Protein AF-A0A813EGG2-F1 (afdb_monomer_lite)

Organism: Polarella glacialis (NCBI:txid89957)

InterPro domains:
  IPR000225 Armadillo [PS50176] (93-121)
  IPR000225 Armadillo [SM00185] (39-79)
  IPR000225 Armadillo [SM00185] (82-122)
  IPR000225 Armadillo [SM00185] (133-173)
  IPR000225 Armadillo [SM00185] (257-299)
  IPR000225 Armadillo [SM00185] (302-347)
  IPR011989 Armadillo-like helical [G3DSA:1.25.10.10] (1-135)
  IPR011989 Armadillo-like helical [G3DSA:1.25.10.10] (136-394)
  IPR016024 Armadillo-type fold [SSF48371] (3-397)
  IPR058678 U-box domain-containing protein-like, ARM repeat region [PF25598] (63-283)

Secondary structure (DSSP, 8-state):
--TTSHHHHHHHHHHHT-S-HHHHHHHHHHHHHHT-TT-HHHHHHHHHTTTHHHHHHHTTSS-HHHHHHHHHHHHHHHTS--HHHHHHHHHTTHHHHHHHHHHHS-HHHHHHHHHHHHHHH---STTS-HHHHHHHHHHHHHTT-HHHHHHHTTSS-HHHHHHHHHHHHHHHHTT-HHHHHHHHHTTHHHHHHHHHHHS-HHHHHHHHHHHHHHTTSHHHHHHHHHTT-HHHHHHHHTSSS-TTHHHHHHHHHHHHTSHHHHHHHHHTTHHHHHHHHTTS---HHHHHHHHHHHHHHHTT--HHHHHHHHHTT-HHHHHHHHH---BSSSS-BHHHHHHHHHHHHT-S-SPTT-HHHHHHHHHHHHTTTHHHHHHHHHHS-HHHHHHHHHHHHHHHHHHHHT--STT-HHHHHHHHPPPP-SHHHHHHHHHHHHHHHTTTS-HHHHHHHHHHHHHHHHHHHTT-TTS-HHHHHHHHHHT---B-TTT--BHHHHHHHHHHHT-HHHHHHHHHHHHHHGGGB--TTTGGGS---TTSEEEEEEE--GGGGGG--TT-EEEE-S-EEEES-IIIIIIIIIIHHHHHTTPPEEEEEEEPBTTTB-SSEEE-GGGSTT---EEEEPTTEEEEEEEEE--SS-BTTB-EEEEEEEPS-TTSS-TTPPB----

Foldseek 3Di:
DVCQDLVNLLVLLVQLPDPDPVSNLVSLVVLLVNLPLVNQVSLVSNVVSVNLLSLLVQLVDPDQSSLLSSLSSLLSQLPDQDQVSLVSNVVSVVLLSLLSQLVPHDLSSVLSSLNSLLSSLDPPDPPHDPVNSLVSLVVNVVSVNLLSLLVNLVDPNLSSLLSSLSSLLSNLVSVDPVSLVVNVVSVVLLSLQVCLVPNDLSSVLSSLSSLLSNLVDVVCLVVSVVSPNLLSLLVVLQDPDHPNLLSSLSSLLSNLLDVVCLVVNLVSVSLLSLVNSLVDDDDQSSLLSSLSNLLSQLAVHDPVSLVSNVVSVVLLSLLVQLVDAADPDLQGGSNLSSLSSLLSSLAPPDDQQDPSLVSVLVSNVVNVNLVSLVVCCVPNDPSSNVSSVSNVVSSVVNVQSQDFLVPFLLVVLLVVDAADPDPVLLLVLVLQLLCQLPVVDDPVLSVVLSVVLSVQLQVQLVVQVPDDSLLSSLLSQCLPCDARPPPRDHSVVSLQVCLVVRDNSNSNSSSNSLSSQQVQFDDPVCVVVDDAQPQQKWKAKFFDAPVCVVCQDAFAKAWAQGWDKTFSDVPVDRLVPHQQVRVVVVGQMEMEIEGADPPLGARQWGFSPCPRPPSTGMIIGRGGWMKGFHDWDPDPRHDSVRGTYTYIYGDRYSVVDDRSGTYDHTD

Structure (mmCIF, N/CA/C/O backbone):
data_AF-A0A813EGG2-F1
#
_entry.id   AF-A0A813EGG2-F1
#
loop_
_atom_site.group_PDB
_atom_site.id
_atom_site.type_symbol
_atom_site.label_atom_id
_atom_site.label_alt_id
_atom_site.label_comp_id
_atom_site.label_asym_id
_atom_site.label_entity_id
_atom_site.label_seq_id
_atom_site.pdbx_PDB_ins_code
_atom_site.Cartn_x
_atom_site.Cartn_y
_atom_site.Cartn_z
_atom_site.occupancy
_atom_site.B_iso_or_equiv
_atom_site.auth_seq_id
_atom_site.auth_comp_id
_atom_site.auth_asym_id
_atom_site.auth_atom_id
_atom_site.pdbx_PDB_model_num
ATOM 1 N N . MET A 1 1 ? 51.908 -8.153 -45.119 1.00 45.62 1 MET A N 1
ATOM 2 C CA . MET A 1 1 ? 52.518 -7.635 -43.876 1.00 45.62 1 MET A CA 1
ATOM 3 C C . MET A 1 1 ? 53.030 -6.196 -44.033 1.00 45.62 1 MET A C 1
ATOM 5 O O . MET A 1 1 ? 53.237 -5.565 -43.015 1.00 45.62 1 MET A O 1
ATOM 9 N N . GLU A 1 2 ? 53.140 -5.643 -45.254 1.00 56.16 2 GLU A N 1
ATOM 10 C CA . GLU A 1 2 ? 53.568 -4.241 -45.499 1.00 56.16 2 GLU A CA 1
ATOM 11 C C . GLU A 1 2 ? 52.433 -3.191 -45.426 1.00 56.16 2 GLU A C 1
ATOM 13 O O . GLU A 1 2 ? 52.694 -2.015 -45.221 1.00 56.16 2 GLU A O 1
ATOM 18 N N . ILE A 1 3 ? 51.156 -3.589 -45.520 1.00 59.44 3 ILE A N 1
ATOM 19 C CA . ILE A 1 3 ? 50.006 -2.650 -45.524 1.00 59.44 3 ILE A CA 1
ATOM 20 C C . ILE A 1 3 ? 49.780 -1.971 -44.152 1.00 59.44 3 ILE A C 1
ATOM 22 O O . ILE A 1 3 ? 49.172 -0.910 -44.071 1.00 59.44 3 ILE A O 1
ATOM 26 N N . SER A 1 4 ? 50.277 -2.562 -43.060 1.00 59.12 4 SER A N 1
ATOM 27 C CA . SER A 1 4 ? 50.135 -2.035 -41.691 1.00 59.12 4 SER A CA 1
ATOM 28 C C . SER A 1 4 ? 51.176 -0.971 -41.305 1.00 59.12 4 SER A C 1
ATOM 30 O O . SER A 1 4 ? 51.124 -0.437 -40.190 1.00 59.12 4 SER A O 1
ATOM 32 N N . GLU A 1 5 ? 52.144 -0.674 -42.177 1.00 67.25 5 GLU A N 1
ATOM 33 C CA . GLU A 1 5 ? 53.086 0.439 -42.000 1.00 67.25 5 GLU A CA 1
ATOM 34 C C . GLU A 1 5 ? 52.401 1.787 -42.302 1.00 67.25 5 GLU A C 1
ATOM 36 O O . GLU A 1 5 ? 51.363 1.824 -42.962 1.00 67.25 5 GLU A O 1
ATOM 41 N N . ALA A 1 6 ? 52.931 2.898 -41.771 1.00 61.66 6 ALA A N 1
ATOM 42 C CA . ALA A 1 6 ? 52.288 4.218 -41.875 1.00 61.66 6 ALA A CA 1
ATOM 43 C C . ALA A 1 6 ? 52.000 4.620 -43.336 1.00 61.66 6 ALA A C 1
ATOM 45 O O . ALA A 1 6 ? 50.899 5.081 -43.633 1.00 61.66 6 ALA A O 1
ATOM 46 N N . ASP A 1 7 ? 52.934 4.333 -44.245 1.00 75.12 7 ASP A N 1
ATOM 47 C CA . ASP A 1 7 ? 52.815 4.640 -45.676 1.00 75.12 7 ASP A CA 1
ATOM 48 C C . ASP A 1 7 ? 51.704 3.826 -46.366 1.00 75.12 7 ASP A C 1
ATOM 50 O O . ASP A 1 7 ? 51.042 4.313 -47.282 1.00 75.12 7 ASP A O 1
ATOM 54 N N . GLY A 1 8 ? 51.436 2.603 -45.889 1.00 81.94 8 GLY A N 1
ATOM 55 C CA . GLY A 1 8 ? 50.362 1.752 -46.404 1.00 81.94 8 GLY A CA 1
ATOM 56 C C . GLY A 1 8 ? 48.967 2.266 -46.043 1.00 81.94 8 GLY A C 1
ATOM 57 O O . GLY A 1 8 ? 48.061 2.225 -46.874 1.00 81.94 8 GLY A O 1
ATOM 58 N N . ILE A 1 9 ? 48.792 2.799 -44.829 1.00 85.94 9 ILE A N 1
ATOM 59 C CA . ILE A 1 9 ? 47.518 3.394 -44.394 1.00 85.94 9 ILE A CA 1
ATOM 60 C C . ILE A 1 9 ? 47.244 4.707 -45.133 1.00 85.94 9 ILE A C 1
ATOM 62 O O . ILE A 1 9 ? 46.114 4.910 -45.572 1.00 85.94 9 ILE A O 1
ATOM 66 N N . VAL A 1 10 ? 48.257 5.558 -45.327 1.00 87.50 10 VAL A N 1
ATOM 67 C CA . VAL A 1 10 ? 48.116 6.804 -46.103 1.00 87.50 10 VAL A CA 1
ATOM 68 C C . VAL A 1 10 ? 47.677 6.502 -47.538 1.00 87.50 10 VAL A C 1
ATOM 70 O O . VAL A 1 10 ? 46.687 7.064 -47.999 1.00 87.50 10 VAL A O 1
ATOM 73 N N . ALA A 1 11 ? 48.321 5.539 -48.209 1.00 87.44 11 ALA A N 1
ATOM 74 C CA . ALA A 1 11 ? 47.933 5.131 -49.560 1.00 87.44 11 ALA A CA 1
ATOM 75 C C . ALA A 1 11 ? 46.492 4.589 -49.627 1.00 87.44 11 ALA A C 1
ATOM 77 O O . ALA A 1 11 ? 45.762 4.854 -50.581 1.00 87.44 11 ALA A O 1
ATOM 78 N N . LEU A 1 12 ? 46.048 3.846 -48.607 1.00 89.69 12 LEU A N 1
ATOM 79 C CA . LEU A 1 12 ? 44.663 3.375 -48.531 1.00 89.69 12 LEU A CA 1
ATOM 80 C C . LEU A 1 12 ? 43.665 4.521 -48.310 1.00 89.69 12 LEU A C 1
ATOM 82 O O . LEU A 1 12 ? 42.587 4.479 -48.897 1.00 89.69 12 LEU A O 1
ATOM 86 N N . VAL A 1 13 ? 44.010 5.540 -47.514 1.00 90.69 13 VAL A N 1
ATOM 87 C CA . VAL A 1 13 ? 43.181 6.748 -47.343 1.00 90.69 13 VAL A CA 1
ATOM 88 C C . VAL A 1 13 ? 43.064 7.522 -48.658 1.00 90.69 13 VAL A C 1
ATOM 90 O O . VAL A 1 13 ? 41.964 7.922 -49.031 1.00 90.69 13 VAL A O 1
ATOM 93 N N . GLU A 1 14 ? 44.156 7.665 -49.412 1.00 88.56 14 GLU A N 1
ATOM 94 C CA . GLU A 1 14 ? 44.126 8.279 -50.746 1.00 88.56 14 GLU A CA 1
ATOM 95 C C . GLU A 1 14 ? 43.208 7.519 -51.713 1.00 88.56 14 GLU A C 1
ATOM 97 O O . GLU A 1 14 ? 42.421 8.130 -52.438 1.00 88.56 14 GLU A O 1
ATOM 102 N N . LEU A 1 15 ? 43.240 6.182 -51.675 1.00 89.75 15 LEU A N 1
ATOM 103 C CA . LEU A 1 15 ? 42.376 5.335 -52.499 1.00 89.75 15 LEU A CA 1
ATOM 104 C C . LEU A 1 15 ? 40.887 5.422 -52.125 1.00 89.75 15 LEU A C 1
ATOM 106 O O . LEU A 1 15 ? 40.041 5.199 -52.993 1.00 89.75 15 LEU A O 1
ATOM 110 N N . LEU A 1 16 ? 40.536 5.777 -50.880 1.00 88.69 16 LEU A N 1
ATOM 111 C CA . LEU A 1 16 ? 39.137 6.035 -50.501 1.00 88.69 16 LEU A CA 1
ATOM 112 C C . LEU A 1 16 ? 38.555 7.250 -51.234 1.00 88.69 16 LEU A C 1
ATOM 114 O O . LEU A 1 16 ? 37.360 7.268 -51.519 1.00 88.69 16 LEU A O 1
ATOM 118 N N . MET A 1 17 ? 39.393 8.236 -51.570 1.00 85.81 17 MET A N 1
ATOM 119 C CA . MET A 1 17 ? 38.983 9.456 -52.275 1.00 85.81 17 MET A CA 1
ATOM 120 C C . MET A 1 17 ? 38.839 9.260 -53.793 1.00 85.81 17 MET A C 1
ATOM 122 O O . MET A 1 17 ? 38.389 10.165 -54.499 1.00 85.81 17 MET A O 1
ATOM 126 N N . CYS A 1 18 ? 39.219 8.097 -54.332 1.00 83.88 18 CYS A N 1
ATOM 127 C CA . CYS A 1 18 ? 39.066 7.817 -55.754 1.00 83.88 18 CYS A CA 1
ATOM 128 C C . CYS A 1 18 ? 37.584 7.747 -56.160 1.00 83.88 18 CYS A C 1
ATOM 130 O O . CYS A 1 18 ? 36.756 7.122 -55.497 1.00 83.88 18 CYS A O 1
ATOM 132 N N . SER A 1 19 ? 37.260 8.327 -57.319 1.00 73.81 19 SER A N 1
ATOM 133 C CA . SER A 1 19 ? 35.910 8.302 -57.903 1.00 73.81 19 SER A CA 1
ATOM 134 C C . SER A 1 19 ? 35.504 6.931 -58.462 1.00 73.81 19 SER A C 1
ATOM 136 O O . SER A 1 19 ? 34.335 6.709 -58.782 1.00 73.81 19 SER A O 1
ATOM 138 N N . GLU A 1 20 ? 36.450 5.997 -58.587 1.00 76.50 20 GLU A N 1
ATOM 139 C CA . GLU A 1 20 ? 36.189 4.634 -59.040 1.00 76.50 20 GLU A CA 1
ATOM 140 C C . GLU A 1 20 ? 35.618 3.767 -57.908 1.00 76.50 20 GLU A C 1
ATOM 142 O O . GLU A 1 20 ? 36.335 3.355 -56.997 1.00 76.50 20 GLU A O 1
ATOM 147 N N . ASN A 1 21 ? 34.335 3.404 -58.029 1.00 73.94 21 ASN A N 1
ATOM 148 C CA . ASN A 1 21 ? 33.576 2.613 -57.044 1.00 73.94 21 ASN A CA 1
ATOM 149 C C . ASN A 1 21 ? 34.213 1.275 -56.618 1.00 73.94 21 ASN A C 1
ATOM 151 O O . ASN A 1 21 ? 33.811 0.715 -55.602 1.00 73.94 21 ASN A O 1
ATOM 155 N N . HIS A 1 22 ? 35.134 0.713 -57.407 1.00 83.12 22 HIS A N 1
ATOM 156 C CA . HIS A 1 22 ? 35.824 -0.537 -57.065 1.00 83.12 22 HIS A CA 1
ATOM 157 C C . HIS A 1 22 ? 37.107 -0.268 -56.270 1.00 83.12 22 HIS A C 1
ATOM 159 O O . HIS A 1 22 ? 37.432 -1.028 -55.361 1.00 83.12 22 HIS A O 1
ATOM 165 N N . ALA A 1 23 ? 37.829 0.813 -56.586 1.00 84.81 23 ALA A N 1
ATOM 166 C CA . ALA A 1 23 ? 39.072 1.173 -55.913 1.00 84.81 23 ALA A CA 1
ATOM 167 C C . ALA A 1 23 ? 38.808 1.615 -54.467 1.00 84.81 23 ALA A C 1
ATOM 169 O O . ALA A 1 23 ? 39.422 1.078 -53.545 1.00 84.81 23 ALA A O 1
ATOM 170 N N . ASN A 1 24 ? 37.831 2.505 -54.263 1.00 87.69 24 ASN A N 1
ATOM 171 C CA . ASN A 1 24 ? 37.453 2.962 -52.923 1.00 87.69 24 ASN A CA 1
ATOM 172 C C . ASN A 1 24 ? 36.844 1.830 -52.067 1.00 87.69 24 ASN A C 1
ATOM 174 O O . ASN A 1 24 ? 37.152 1.716 -50.882 1.00 87.69 24 ASN A O 1
ATOM 178 N N . CYS A 1 25 ? 36.061 0.927 -52.665 1.00 88.81 25 CYS A N 1
ATOM 179 C CA . CYS A 1 25 ? 35.488 -0.232 -51.981 1.00 88.81 25 CYS A CA 1
ATOM 180 C C . CYS A 1 25 ? 36.566 -1.236 -51.552 1.00 88.81 25 CYS A C 1
ATOM 182 O O . CYS A 1 25 ? 36.586 -1.661 -50.398 1.00 88.81 25 CYS A O 1
ATOM 184 N N . ASN A 1 26 ? 37.512 -1.563 -52.441 1.00 89.50 26 ASN A N 1
ATOM 185 C CA . ASN A 1 26 ? 38.635 -2.447 -52.118 1.00 89.50 26 ASN A CA 1
ATOM 186 C C . ASN A 1 26 ? 39.552 -1.842 -51.046 1.00 89.50 26 ASN A C 1
ATOM 188 O O . ASN A 1 26 ? 40.027 -2.564 -50.167 1.00 89.50 26 ASN A O 1
ATOM 192 N N . ALA A 1 27 ? 39.773 -0.524 -51.082 1.00 90.75 27 ALA A N 1
ATOM 193 C CA . ALA A 1 27 ? 40.519 0.177 -50.043 1.00 90.75 27 ALA A CA 1
ATOM 194 C C . ALA A 1 27 ? 39.811 0.081 -48.682 1.00 90.75 27 ALA A C 1
ATOM 196 O O . ALA A 1 27 ? 40.439 -0.280 -47.687 1.00 90.75 27 ALA A O 1
ATOM 197 N N . ALA A 1 28 ? 38.492 0.301 -48.640 1.00 91.44 28 ALA A N 1
ATOM 198 C CA . ALA A 1 28 ? 37.693 0.142 -47.427 1.00 91.44 28 ALA A CA 1
ATOM 199 C C . ALA A 1 28 ? 37.700 -1.310 -46.909 1.00 91.44 28 ALA A C 1
ATOM 201 O O . ALA A 1 28 ? 37.838 -1.542 -45.707 1.00 91.44 28 ALA A O 1
ATOM 202 N N . ALA A 1 29 ? 37.631 -2.304 -47.798 1.00 90.75 29 ALA A N 1
ATOM 203 C CA . ALA A 1 29 ? 37.745 -3.716 -47.434 1.00 90.75 29 ALA A CA 1
ATOM 204 C C . ALA A 1 29 ? 39.110 -4.038 -46.798 1.00 90.75 29 ALA A C 1
ATOM 206 O O . ALA A 1 29 ? 39.176 -4.719 -45.769 1.00 90.75 29 ALA A O 1
ATOM 207 N N . ALA A 1 30 ? 40.195 -3.519 -47.383 1.00 89.12 30 ALA A N 1
ATOM 208 C CA . ALA A 1 30 ? 41.550 -3.683 -46.866 1.00 89.12 30 ALA A CA 1
ATOM 209 C C . ALA A 1 30 ? 41.719 -3.008 -45.496 1.00 89.12 30 ALA A C 1
ATOM 211 O O . ALA A 1 30 ? 42.231 -3.636 -44.570 1.00 89.12 30 ALA A O 1
ATOM 212 N N . LEU A 1 31 ? 41.224 -1.777 -45.334 1.00 88.88 31 LEU A N 1
ATOM 213 C CA . LEU A 1 31 ? 41.232 -1.063 -44.053 1.00 88.88 31 LEU A CA 1
ATOM 214 C C . LEU A 1 31 ? 40.456 -1.832 -42.981 1.00 88.88 31 LEU A C 1
ATOM 216 O O . LEU A 1 31 ? 40.991 -2.071 -41.901 1.00 88.88 31 LEU A O 1
ATOM 220 N N . ARG A 1 32 ? 39.246 -2.313 -43.295 1.00 88.44 32 ARG A N 1
ATOM 221 C CA . ARG A 1 32 ? 38.441 -3.154 -42.394 1.00 88.44 32 ARG A CA 1
ATOM 222 C C . ARG A 1 32 ? 39.204 -4.392 -41.922 1.00 88.44 32 ARG A C 1
ATOM 224 O O . ARG A 1 32 ? 39.100 -4.752 -40.755 1.00 88.44 32 ARG A O 1
ATOM 231 N N . TYR A 1 33 ? 39.931 -5.055 -42.823 1.00 85.44 33 TYR A N 1
ATOM 232 C CA . TYR A 1 33 ? 40.709 -6.254 -42.503 1.00 85.44 33 TYR A CA 1
ATOM 233 C C . TYR A 1 33 ? 41.928 -5.939 -41.626 1.00 85.44 33 TYR A C 1
ATOM 235 O O . TYR A 1 33 ? 42.259 -6.697 -40.719 1.00 85.44 33 TYR A O 1
ATOM 243 N N . VAL A 1 34 ? 42.598 -4.816 -41.888 1.00 82.06 34 VAL A N 1
ATOM 244 C CA . VAL A 1 34 ? 43.816 -4.410 -41.174 1.00 82.06 34 VAL A CA 1
ATOM 245 C C . VAL A 1 34 ? 43.496 -3.824 -39.789 1.00 82.06 34 VAL A C 1
ATOM 247 O O . VAL A 1 34 ? 44.276 -4.006 -38.860 1.00 82.06 34 VAL A O 1
ATOM 250 N N . MET A 1 35 ? 42.337 -3.186 -39.609 1.00 79.44 35 MET A N 1
ATOM 251 C CA . MET A 1 35 ? 41.875 -2.572 -38.351 1.00 79.44 35 MET A CA 1
ATOM 252 C C . MET A 1 35 ? 41.204 -3.542 -37.357 1.00 79.44 35 MET A C 1
ATOM 254 O O . MET A 1 35 ? 40.391 -3.097 -36.550 1.00 79.44 35 MET A O 1
ATOM 258 N N . ASP A 1 36 ? 41.499 -4.847 -37.411 1.00 69.81 36 ASP A N 1
ATOM 259 C CA . ASP A 1 36 ? 40.938 -5.898 -36.533 1.00 69.81 36 ASP A CA 1
ATOM 260 C C . ASP A 1 36 ? 40.765 -5.440 -35.056 1.00 69.81 36 ASP A C 1
ATOM 262 O O . ASP A 1 36 ? 41.565 -4.625 -34.598 1.00 69.81 36 ASP A O 1
ATOM 266 N N . PRO A 1 37 ? 39.781 -5.922 -34.259 1.00 60.34 37 PRO A N 1
ATOM 267 C CA . PRO A 1 37 ? 39.454 -5.370 -32.933 1.00 60.34 37 PRO A CA 1
ATOM 268 C C . PRO A 1 37 ? 40.609 -5.262 -31.914 1.00 60.34 37 PRO A C 1
ATOM 270 O O . PRO A 1 37 ? 40.483 -4.527 -30.936 1.00 60.34 37 PRO A O 1
ATOM 273 N N . GLY A 1 38 ? 41.739 -5.953 -32.119 1.00 58.03 38 GLY A N 1
ATOM 274 C CA . GLY A 1 38 ? 42.973 -5.793 -31.330 1.00 58.03 38 GLY A CA 1
ATOM 275 C C . GLY A 1 38 ? 43.928 -4.674 -31.797 1.00 58.03 38 GLY A C 1
ATOM 276 O O . GLY A 1 38 ? 44.891 -4.349 -31.104 1.00 58.03 38 GLY A O 1
ATOM 277 N N . GLY A 1 39 ? 43.679 -4.065 -32.957 1.00 62.22 39 GLY A N 1
ATOM 278 C CA . GLY A 1 39 ? 44.551 -3.141 -33.687 1.00 62.22 39 GLY A CA 1
ATOM 279 C C . GLY A 1 39 ? 44.364 -1.659 -33.348 1.00 62.22 39 GLY A C 1
ATOM 280 O O . GLY A 1 39 ? 44.277 -0.831 -34.255 1.00 62.22 39 GLY A O 1
ATOM 281 N N . LYS A 1 40 ? 44.354 -1.296 -32.058 1.00 66.94 40 LYS A N 1
ATOM 282 C CA . LYS A 1 40 ? 44.181 0.097 -31.570 1.00 66.94 40 LYS A CA 1
ATOM 283 C C . LYS A 1 40 ? 45.082 1.128 -32.264 1.00 66.94 40 LYS A C 1
ATOM 285 O O . LYS A 1 40 ? 44.678 2.262 -32.506 1.00 66.94 40 LYS A O 1
ATOM 290 N N . VAL A 1 41 ? 46.304 0.720 -32.601 1.00 75.62 41 VAL A N 1
ATOM 291 C CA . VAL A 1 41 ? 47.315 1.565 -33.256 1.00 75.62 41 VAL A CA 1
ATOM 292 C C . VAL A 1 41 ? 46.918 1.924 -34.692 1.00 75.62 41 VAL A C 1
ATOM 294 O O . VAL A 1 41 ? 47.221 3.017 -35.158 1.00 75.62 41 VAL A O 1
ATOM 297 N N . LEU A 1 42 ? 46.230 1.028 -35.402 1.00 82.81 42 LEU A N 1
ATOM 298 C CA . LEU A 1 42 ? 45.901 1.209 -36.818 1.00 82.81 42 LEU A CA 1
ATOM 299 C C . LEU A 1 42 ? 44.683 2.115 -37.011 1.00 82.81 42 LEU A C 1
ATOM 301 O O . LEU A 1 42 ? 44.685 2.933 -37.926 1.00 82.81 42 LEU A O 1
ATOM 305 N N . ALA A 1 43 ? 43.701 2.046 -36.106 1.00 85.56 43 ALA A N 1
ATOM 306 C CA . ALA A 1 43 ? 42.600 3.008 -36.070 1.00 85.56 43 ALA A CA 1
ATOM 307 C C . ALA A 1 43 ? 43.117 4.441 -35.844 1.00 85.56 43 ALA A C 1
ATOM 309 O O . ALA A 1 43 ? 42.705 5.353 -36.558 1.00 85.56 43 ALA A O 1
ATOM 310 N N . GLN A 1 44 ? 44.069 4.633 -34.917 1.00 85.31 44 GLN A N 1
ATOM 311 C CA . GLN A 1 44 ? 44.699 5.942 -34.705 1.00 85.31 44 GLN A CA 1
ATOM 312 C C . GLN A 1 44 ? 45.442 6.428 -35.948 1.00 85.31 44 GLN A C 1
ATOM 314 O O . GLN A 1 44 ? 45.185 7.532 -36.406 1.00 85.31 44 GLN A O 1
ATOM 319 N N . ARG A 1 45 ? 46.296 5.584 -36.542 1.00 87.38 45 ARG A N 1
ATOM 320 C CA . ARG A 1 45 ? 47.049 5.936 -37.758 1.00 87.38 45 ARG A CA 1
ATOM 321 C C . ARG A 1 45 ? 46.146 6.342 -38.918 1.00 87.38 45 ARG A C 1
ATOM 323 O O . ARG A 1 45 ? 46.497 7.235 -39.675 1.00 87.38 45 ARG A O 1
ATOM 330 N N . PHE A 1 46 ? 44.994 5.695 -39.060 1.00 89.50 46 PHE A N 1
ATOM 331 C CA . PHE A 1 46 ? 44.008 6.067 -40.068 1.00 89.50 46 PHE A CA 1
ATOM 332 C C . PHE A 1 46 ? 43.404 7.451 -39.824 1.00 89.50 46 PHE A C 1
ATOM 334 O O . PHE A 1 46 ? 43.265 8.226 -40.767 1.00 89.50 46 PHE A O 1
ATOM 341 N N . MET A 1 47 ? 43.074 7.779 -38.573 1.00 90.56 47 MET A N 1
ATOM 342 C CA . MET A 1 47 ? 42.592 9.119 -38.224 1.00 90.56 47 MET A CA 1
ATOM 343 C C . MET A 1 47 ? 43.686 10.174 -38.406 1.00 90.56 47 MET A C 1
ATOM 345 O O . MET A 1 47 ? 43.411 11.221 -38.984 1.00 90.56 47 MET A O 1
ATOM 349 N N . ASP A 1 48 ? 44.924 9.878 -37.998 1.00 88.69 48 ASP A N 1
ATOM 350 C CA . ASP A 1 48 ? 46.081 10.770 -38.169 1.00 88.69 48 ASP A CA 1
ATOM 351 C C . ASP A 1 48 ? 46.387 11.031 -39.656 1.00 88.69 48 ASP A C 1
ATOM 353 O O . ASP A 1 48 ? 46.836 12.115 -40.018 1.00 88.69 48 ASP A O 1
ATOM 357 N N . ALA A 1 49 ? 46.101 10.057 -40.528 1.00 90.12 49 ALA A N 1
ATOM 358 C CA . ALA A 1 49 ? 46.191 10.185 -41.983 1.00 90.12 49 ALA A CA 1
ATOM 359 C C . ALA A 1 49 ? 44.996 10.932 -42.619 1.00 90.12 49 ALA A C 1
ATOM 361 O O . ALA A 1 49 ? 44.920 11.017 -43.841 1.00 90.12 49 ALA A O 1
ATOM 362 N N . GLY A 1 50 ? 44.056 11.459 -41.824 1.00 92.06 50 GLY A N 1
ATOM 363 C CA . GLY A 1 50 ? 42.889 12.199 -42.317 1.00 92.06 50 GLY A CA 1
ATOM 364 C C . GLY A 1 50 ? 41.759 11.318 -42.857 1.00 92.06 50 GLY A C 1
ATOM 365 O O . GLY A 1 50 ? 40.917 11.790 -43.612 1.00 92.06 50 GLY A O 1
ATOM 366 N N . GLY A 1 51 ? 41.709 10.036 -42.485 1.00 93.44 51 GLY A N 1
ATOM 367 C CA . GLY A 1 51 ? 40.783 9.064 -43.074 1.00 93.44 51 GLY A CA 1
ATOM 368 C C . GLY A 1 51 ? 39.295 9.242 -42.738 1.00 93.44 51 GLY A C 1
ATOM 369 O O . GLY A 1 51 ? 38.457 8.650 -43.416 1.00 93.44 51 GLY A O 1
ATOM 370 N N . LEU A 1 52 ? 38.932 10.042 -41.727 1.00 94.56 52 LEU A N 1
ATOM 371 C CA . LEU A 1 52 ? 37.535 10.192 -41.287 1.00 94.56 52 LEU A CA 1
ATOM 372 C C . LEU A 1 52 ? 36.641 10.890 -42.323 1.00 94.56 52 LEU A C 1
ATOM 374 O O . LEU A 1 52 ? 35.529 10.422 -42.555 1.00 94.56 52 LEU A O 1
ATOM 378 N N . GLU A 1 53 ? 37.112 11.962 -42.966 1.00 94.44 53 GLU A N 1
ATOM 379 C CA . GLU A 1 53 ? 36.334 12.679 -43.991 1.00 94.44 53 GLU A CA 1
ATOM 380 C C . GLU A 1 53 ? 36.071 11.799 -45.233 1.00 94.44 53 GLU A C 1
ATOM 382 O O . GLU A 1 53 ? 34.900 11.608 -45.573 1.00 94.44 53 GLU A O 1
ATOM 387 N N . PRO A 1 54 ? 37.081 11.133 -45.842 1.00 93.31 54 PRO A N 1
ATOM 388 C CA . PRO A 1 54 ? 36.842 10.173 -46.925 1.00 93.31 54 PRO A CA 1
ATOM 389 C C . PRO A 1 54 ? 35.905 9.025 -46.532 1.00 93.31 54 PRO A C 1
ATOM 391 O O . PRO A 1 54 ? 35.131 8.534 -47.353 1.00 93.31 54 PRO A O 1
ATOM 394 N N . LEU A 1 55 ? 35.953 8.584 -45.270 1.00 94.12 55 LEU A N 1
ATOM 395 C CA . LEU A 1 55 ? 35.061 7.544 -44.761 1.00 94.12 55 LEU A CA 1
ATOM 396 C C . LEU A 1 55 ? 33.607 8.022 -44.669 1.00 94.12 55 LEU A C 1
ATOM 398 O O . LEU A 1 55 ? 32.691 7.258 -44.978 1.00 94.12 55 LEU A O 1
ATOM 402 N N . VAL A 1 56 ? 33.386 9.277 -44.266 1.00 94.69 56 VAL A N 1
ATOM 403 C CA . VAL A 1 56 ? 32.064 9.916 -44.276 1.00 94.69 56 VAL A CA 1
ATOM 404 C C . VAL A 1 56 ? 31.542 10.033 -45.705 1.00 94.69 56 VAL A C 1
ATOM 406 O O . VAL A 1 56 ? 30.403 9.628 -45.961 1.00 94.69 56 VAL A O 1
ATOM 409 N N . ASP A 1 57 ? 32.372 10.481 -46.645 1.00 91.62 57 ASP A N 1
ATOM 410 C CA . ASP A 1 57 ? 32.010 10.579 -48.063 1.00 91.62 57 ASP A CA 1
ATOM 411 C C . ASP A 1 57 ? 31.655 9.217 -48.666 1.00 91.62 57 ASP A C 1
ATOM 413 O O . ASP A 1 57 ? 30.706 9.104 -49.450 1.00 91.62 57 ASP A O 1
ATOM 417 N N . LEU A 1 58 ? 32.328 8.146 -48.233 1.00 90.62 58 LEU A N 1
ATOM 418 C CA . LEU A 1 58 ? 32.027 6.787 -48.677 1.00 90.62 58 LEU A CA 1
ATOM 419 C C . LEU A 1 58 ? 30.573 6.378 -48.369 1.00 90.62 58 LEU A C 1
ATOM 421 O O . LEU A 1 58 ? 29.958 5.652 -49.155 1.00 90.62 58 LEU A O 1
ATOM 425 N N . THR A 1 59 ? 29.981 6.902 -47.286 1.00 90.06 59 THR A N 1
ATOM 426 C CA . THR A 1 59 ? 28.567 6.661 -46.919 1.00 90.06 59 THR A CA 1
ATOM 427 C C . THR A 1 59 ? 27.554 7.395 -47.802 1.00 90.06 59 THR A C 1
ATOM 429 O O . THR A 1 59 ? 26.356 7.103 -47.751 1.00 90.06 59 THR A O 1
ATOM 432 N N . LEU A 1 60 ? 28.007 8.367 -48.601 1.00 88.19 60 LEU A N 1
ATOM 433 C CA . LEU A 1 60 ? 27.178 9.087 -49.570 1.00 88.19 60 LEU A CA 1
ATOM 434 C C . LEU A 1 60 ? 27.092 8.355 -50.913 1.00 88.19 60 LEU A C 1
ATOM 436 O O . LEU A 1 60 ? 26.223 8.673 -51.729 1.00 88.19 60 LEU A O 1
ATOM 440 N N . THR A 1 61 ? 27.970 7.379 -51.144 1.00 83.38 61 THR A N 1
ATOM 441 C CA . THR A 1 61 ? 27.997 6.608 -52.387 1.00 83.38 61 THR A CA 1
ATOM 442 C C . THR A 1 61 ? 26.781 5.686 -52.505 1.00 83.38 61 THR A C 1
ATOM 444 O O . THR A 1 61 ? 26.146 5.304 -51.523 1.00 83.38 61 THR A O 1
ATOM 447 N N . SER A 1 62 ? 26.448 5.284 -53.732 1.00 81.62 62 SER A N 1
ATOM 448 C CA . SER A 1 62 ? 25.415 4.272 -53.982 1.00 81.62 62 SER A CA 1
ATOM 449 C C . SER A 1 62 ? 25.933 2.832 -53.849 1.00 81.62 62 SER A C 1
ATOM 451 O O . SER A 1 62 ? 25.192 1.896 -54.145 1.00 81.62 62 SER A O 1
ATOM 453 N N . ASN A 1 63 ? 27.202 2.633 -53.467 1.00 85.88 63 ASN A N 1
ATOM 454 C CA . ASN A 1 63 ? 27.800 1.309 -53.332 1.00 85.88 63 ASN A CA 1
ATOM 455 C C . ASN A 1 63 ? 27.487 0.729 -51.938 1.00 85.88 63 ASN A C 1
ATOM 457 O O . ASN A 1 63 ? 28.003 1.190 -50.917 1.00 85.88 63 ASN A O 1
ATOM 461 N N . SER A 1 64 ? 26.641 -0.306 -51.906 1.00 86.25 64 SER A N 1
ATOM 462 C CA . SER A 1 64 ? 26.235 -0.970 -50.662 1.00 86.25 64 SER A CA 1
ATOM 463 C C . SER A 1 64 ? 27.391 -1.680 -49.955 1.00 86.25 64 SER A C 1
ATOM 465 O O . SER A 1 64 ? 27.395 -1.720 -48.729 1.00 86.25 64 SER A O 1
ATOM 467 N N . GLU A 1 65 ? 28.352 -2.236 -50.693 1.00 89.06 65 GLU A N 1
ATOM 468 C CA . GLU A 1 65 ? 29.501 -2.948 -50.119 1.00 89.06 65 GLU A CA 1
ATOM 469 C C . GLU A 1 65 ? 30.478 -1.956 -49.475 1.00 89.06 65 GLU A C 1
ATOM 471 O O . GLU A 1 65 ? 30.908 -2.134 -48.336 1.00 89.06 65 GLU A O 1
ATOM 476 N N . ALA A 1 66 ? 30.721 -0.827 -50.147 1.00 88.06 66 ALA A N 1
ATOM 477 C CA . ALA A 1 66 ? 31.510 0.268 -49.592 1.00 88.06 66 ALA A CA 1
ATOM 478 C C . ALA A 1 66 ? 30.868 0.854 -48.320 1.00 88.06 66 ALA A C 1
ATOM 480 O O . ALA A 1 66 ? 31.564 1.119 -47.342 1.00 88.06 66 ALA A O 1
ATOM 481 N N . SER A 1 67 ? 29.538 0.996 -48.305 1.00 88.88 67 SER A N 1
ATOM 482 C CA . SER A 1 67 ? 28.781 1.452 -47.129 1.00 88.88 67 SER A CA 1
ATOM 483 C C . SER A 1 67 ? 28.871 0.472 -45.951 1.00 88.88 67 SER A C 1
ATOM 485 O O . SER A 1 67 ? 28.985 0.902 -44.803 1.00 88.88 67 SER A O 1
ATOM 487 N N . GLU A 1 68 ? 28.863 -0.836 -46.221 1.00 91.00 68 GLU A N 1
ATOM 488 C CA . GLU A 1 68 ? 29.051 -1.872 -45.199 1.00 91.00 68 GLU A CA 1
ATOM 489 C C . GLU A 1 68 ? 30.463 -1.814 -44.603 1.00 91.00 68 GLU A C 1
ATOM 491 O O . GLU A 1 68 ? 30.638 -1.830 -43.381 1.00 91.00 68 GLU A O 1
ATOM 496 N N . HIS A 1 69 ? 31.490 -1.688 -45.450 1.00 92.50 69 HIS A N 1
ATOM 497 C CA . HIS A 1 69 ? 32.862 -1.502 -44.983 1.00 92.50 69 HIS A CA 1
ATOM 498 C C . HIS A 1 69 ? 33.012 -0.219 -44.164 1.00 92.50 69 HIS A C 1
ATOM 500 O O . HIS A 1 69 ? 33.635 -0.262 -43.102 1.00 92.50 69 HIS A O 1
ATOM 506 N N . ALA A 1 70 ? 32.392 0.883 -44.596 1.00 93.38 70 ALA A N 1
ATOM 507 C CA . ALA A 1 70 ? 32.400 2.140 -43.859 1.00 93.38 70 ALA A CA 1
ATOM 508 C C . ALA A 1 70 ? 31.792 1.985 -42.458 1.00 93.38 70 ALA A C 1
ATOM 510 O O . ALA A 1 70 ? 32.427 2.355 -41.470 1.00 93.38 70 ALA A O 1
ATOM 511 N N . ALA A 1 71 ? 30.607 1.370 -42.352 1.00 93.38 71 ALA A N 1
ATOM 512 C CA . ALA A 1 71 ? 29.947 1.107 -41.072 1.00 93.38 71 ALA A CA 1
ATOM 513 C C . ALA A 1 71 ? 30.831 0.276 -40.132 1.00 93.38 71 ALA A C 1
ATOM 515 O O . ALA A 1 71 ? 30.983 0.608 -38.953 1.00 93.38 71 ALA A O 1
ATOM 516 N N . ARG A 1 72 ? 31.474 -0.772 -40.662 1.00 91.81 72 ARG A N 1
ATOM 517 C CA . ARG A 1 72 ? 32.369 -1.618 -39.869 1.00 91.81 72 ARG A CA 1
ATOM 518 C C . ARG A 1 72 ? 33.620 -0.876 -39.414 1.00 91.81 72 ARG A C 1
ATOM 520 O O . ARG A 1 72 ? 34.038 -1.073 -38.276 1.00 91.81 72 ARG A O 1
ATOM 527 N N . ILE A 1 73 ? 34.205 -0.028 -40.258 1.00 92.69 73 ILE A N 1
ATOM 528 C CA . ILE A 1 73 ? 35.353 0.807 -39.885 1.00 92.69 73 ILE A CA 1
ATOM 529 C C . ILE A 1 73 ? 34.949 1.800 -38.789 1.00 92.69 73 ILE A C 1
ATOM 531 O O . ILE A 1 73 ? 35.630 1.860 -37.769 1.00 92.69 73 ILE A O 1
ATOM 535 N N . PHE A 1 74 ? 33.815 2.503 -38.920 1.00 93.62 74 PHE A N 1
ATOM 536 C CA . PHE A 1 74 ? 33.312 3.382 -37.855 1.00 93.62 74 PHE A CA 1
ATOM 537 C C . PHE A 1 74 ? 33.142 2.633 -36.530 1.00 93.62 74 PHE A C 1
ATOM 539 O O . PHE A 1 74 ? 33.594 3.111 -35.487 1.00 93.62 74 PHE A O 1
ATOM 546 N N . ARG A 1 75 ? 32.555 1.428 -36.568 1.00 91.44 75 ARG A N 1
ATOM 547 C CA . ARG A 1 75 ? 32.438 0.567 -35.387 1.00 91.44 75 ARG A CA 1
ATOM 548 C C . ARG A 1 75 ? 33.809 0.263 -34.788 1.00 91.44 75 ARG A C 1
ATOM 550 O O . ARG A 1 75 ? 33.964 0.426 -33.585 1.00 91.44 75 ARG A O 1
ATOM 557 N N . LEU A 1 76 ? 34.793 -0.142 -35.592 1.00 90.31 76 LEU A N 1
ATOM 558 C CA . LEU A 1 76 ? 36.145 -0.466 -35.119 1.00 90.31 76 LEU A CA 1
ATOM 559 C C . LEU A 1 76 ? 36.848 0.741 -34.482 1.00 90.31 76 LEU A C 1
ATOM 561 O O . LEU A 1 76 ? 37.421 0.597 -33.404 1.00 90.31 76 LEU A O 1
ATOM 565 N N . ILE A 1 77 ? 36.753 1.928 -35.090 1.00 90.06 77 ILE A N 1
ATOM 566 C CA . ILE A 1 77 ? 37.334 3.164 -34.540 1.00 90.06 77 ILE A CA 1
ATOM 567 C C . ILE A 1 77 ? 36.683 3.508 -33.190 1.00 90.06 77 ILE A C 1
ATOM 569 O O . ILE A 1 77 ? 37.384 3.850 -32.237 1.00 90.06 77 ILE A O 1
ATOM 573 N N . SER A 1 78 ? 35.359 3.348 -33.089 1.00 88.38 78 SER A N 1
ATOM 574 C CA . SER A 1 78 ? 34.588 3.665 -31.879 1.00 88.38 78 SER A CA 1
ATOM 575 C C . SER A 1 78 ? 34.816 2.707 -30.700 1.00 88.38 78 SER A C 1
ATOM 577 O O . SER A 1 78 ? 34.420 3.028 -29.587 1.00 88.38 78 SER A O 1
ATOM 579 N N . LEU A 1 79 ? 35.438 1.534 -30.901 1.00 85.62 79 LEU A N 1
ATOM 580 C CA . LEU A 1 79 ? 35.648 0.549 -29.823 1.00 85.62 79 LEU A CA 1
ATOM 581 C C . LEU A 1 79 ? 36.526 1.082 -28.684 1.00 85.62 79 LEU A C 1
ATOM 583 O O . LEU A 1 79 ? 36.439 0.603 -27.553 1.00 85.62 79 LEU A O 1
ATOM 587 N N . GLU A 1 80 ? 37.417 2.027 -28.980 1.00 81.44 80 GLU A N 1
ATOM 588 C CA . GLU A 1 80 ? 38.311 2.595 -27.981 1.00 81.44 80 GLU A CA 1
ATOM 589 C C . GLU A 1 80 ? 37.672 3.796 -27.283 1.00 81.44 80 GLU A C 1
ATOM 591 O O . GLU A 1 80 ? 37.326 4.791 -27.917 1.00 81.44 80 GLU A O 1
ATOM 596 N N . LYS A 1 81 ? 37.584 3.729 -25.950 1.00 76.62 81 LYS A N 1
ATOM 597 C CA . LYS A 1 81 ? 36.973 4.754 -25.091 1.00 76.62 81 LYS A CA 1
ATOM 598 C C . LYS A 1 81 ? 37.861 6.002 -24.907 1.00 76.62 81 LYS A C 1
ATOM 600 O O . LYS A 1 81 ? 38.157 6.382 -23.778 1.00 76.62 81 LYS A O 1
ATOM 605 N N . SER A 1 82 ? 38.294 6.640 -25.998 1.00 80.06 82 SER A N 1
ATOM 606 C CA . SER A 1 82 ? 39.040 7.916 -25.987 1.00 80.06 82 SER A CA 1
ATOM 607 C C . SER A 1 82 ? 38.110 9.102 -26.255 1.00 80.06 82 SER A C 1
ATOM 609 O O . SER A 1 82 ? 37.271 9.070 -27.157 1.00 80.06 82 SER A O 1
ATOM 611 N N . THR A 1 83 ? 38.256 10.154 -25.453 1.00 79.88 83 THR A N 1
ATOM 612 C CA . THR A 1 83 ? 37.593 11.458 -25.611 1.00 79.88 83 THR A CA 1
ATOM 613 C C . THR A 1 83 ? 37.986 12.135 -26.920 1.00 79.88 83 THR A C 1
ATOM 615 O O . THR A 1 83 ? 37.128 12.599 -27.667 1.00 79.88 83 THR A O 1
ATOM 618 N N . GLU A 1 84 ? 39.277 12.127 -27.240 1.00 82.00 84 GLU A N 1
ATOM 619 C CA . GLU A 1 84 ? 39.855 12.786 -28.413 1.00 82.00 84 GLU A CA 1
ATOM 620 C C . GLU A 1 84 ? 39.363 12.127 -29.697 1.00 82.00 84 GLU A C 1
ATOM 622 O O . GLU A 1 84 ? 38.964 12.813 -30.634 1.00 82.00 84 GLU A O 1
ATOM 627 N N . ARG A 1 85 ? 39.324 10.788 -29.728 1.00 85.06 85 ARG A N 1
ATOM 628 C CA . ARG A 1 85 ? 38.817 10.035 -30.882 1.00 85.06 85 ARG A CA 1
ATOM 629 C C . ARG A 1 85 ? 37.341 10.284 -31.127 1.00 85.06 85 ARG A C 1
ATOM 631 O O . ARG A 1 85 ? 36.943 10.520 -32.262 1.00 85.06 85 ARG A O 1
ATOM 638 N N . ARG A 1 86 ? 36.529 10.258 -30.068 1.00 84.94 86 ARG A N 1
ATOM 639 C CA . ARG A 1 86 ? 35.096 10.551 -30.169 1.00 84.94 86 ARG A CA 1
ATOM 640 C C . ARG A 1 86 ? 34.853 11.958 -30.686 1.00 84.94 86 ARG A C 1
ATOM 642 O O . ARG A 1 86 ? 34.052 12.124 -31.601 1.00 84.94 86 ARG A O 1
ATOM 649 N N . LYS A 1 87 ? 35.592 12.941 -30.163 1.00 84.69 87 LYS A N 1
ATOM 650 C CA . LYS A 1 87 ? 35.535 14.322 -30.645 1.00 84.69 87 LYS A CA 1
ATOM 651 C C . LYS A 1 87 ? 35.950 14.423 -32.114 1.00 84.69 87 LYS A C 1
ATOM 653 O O . LYS A 1 87 ? 35.214 15.008 -32.892 1.00 84.69 87 LYS A O 1
ATOM 658 N N . ALA A 1 88 ? 37.044 13.780 -32.524 1.00 89.25 88 ALA A N 1
ATOM 659 C CA . ALA A 1 88 ? 37.476 13.765 -33.923 1.00 89.25 88 ALA A CA 1
ATOM 660 C C . ALA A 1 88 ? 36.425 13.132 -34.854 1.00 89.25 88 ALA A C 1
ATOM 662 O O . ALA A 1 88 ? 36.129 13.671 -35.917 1.00 89.25 88 ALA A O 1
ATOM 663 N N . MET A 1 89 ? 35.813 12.015 -34.446 1.00 91.00 89 MET A N 1
ATOM 664 C CA . MET A 1 89 ? 34.719 11.390 -35.195 1.00 91.00 89 MET A CA 1
ATOM 665 C C . MET A 1 89 ? 33.490 12.303 -35.279 1.00 91.00 89 MET A C 1
ATOM 667 O O . MET A 1 89 ? 32.861 12.384 -36.338 1.00 91.00 89 MET A O 1
ATOM 671 N N . PHE A 1 90 ? 33.146 12.981 -34.184 1.00 88.69 90 PHE A N 1
ATOM 672 C CA . PHE A 1 90 ? 32.051 13.943 -34.132 1.00 88.69 90 PHE A CA 1
ATOM 673 C C . PHE A 1 90 ? 32.297 15.134 -35.065 1.00 88.69 90 PHE A C 1
ATOM 675 O O . PHE A 1 90 ? 31.466 15.395 -35.934 1.00 88.69 90 PHE A O 1
ATOM 682 N N . ASP A 1 91 ? 33.461 15.776 -34.946 1.00 89.31 91 ASP A N 1
ATOM 683 C CA . ASP A 1 91 ? 33.871 16.943 -35.734 1.00 89.31 91 ASP A CA 1
ATOM 684 C C . ASP A 1 91 ? 33.941 16.614 -37.237 1.00 89.31 91 ASP A C 1
ATOM 686 O O . ASP A 1 91 ? 33.565 17.438 -38.069 1.00 89.31 91 ASP A O 1
ATOM 690 N N . ALA A 1 92 ? 34.324 15.382 -37.597 1.00 92.31 92 ALA A N 1
ATOM 691 C CA . ALA A 1 92 ? 34.330 14.900 -38.981 1.00 92.31 92 ALA A CA 1
ATOM 692 C C . ALA A 1 92 ? 32.926 14.605 -39.558 1.00 92.31 92 ALA A C 1
ATOM 694 O O . ALA A 1 92 ? 32.804 14.247 -40.726 1.00 92.31 92 ALA A O 1
ATOM 695 N N . GLY A 1 93 ? 31.850 14.711 -38.768 1.00 92.50 93 GLY A N 1
ATOM 696 C CA . GLY A 1 93 ? 30.478 14.464 -39.231 1.00 92.50 93 GLY A CA 1
ATOM 697 C C . GLY A 1 93 ? 30.045 12.992 -39.219 1.00 92.50 93 GLY A C 1
ATOM 698 O O . GLY A 1 93 ? 29.047 12.633 -39.855 1.00 92.50 93 GLY A O 1
ATOM 699 N N . SER A 1 94 ? 30.739 12.130 -38.463 1.00 93.69 94 SER A N 1
ATOM 700 C CA . SER A 1 94 ? 30.444 10.686 -38.410 1.00 93.69 94 SER A CA 1
ATOM 701 C C . SER A 1 94 ? 29.021 10.383 -37.928 1.00 93.69 94 SER A C 1
ATOM 703 O O . SER A 1 94 ? 28.420 9.416 -38.385 1.00 93.69 94 SER A O 1
ATOM 705 N N . VAL A 1 95 ? 28.433 11.214 -37.056 1.00 92.81 95 VAL A N 1
ATOM 706 C CA . VAL A 1 95 ? 27.052 11.026 -36.562 1.00 92.81 95 VAL A CA 1
ATOM 707 C C . VAL A 1 95 ? 26.039 11.064 -37.704 1.00 92.81 95 VAL A C 1
ATOM 709 O O . VAL A 1 95 ? 25.208 10.166 -37.827 1.00 92.81 95 VAL A O 1
ATOM 712 N N . ALA A 1 96 ? 26.131 12.068 -38.580 1.00 92.75 96 ALA A N 1
ATOM 713 C CA . ALA A 1 96 ? 25.233 12.197 -39.723 1.00 92.75 96 ALA A CA 1
ATOM 714 C C . ALA A 1 96 ? 25.438 11.057 -40.735 1.00 92.75 96 ALA A C 1
ATOM 716 O O . ALA A 1 96 ? 24.472 10.569 -41.327 1.00 92.75 96 ALA A O 1
ATOM 717 N N . ALA A 1 97 ? 26.684 10.606 -40.918 1.00 94.62 97 ALA A N 1
ATOM 718 C CA . ALA A 1 97 ? 27.014 9.452 -41.752 1.00 94.62 97 ALA A CA 1
ATOM 719 C C . ALA A 1 97 ? 26.392 8.156 -41.201 1.00 94.62 97 ALA A C 1
ATOM 721 O O . ALA A 1 97 ? 25.687 7.445 -41.917 1.00 94.62 97 ALA A O 1
ATOM 722 N N . LEU A 1 98 ? 26.566 7.887 -39.906 1.00 94.88 98 LEU A N 1
ATOM 723 C CA . LEU A 1 98 ? 26.023 6.713 -39.223 1.00 94.88 98 LEU A CA 1
ATOM 724 C C . LEU A 1 98 ? 24.488 6.721 -39.179 1.00 94.88 98 LEU A C 1
ATOM 726 O O . LEU A 1 98 ? 23.862 5.700 -39.463 1.00 94.88 98 LEU A O 1
ATOM 730 N N . ALA A 1 99 ? 23.862 7.874 -38.925 1.00 91.94 99 ALA A N 1
ATOM 731 C CA . ALA A 1 99 ? 22.406 8.022 -38.989 1.00 91.94 99 ALA A CA 1
ATOM 732 C C . ALA A 1 99 ? 21.862 7.720 -40.397 1.00 91.94 99 ALA A C 1
ATOM 734 O O . ALA A 1 99 ? 20.821 7.078 -40.553 1.00 91.94 99 ALA A O 1
ATOM 735 N N . ARG A 1 100 ? 22.584 8.117 -41.450 1.00 91.88 100 ARG A N 1
ATOM 736 C CA . ARG A 1 100 ? 22.231 7.794 -42.841 1.00 91.88 100 ARG A CA 1
ATOM 737 C C . ARG A 1 100 ? 22.332 6.296 -43.126 1.00 91.88 100 ARG A C 1
ATOM 739 O O . ARG A 1 100 ? 21.437 5.742 -43.769 1.00 91.88 100 ARG A O 1
ATOM 746 N N . LEU A 1 101 ? 23.389 5.647 -42.634 1.00 93.25 101 LEU A N 1
ATOM 747 C CA . LEU A 1 101 ? 23.586 4.200 -42.746 1.00 93.25 101 LEU A CA 1
ATOM 748 C C . LEU A 1 101 ? 22.496 3.418 -42.004 1.00 93.25 101 LEU A C 1
ATOM 750 O O . LEU A 1 101 ? 22.039 2.396 -42.505 1.00 93.25 101 LEU A O 1
ATOM 754 N N . LEU A 1 102 ? 21.994 3.928 -40.879 1.00 91.25 102 LEU A N 1
ATOM 755 C CA . LEU A 1 102 ? 20.852 3.332 -40.183 1.00 91.25 102 LEU A CA 1
ATOM 756 C C . LEU A 1 102 ? 19.544 3.391 -40.976 1.00 91.25 102 LEU A C 1
ATOM 758 O O . LEU A 1 102 ? 18.748 2.453 -40.929 1.00 91.25 102 LEU A O 1
ATOM 762 N N . HIS A 1 103 ? 19.327 4.458 -41.743 1.00 89.06 103 HIS A N 1
ATOM 763 C CA . HIS A 1 103 ? 18.150 4.565 -42.604 1.00 89.06 103 HIS A CA 1
ATOM 764 C C . HIS A 1 103 ? 18.264 3.675 -43.850 1.00 89.06 103 HIS A C 1
ATOM 766 O O . HIS A 1 103 ? 17.315 2.969 -44.189 1.00 89.06 103 HIS A O 1
ATOM 772 N N . LYS A 1 104 ? 19.413 3.701 -44.540 1.00 88.81 104 LYS A N 1
ATOM 773 C CA . LYS A 1 104 ? 19.570 3.110 -45.884 1.00 88.81 104 LYS A CA 1
ATOM 774 C C . LYS A 1 104 ? 20.270 1.749 -45.926 1.00 88.81 104 LYS A C 1
ATOM 776 O O . LYS A 1 104 ? 20.180 1.067 -46.942 1.00 88.81 104 LYS A O 1
ATOM 781 N N . GLY A 1 105 ? 21.000 1.379 -44.878 1.00 86.56 105 GLY A N 1
ATOM 782 C CA . GLY A 1 105 ? 21.847 0.189 -44.854 1.00 86.56 105 GLY A CA 1
ATOM 783 C C . GLY A 1 105 ? 21.068 -1.127 -44.819 1.00 86.56 105 GLY A C 1
ATOM 784 O O . GLY A 1 105 ? 19.899 -1.179 -44.434 1.00 86.56 105 GLY A O 1
ATOM 785 N N . ASN A 1 106 ? 21.750 -2.214 -45.186 1.00 87.00 106 ASN A N 1
ATOM 786 C CA . ASN A 1 106 ? 21.279 -3.581 -44.948 1.00 87.00 106 ASN A CA 1
ATOM 787 C C . ASN A 1 106 ? 21.334 -3.922 -43.434 1.00 87.00 106 ASN A C 1
ATOM 789 O O . ASN A 1 106 ? 21.961 -3.182 -42.670 1.00 87.00 106 ASN A O 1
ATOM 793 N N . PRO A 1 107 ? 20.701 -5.012 -42.956 1.00 86.00 107 PRO A N 1
ATOM 794 C CA . PRO A 1 107 ? 20.649 -5.305 -41.520 1.00 86.00 107 PRO A CA 1
ATOM 795 C C . PRO A 1 107 ? 22.023 -5.370 -40.818 1.00 86.00 107 PRO A C 1
ATOM 797 O O . PRO A 1 107 ? 22.136 -4.772 -39.746 1.00 86.00 107 PRO A O 1
ATOM 800 N N . PRO A 1 108 ? 23.081 -5.983 -41.397 1.00 86.06 108 PRO A N 1
ATOM 801 C CA . PRO A 1 108 ? 24.439 -5.911 -40.843 1.00 86.06 108 PRO A CA 1
ATOM 802 C C . PRO A 1 108 ? 24.983 -4.483 -40.719 1.00 86.06 108 PRO A C 1
ATOM 804 O O . PRO A 1 108 ? 25.464 -4.096 -39.658 1.00 86.06 108 PRO A O 1
ATOM 807 N N . THR A 1 109 ? 24.838 -3.675 -41.773 1.00 90.88 109 THR A N 1
ATOM 808 C CA . THR A 1 109 ? 25.306 -2.280 -41.817 1.00 90.88 109 THR A CA 1
ATOM 809 C C . THR A 1 109 ? 24.589 -1.433 -40.772 1.00 90.88 109 THR A C 1
ATOM 811 O O . THR A 1 109 ? 25.219 -0.635 -40.082 1.00 90.88 109 THR A O 1
ATOM 814 N N . LYS A 1 110 ? 23.274 -1.625 -40.616 1.00 91.06 110 LYS A N 1
ATOM 815 C CA . LYS A 1 110 ? 22.501 -0.946 -39.577 1.00 91.06 110 LYS A CA 1
ATOM 816 C C . LYS A 1 110 ? 22.960 -1.365 -38.175 1.00 91.06 110 LYS A C 1
ATOM 818 O O . LYS A 1 110 ? 23.109 -0.507 -37.313 1.00 91.06 110 LYS A O 1
ATOM 823 N N . GLY A 1 111 ? 23.240 -2.651 -37.954 1.00 90.19 111 GLY A N 1
ATOM 824 C CA . GLY A 1 111 ? 23.775 -3.143 -36.680 1.00 90.19 111 GLY A CA 1
ATOM 825 C C . GLY A 1 111 ? 25.155 -2.567 -36.346 1.00 90.19 111 GLY A C 1
ATOM 826 O O . GLY A 1 111 ? 25.380 -2.120 -35.221 1.00 90.19 111 GLY A O 1
ATOM 827 N N . ASP A 1 112 ? 26.060 -2.507 -37.325 1.00 92.00 112 ASP A N 1
ATOM 828 C CA . ASP A 1 112 ? 27.373 -1.879 -37.156 1.00 92.00 112 ASP A CA 1
ATOM 829 C C . ASP A 1 112 ? 27.255 -0.374 -36.897 1.00 92.00 112 ASP A C 1
ATOM 831 O O . ASP A 1 112 ? 27.931 0.145 -36.007 1.00 92.00 112 ASP A O 1
ATOM 835 N N . ALA A 1 113 ? 26.358 0.315 -37.609 1.00 94.12 113 ALA A N 1
ATOM 836 C CA . ALA A 1 113 ? 26.113 1.736 -37.408 1.00 94.12 113 ALA A CA 1
ATOM 837 C C . ALA A 1 113 ? 25.520 2.033 -36.020 1.00 94.12 113 ALA A C 1
ATOM 839 O O . ALA A 1 113 ? 26.001 2.939 -35.341 1.00 94.12 113 ALA A O 1
ATOM 840 N N . ALA A 1 114 ? 24.542 1.241 -35.564 1.00 93.38 114 ALA A N 1
ATOM 841 C CA . ALA A 1 114 ? 23.997 1.329 -34.209 1.00 93.38 114 ALA A CA 1
ATOM 842 C C . ALA A 1 114 ? 25.091 1.085 -33.161 1.00 93.38 114 ALA A C 1
ATOM 844 O O . ALA A 1 114 ? 25.234 1.859 -32.223 1.00 93.38 114 ALA A O 1
ATOM 845 N N . ARG A 1 115 ? 25.932 0.059 -33.337 1.00 91.88 115 ARG A N 1
ATOM 846 C CA . ARG A 1 115 ? 27.023 -0.218 -32.392 1.00 91.88 115 ARG A CA 1
ATOM 847 C C . ARG A 1 115 ? 28.057 0.906 -32.351 1.00 91.88 115 ARG A C 1
ATOM 849 O O . ARG A 1 115 ? 28.530 1.245 -31.271 1.00 91.88 115 ARG A O 1
ATOM 856 N N . ALA A 1 116 ? 28.409 1.473 -33.504 1.00 92.56 116 ALA A N 1
ATOM 857 C CA . ALA A 1 116 ? 29.325 2.605 -33.572 1.00 92.56 116 ALA A CA 1
ATOM 858 C C . ALA A 1 116 ? 28.756 3.822 -32.834 1.00 92.56 116 ALA A C 1
ATOM 860 O O . ALA A 1 116 ? 29.452 4.438 -32.034 1.00 92.56 116 ALA A O 1
ATOM 861 N N . LEU A 1 117 ? 27.476 4.123 -33.058 1.00 92.25 117 LEU A N 1
ATOM 862 C CA . LEU A 1 117 ? 26.761 5.204 -32.389 1.00 92.25 117 LEU A CA 1
ATOM 863 C C . LEU A 1 117 ? 26.697 5.004 -30.875 1.00 92.25 117 LEU A C 1
ATOM 865 O O . LEU A 1 117 ? 27.106 5.904 -30.155 1.00 92.25 117 LEU A O 1
ATOM 869 N N . HIS A 1 118 ? 26.302 3.816 -30.412 1.00 91.00 118 HIS A N 1
ATOM 870 C CA . HIS A 1 118 ? 26.325 3.449 -28.995 1.00 91.00 118 HIS A CA 1
ATOM 871 C C . HIS A 1 118 ? 27.696 3.702 -28.357 1.00 91.00 118 HIS A C 1
ATOM 873 O O . HIS A 1 118 ? 27.788 4.307 -27.297 1.00 91.00 118 HIS A O 1
ATOM 879 N N . ASN A 1 119 ? 28.773 3.248 -29.005 1.00 89.12 119 ASN A N 1
ATOM 880 C CA . ASN A 1 119 ? 30.124 3.398 -28.473 1.00 89.12 119 ASN A CA 1
ATOM 881 C C . ASN A 1 119 ? 30.581 4.865 -28.426 1.00 89.12 119 ASN A C 1
ATOM 883 O O . ASN A 1 119 ? 31.339 5.246 -27.535 1.00 89.12 119 ASN A O 1
ATOM 887 N N . LEU A 1 120 ? 30.146 5.686 -29.388 1.00 87.69 120 LEU A N 1
ATOM 888 C CA . LEU A 1 120 ? 30.434 7.119 -29.387 1.00 87.69 120 LEU A CA 1
ATOM 889 C C . LEU A 1 120 ? 29.772 7.807 -28.183 1.00 87.69 120 LEU A C 1
ATOM 891 O O . LEU A 1 120 ? 30.413 8.642 -27.545 1.00 87.69 120 LEU A O 1
ATOM 895 N N . SER A 1 121 ? 28.528 7.444 -27.864 1.00 85.00 121 SER A N 1
ATOM 896 C CA . SER A 1 121 ? 27.744 8.028 -26.767 1.00 85.00 121 SER A CA 1
ATOM 897 C C . SER A 1 121 ? 27.886 7.315 -25.419 1.00 85.00 121 SER A C 1
ATOM 899 O O . SER A 1 121 ? 27.354 7.808 -24.428 1.00 85.00 121 SER A O 1
ATOM 901 N N . ASP A 1 122 ? 28.634 6.209 -25.345 1.00 83.75 122 ASP A N 1
ATOM 902 C CA . ASP A 1 122 ? 28.895 5.487 -24.097 1.00 83.75 122 ASP A CA 1
ATOM 903 C C . ASP A 1 122 ? 29.721 6.339 -23.115 1.00 83.75 122 ASP A C 1
ATOM 905 O O . ASP A 1 122 ? 30.873 6.716 -23.368 1.00 83.75 122 ASP A O 1
ATOM 909 N N . ASN A 1 123 ? 29.119 6.632 -21.964 1.00 67.69 123 ASN A N 1
ATOM 910 C CA . ASN A 1 123 ? 29.694 7.433 -20.887 1.00 67.69 123 ASN A CA 1
ATOM 911 C C . ASN A 1 123 ? 30.456 6.594 -19.849 1.00 67.69 123 ASN A C 1
ATOM 913 O O . ASN A 1 123 ? 31.006 7.165 -18.912 1.00 67.69 123 ASN A O 1
ATOM 917 N N . ALA A 1 124 ? 30.563 5.269 -20.014 1.00 58.12 124 ALA A N 1
ATOM 918 C CA . ALA A 1 124 ? 31.188 4.369 -19.039 1.00 58.12 124 ALA A CA 1
ATOM 919 C C . ALA A 1 124 ? 32.725 4.514 -18.898 1.00 58.12 124 ALA A C 1
ATOM 921 O O . ALA A 1 124 ? 33.410 3.581 -18.482 1.00 58.12 124 ALA A O 1
ATOM 922 N N . SER A 1 125 ? 33.300 5.655 -19.281 1.00 56.34 125 SER A N 1
ATOM 923 C CA . SER A 1 125 ? 34.674 6.059 -18.979 1.00 56.34 125 SER A CA 1
ATOM 924 C C . SER A 1 125 ? 34.614 7.317 -18.115 1.00 56.34 125 SER A C 1
ATOM 926 O O . SER A 1 125 ? 34.182 8.361 -18.599 1.00 56.34 125 SER A O 1
ATOM 928 N N . GLU A 1 126 ? 35.099 7.234 -16.870 1.00 51.12 126 GLU A N 1
ATOM 929 C CA . GLU A 1 126 ? 35.187 8.345 -15.895 1.00 51.12 126 GLU A CA 1
ATOM 930 C C . GLU A 1 126 ? 35.954 9.581 -16.418 1.00 51.12 126 GLU A C 1
ATOM 932 O O . GLU A 1 126 ? 35.963 10.632 -15.785 1.00 51.12 126 GLU A O 1
ATOM 937 N N . LEU A 1 127 ? 36.612 9.461 -17.574 1.00 52.72 127 LEU A N 1
ATOM 938 C CA . LEU A 1 127 ? 37.447 10.485 -18.196 1.00 52.72 127 LEU A CA 1
ATOM 939 C C . LEU A 1 127 ? 36.703 11.345 -19.231 1.00 52.72 127 LEU A C 1
ATOM 941 O O . LEU A 1 127 ? 37.314 12.229 -19.826 1.00 52.72 127 LEU A O 1
ATOM 945 N N . CYS A 1 128 ? 35.418 11.087 -19.493 1.00 56.88 128 CYS A N 1
ATOM 946 C CA . CYS A 1 128 ? 34.647 11.851 -20.470 1.00 56.88 128 CYS A CA 1
ATOM 947 C C . CYS A 1 128 ? 33.981 13.085 -19.860 1.00 56.88 128 CYS A C 1
ATOM 949 O O . CYS A 1 128 ? 33.245 12.971 -18.885 1.00 56.88 128 CYS A O 1
ATOM 951 N N . GLU A 1 129 ? 34.161 14.256 -20.476 1.00 64.31 129 GLU A N 1
ATOM 952 C CA . GLU A 1 129 ? 33.383 15.443 -20.116 1.00 64.31 129 GLU A CA 1
ATOM 953 C C . GLU A 1 129 ? 31.889 15.207 -20.402 1.00 64.31 129 GLU A C 1
ATOM 955 O O . GLU A 1 129 ? 31.488 14.938 -21.539 1.00 64.31 129 GLU A O 1
ATOM 960 N N . GLU A 1 130 ? 31.054 15.332 -19.367 1.00 69.38 130 GLU A N 1
ATOM 961 C CA . GLU A 1 130 ? 29.596 15.141 -19.425 1.00 69.38 130 GLU A CA 1
ATOM 962 C C . GLU A 1 130 ? 28.938 15.999 -20.526 1.00 69.38 130 GLU A C 1
ATOM 964 O O . GLU A 1 130 ? 28.047 15.533 -21.239 1.00 69.38 130 GLU A O 1
ATOM 969 N N . SER A 1 131 ? 29.451 17.218 -20.743 1.00 69.56 131 SER A N 1
ATOM 970 C CA . SER A 1 131 ? 28.978 18.144 -21.786 1.00 69.56 131 SER A CA 1
ATOM 971 C C . SER A 1 131 ? 29.093 17.560 -23.196 1.00 69.56 131 SER A C 1
ATOM 973 O O . SER A 1 131 ? 28.148 17.644 -23.977 1.00 69.56 131 SER A O 1
ATOM 975 N N . VAL A 1 132 ? 30.222 16.917 -23.516 1.00 69.62 132 VAL A N 1
ATOM 976 C CA . VAL A 1 132 ? 30.485 16.370 -24.859 1.00 69.62 132 VAL A CA 1
ATOM 977 C C . VAL A 1 132 ? 29.555 15.193 -25.157 1.00 69.62 132 VAL A C 1
ATOM 979 O O . VAL A 1 132 ? 29.048 15.061 -26.269 1.00 69.62 132 VAL A O 1
ATOM 982 N N . THR A 1 133 ? 29.282 14.357 -24.154 1.00 77.50 133 THR A N 1
ATOM 983 C CA . THR A 1 133 ? 28.369 13.212 -24.303 1.00 77.50 133 THR A CA 1
ATOM 984 C C . THR A 1 133 ? 26.940 13.682 -24.572 1.00 77.50 133 THR A C 1
ATOM 986 O O . THR A 1 133 ? 26.271 13.164 -25.466 1.00 77.50 133 THR A O 1
ATOM 989 N N . LYS A 1 134 ? 26.485 14.716 -23.855 1.00 83.62 134 LYS A N 1
ATOM 990 C CA . LYS A 1 134 ? 25.156 15.296 -24.066 1.00 83.62 134 LYS A CA 1
ATOM 991 C C . LYS A 1 134 ? 25.019 15.941 -25.447 1.00 83.62 134 LYS A C 1
ATOM 993 O O . LYS A 1 134 ? 24.022 15.705 -26.125 1.00 83.62 134 LYS A O 1
ATOM 998 N N . GLU A 1 135 ? 26.013 16.714 -25.888 1.00 85.25 135 GLU A N 1
ATOM 999 C CA . GLU A 1 135 ? 26.038 17.311 -27.234 1.00 85.25 135 GLU A CA 1
ATOM 1000 C C . GLU A 1 135 ? 25.941 16.249 -28.334 1.00 85.25 135 GLU A C 1
ATOM 1002 O O . GLU A 1 135 ? 25.174 16.405 -29.288 1.00 85.25 135 GLU A O 1
ATOM 1007 N N . LEU A 1 136 ? 26.666 15.141 -28.171 1.00 86.50 136 LEU A N 1
ATOM 1008 C CA . LEU A 1 136 ? 26.626 14.023 -29.100 1.00 86.50 136 LEU A CA 1
ATOM 1009 C C . LEU A 1 136 ? 25.230 13.389 -29.163 1.00 86.50 136 LEU A C 1
ATOM 1011 O O . LEU A 1 136 ? 24.704 13.199 -30.258 1.00 86.50 136 LEU A O 1
ATOM 1015 N N . ILE A 1 137 ? 24.610 13.104 -28.014 1.00 89.94 137 ILE A N 1
ATOM 1016 C CA . ILE A 1 137 ? 23.265 12.513 -27.956 1.00 89.94 137 ILE A CA 1
ATOM 1017 C C . ILE A 1 137 ? 22.232 13.446 -28.600 1.00 89.94 137 ILE A C 1
ATOM 1019 O O . ILE A 1 137 ? 21.404 12.996 -29.395 1.00 89.94 137 ILE A O 1
ATOM 1023 N N . VAL A 1 138 ? 22.314 14.755 -28.342 1.00 91.00 138 VAL A N 1
ATOM 1024 C CA . VAL A 1 138 ? 21.458 15.752 -29.006 1.00 91.00 138 VAL A CA 1
ATOM 1025 C C . VAL A 1 138 ? 21.662 15.707 -30.521 1.00 91.00 138 VAL A C 1
ATOM 1027 O O . VAL A 1 138 ? 20.688 15.598 -31.263 1.00 91.00 138 VAL A O 1
ATOM 1030 N N . ALA A 1 139 ? 22.907 15.712 -31.003 1.00 91.12 139 ALA A N 1
ATOM 1031 C CA . ALA A 1 139 ? 23.200 15.647 -32.434 1.00 91.12 139 ALA A CA 1
ATOM 1032 C C . ALA A 1 139 ? 22.697 14.350 -33.089 1.00 91.12 139 ALA A C 1
ATOM 1034 O O . ALA A 1 139 ? 22.195 14.377 -34.212 1.00 91.12 139 ALA A O 1
ATOM 1035 N N . MET A 1 140 ? 22.796 13.215 -32.394 1.00 91.00 140 MET A N 1
ATOM 1036 C CA . MET A 1 140 ? 22.253 11.930 -32.841 1.00 91.00 140 MET A CA 1
ATOM 1037 C C . MET A 1 140 ? 20.733 11.999 -33.005 1.00 91.00 140 MET A C 1
ATOM 1039 O O . MET A 1 140 ? 20.186 11.587 -34.031 1.00 91.00 140 MET A O 1
ATOM 1043 N N . VAL A 1 141 ? 20.042 12.553 -32.010 1.00 93.19 141 VAL A N 1
ATOM 1044 C CA . VAL A 1 141 ? 18.590 12.714 -32.038 1.00 93.19 141 VAL A CA 1
ATOM 1045 C C . VAL A 1 141 ? 18.176 13.692 -33.145 1.00 93.19 141 VAL A C 1
ATOM 1047 O O . VAL A 1 141 ? 17.295 13.363 -33.942 1.00 93.19 141 VAL A O 1
ATOM 1050 N N . GLU A 1 142 ? 18.847 14.833 -33.298 1.00 92.25 142 GLU A N 1
ATOM 1051 C CA . GLU A 1 142 ? 18.601 15.796 -34.385 1.00 92.25 142 GLU A CA 1
ATOM 1052 C C . GLU A 1 142 ? 18.910 15.231 -35.780 1.00 92.25 142 GLU A C 1
ATOM 1054 O O . GLU A 1 142 ? 18.221 15.553 -36.747 1.00 92.25 142 GLU A O 1
ATOM 1059 N N . ALA A 1 143 ? 19.850 14.289 -35.891 1.00 90.62 143 ALA A N 1
ATOM 1060 C CA . ALA A 1 143 ? 20.106 13.541 -37.123 1.00 90.62 143 ALA A CA 1
ATOM 1061 C C . ALA A 1 143 ? 19.011 12.503 -37.466 1.00 90.62 143 ALA A C 1
ATOM 1063 O O . ALA A 1 143 ? 19.130 11.783 -38.460 1.00 90.62 143 ALA A O 1
ATOM 1064 N N . GLY A 1 144 ? 17.939 12.414 -36.670 1.00 91.81 144 GLY A N 1
ATOM 1065 C CA . GLY A 1 144 ? 16.789 11.547 -36.935 1.00 91.81 144 GLY A CA 1
ATOM 1066 C C . GLY A 1 144 ? 16.987 10.093 -36.506 1.00 91.81 144 GLY A C 1
ATOM 1067 O O . GLY A 1 144 ? 16.332 9.208 -37.046 1.00 91.81 144 GLY A O 1
ATOM 1068 N N . LEU A 1 145 ? 17.875 9.827 -35.545 1.00 93.31 145 LEU A N 1
ATOM 1069 C CA . LEU A 1 145 ? 18.266 8.471 -35.147 1.00 93.31 145 LEU A CA 1
ATOM 1070 C C . LEU A 1 145 ? 17.133 7.605 -34.565 1.00 93.31 145 LEU A C 1
ATOM 1072 O O . LEU A 1 145 ? 17.141 6.387 -34.737 1.00 93.31 145 LEU A O 1
ATOM 1076 N N . ILE A 1 146 ? 16.176 8.220 -33.863 1.00 94.88 146 ILE A N 1
ATOM 1077 C CA . ILE A 1 146 ? 15.193 7.503 -33.032 1.00 94.88 146 ILE A CA 1
ATOM 1078 C C . ILE A 1 146 ? 14.364 6.504 -33.849 1.00 94.88 146 ILE A C 1
ATOM 1080 O O . ILE A 1 146 ? 14.224 5.355 -33.439 1.00 94.88 146 ILE A O 1
ATOM 1084 N N . VAL A 1 147 ? 13.847 6.912 -35.012 1.00 94.69 147 VAL A N 1
ATOM 1085 C CA . VAL A 1 147 ? 12.973 6.055 -35.831 1.00 94.69 147 VAL A CA 1
ATOM 1086 C C . VAL A 1 147 ? 13.709 4.785 -36.300 1.00 94.69 147 VAL A C 1
ATOM 1088 O O . VAL A 1 147 ? 13.234 3.696 -35.979 1.00 94.69 147 VAL A O 1
ATOM 1091 N N . PRO A 1 148 ? 14.893 4.861 -36.947 1.00 92.88 148 PRO A N 1
ATOM 1092 C CA . PRO A 1 148 ? 15.658 3.668 -37.321 1.00 92.88 148 PRO A CA 1
ATOM 1093 C C . PRO A 1 148 ? 16.029 2.744 -36.162 1.00 92.88 148 PRO A C 1
ATOM 1095 O O . PRO A 1 148 ? 16.043 1.528 -36.336 1.00 92.88 148 PRO A O 1
ATOM 1098 N N . VAL A 1 149 ? 16.361 3.300 -34.994 1.00 94.31 149 VAL A N 1
ATOM 1099 C CA . VAL A 1 149 ? 16.739 2.508 -33.812 1.00 94.31 149 VAL A CA 1
ATOM 1100 C C . VAL A 1 149 ? 15.528 1.745 -33.269 1.00 94.31 149 VAL A C 1
ATOM 1102 O O . VAL A 1 149 ? 15.626 0.553 -32.987 1.00 94.31 149 VAL A O 1
ATOM 1105 N N . VAL A 1 150 ? 14.357 2.385 -33.211 1.00 95.56 150 VAL A N 1
ATOM 1106 C CA . VAL A 1 150 ? 13.103 1.722 -32.817 1.00 95.56 150 VAL A CA 1
ATOM 1107 C C . VAL A 1 150 ? 12.657 0.682 -33.858 1.00 95.56 150 VAL A C 1
ATOM 1109 O O . VAL A 1 150 ? 12.125 -0.370 -33.503 1.00 95.56 150 VAL A O 1
ATOM 1112 N N . GLU A 1 151 ? 12.896 0.917 -35.150 1.00 91.81 151 GLU A N 1
ATOM 1113 C CA . GLU A 1 151 ? 12.667 -0.081 -36.205 1.00 91.81 151 GLU A CA 1
ATOM 1114 C C . GLU A 1 151 ? 13.612 -1.284 -36.100 1.00 91.81 151 GLU A C 1
ATOM 1116 O O . GLU A 1 151 ? 13.174 -2.421 -36.279 1.00 91.81 151 GLU A O 1
ATOM 1121 N N . LEU A 1 152 ? 14.892 -1.064 -35.781 1.00 91.75 152 LEU A N 1
ATOM 1122 C CA . LEU A 1 152 ? 15.882 -2.135 -35.639 1.00 91.75 152 LEU A CA 1
ATOM 1123 C C . LEU A 1 152 ? 15.515 -3.147 -34.560 1.00 91.75 152 LEU A C 1
ATOM 1125 O O . LEU A 1 152 ? 15.752 -4.343 -34.740 1.00 91.75 152 LEU A O 1
ATOM 1129 N N . LEU A 1 153 ? 14.875 -2.693 -33.488 1.00 93.19 153 LEU A N 1
ATOM 1130 C CA . LEU A 1 153 ? 14.375 -3.554 -32.421 1.00 93.19 153 LEU A CA 1
ATOM 1131 C C . LEU A 1 153 ? 13.256 -4.505 -32.867 1.00 93.19 153 LEU A C 1
ATOM 1133 O O . LEU A 1 153 ? 12.944 -5.440 -32.137 1.00 93.19 153 LEU A O 1
ATOM 1137 N N . ARG A 1 154 ? 12.660 -4.296 -34.048 1.00 90.06 154 ARG A N 1
ATOM 1138 C CA . ARG A 1 154 ? 11.697 -5.219 -34.677 1.00 90.06 154 ARG A CA 1
ATOM 1139 C C . ARG A 1 154 ? 12.342 -6.181 -35.676 1.00 90.06 154 ARG A C 1
ATOM 1141 O O . ARG A 1 154 ? 11.647 -7.023 -36.234 1.00 90.06 154 ARG A O 1
ATOM 1148 N N . SER A 1 155 ? 13.634 -6.024 -35.963 1.00 86.50 155 SER A N 1
ATOM 1149 C CA . SER A 1 155 ? 14.336 -6.838 -36.959 1.00 86.50 155 SER A CA 1
ATOM 1150 C C . SER A 1 155 ? 14.811 -8.174 -36.385 1.00 86.50 155 SER A C 1
ATOM 1152 O O . SER A 1 155 ? 14.966 -8.306 -35.176 1.00 86.50 155 SER A O 1
ATOM 1154 N N . ASP A 1 156 ? 15.149 -9.132 -37.247 1.00 82.44 156 ASP A N 1
ATOM 1155 C CA . ASP A 1 156 ? 15.744 -10.415 -36.834 1.00 82.44 156 ASP A CA 1
ATOM 1156 C C . ASP A 1 156 ? 17.235 -10.301 -36.435 1.00 82.44 156 ASP A C 1
ATOM 1158 O O . ASP A 1 156 ? 17.896 -11.305 -36.174 1.00 82.44 156 ASP A O 1
ATOM 1162 N N . ASN A 1 157 ? 17.803 -9.087 -36.410 1.00 79.62 157 ASN A N 1
ATOM 1163 C CA . ASN A 1 157 ? 19.202 -8.855 -36.056 1.00 79.62 157 ASN A CA 1
ATOM 1164 C C . ASN A 1 157 ? 19.370 -8.677 -34.537 1.00 79.62 157 ASN A C 1
ATOM 1166 O O . ASN A 1 157 ? 19.421 -7.549 -34.043 1.00 79.62 157 ASN A O 1
ATOM 1170 N N . SER A 1 158 ? 19.497 -9.791 -33.811 1.00 76.19 158 SER A N 1
ATOM 1171 C CA . SER A 1 158 ? 19.687 -9.803 -32.352 1.00 76.19 158 SER A CA 1
ATOM 1172 C C . SER A 1 158 ? 20.892 -8.979 -31.889 1.00 76.19 158 SER A C 1
ATOM 1174 O O . SER A 1 158 ? 20.807 -8.269 -30.892 1.00 76.19 158 SER A O 1
ATOM 1176 N N . ASP A 1 159 ? 21.995 -8.984 -32.646 1.00 74.81 159 ASP A N 1
ATOM 1177 C CA . ASP A 1 159 ? 23.221 -8.249 -32.290 1.00 74.81 159 ASP A CA 1
ATOM 1178 C C . ASP A 1 159 ? 23.017 -6.723 -32.264 1.00 74.81 159 ASP A C 1
ATOM 1180 O O . ASP A 1 159 ? 23.784 -5.989 -31.620 1.00 74.81 159 ASP A O 1
ATOM 1184 N N . ALA A 1 160 ? 21.997 -6.244 -32.985 1.00 85.06 160 ALA A N 1
ATOM 1185 C CA . ALA A 1 160 ? 21.611 -4.843 -33.043 1.00 85.06 160 ALA A CA 1
ATOM 1186 C C . ALA A 1 160 ? 20.604 -4.450 -31.953 1.00 85.06 160 ALA A C 1
ATOM 1188 O O . ALA A 1 160 ? 20.464 -3.253 -31.703 1.00 85.06 160 ALA A O 1
ATOM 1189 N N . HIS A 1 161 ? 19.914 -5.403 -31.311 1.00 90.75 161 HIS A N 1
ATOM 1190 C CA . HIS A 1 161 ? 18.858 -5.101 -30.335 1.00 90.75 161 HIS A CA 1
ATOM 1191 C C . HIS A 1 161 ? 19.418 -4.430 -29.091 1.00 90.75 161 HIS A C 1
ATOM 1193 O O . HIS A 1 161 ? 19.025 -3.305 -28.800 1.00 90.75 161 HIS A O 1
ATOM 1199 N N . LEU A 1 162 ? 20.393 -5.061 -28.4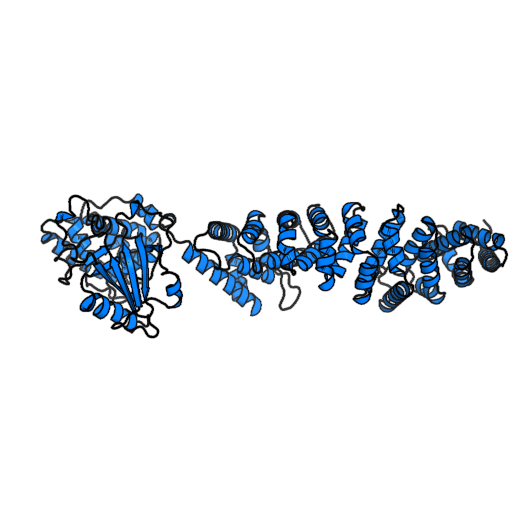33 1.00 90.19 162 LEU A N 1
ATOM 1200 C CA . LEU A 1 162 ? 21.016 -4.493 -27.239 1.00 90.19 162 LEU A CA 1
ATOM 1201 C C . LEU A 1 162 ? 21.626 -3.117 -27.531 1.00 90.19 162 LEU A C 1
ATOM 1203 O O . LEU A 1 162 ? 21.288 -2.147 -26.880 1.00 90.19 162 LEU A O 1
ATOM 1207 N N . ALA A 1 163 ? 22.414 -2.980 -28.604 1.00 91.44 163 ALA A N 1
ATOM 1208 C CA . ALA A 1 163 ? 22.991 -1.680 -28.970 1.00 91.44 163 ALA A CA 1
ATOM 1209 C C . ALA A 1 163 ? 21.927 -0.595 -29.226 1.00 91.44 163 ALA A C 1
ATOM 1211 O O . ALA A 1 163 ? 22.151 0.576 -28.930 1.00 91.44 163 ALA A O 1
ATOM 1212 N N . SER A 1 164 ? 20.781 -0.981 -29.792 1.00 94.81 164 SER A N 1
ATOM 1213 C CA . SER A 1 164 ? 19.662 -0.071 -30.039 1.00 94.81 164 SER A CA 1
ATOM 1214 C C . SER A 1 164 ? 18.979 0.347 -28.735 1.00 94.81 164 SER A C 1
ATOM 1216 O O . SER A 1 164 ? 18.680 1.527 -28.566 1.00 94.81 164 SER A O 1
ATOM 1218 N N . LEU A 1 165 ? 18.768 -0.583 -27.801 1.00 95.12 165 LEU A N 1
ATOM 1219 C CA . LEU A 1 165 ? 18.236 -0.280 -26.472 1.00 95.12 165 LEU A CA 1
ATOM 1220 C C . LEU A 1 165 ? 19.207 0.584 -25.659 1.00 95.12 165 LEU A C 1
ATOM 1222 O O . LEU A 1 165 ? 18.765 1.589 -25.109 1.00 95.12 165 LEU A O 1
ATOM 1226 N N . SER A 1 166 ? 20.512 0.305 -25.690 1.00 93.25 166 SER A N 1
ATOM 1227 C CA . SER A 1 166 ? 21.511 1.081 -24.950 1.00 93.25 166 SER A CA 1
ATOM 1228 C C . SER A 1 166 ? 21.571 2.531 -25.448 1.00 93.25 166 SER A C 1
ATOM 1230 O O . SER A 1 166 ? 21.697 3.463 -24.656 1.00 93.25 166 SER A O 1
ATOM 1232 N N . ILE A 1 167 ? 21.401 2.756 -26.760 1.00 94.12 167 ILE A N 1
ATOM 1233 C CA . ILE A 1 167 ? 21.224 4.108 -27.318 1.00 94.12 167 ILE A CA 1
ATOM 1234 C C . ILE A 1 167 ? 19.966 4.771 -26.749 1.00 94.12 167 ILE A C 1
ATOM 1236 O O . ILE A 1 167 ? 20.006 5.941 -26.374 1.00 94.12 167 ILE A O 1
ATOM 1240 N N . LEU A 1 168 ? 18.836 4.058 -26.696 1.00 96.12 168 LEU A N 1
ATOM 1241 C CA . LEU A 1 168 ? 17.605 4.610 -26.127 1.00 96.12 168 LEU A CA 1
ATOM 1242 C C . LEU A 1 168 ? 17.773 4.937 -24.637 1.00 96.12 168 LEU A C 1
ATOM 1244 O O . LEU A 1 168 ? 17.283 5.981 -24.218 1.00 96.12 168 LEU A O 1
ATOM 1248 N N . VAL A 1 169 ? 18.495 4.114 -23.866 1.00 94.50 169 VAL A N 1
ATOM 1249 C CA . VAL A 1 169 ? 18.852 4.394 -22.463 1.00 94.50 169 VAL A CA 1
ATOM 1250 C C . VAL A 1 169 ? 19.613 5.720 -22.361 1.00 94.50 169 VAL A C 1
ATOM 1252 O O . VAL A 1 169 ? 19.178 6.622 -21.650 1.00 94.50 169 VAL A O 1
ATOM 1255 N N . GLN A 1 170 ? 20.664 5.906 -23.161 1.00 91.88 170 GLN A N 1
ATOM 1256 C CA . GLN A 1 170 ? 21.438 7.156 -23.189 1.00 91.88 170 GLN A CA 1
ATOM 1257 C C . GLN A 1 170 ? 20.581 8.374 -23.579 1.00 91.88 170 GLN A C 1
ATOM 1259 O O . GLN A 1 170 ? 20.733 9.464 -23.022 1.00 91.88 170 GLN A O 1
ATOM 1264 N N . ILE A 1 171 ? 19.649 8.201 -24.523 1.00 93.44 171 ILE A N 1
ATOM 1265 C CA . ILE A 1 171 ? 18.720 9.260 -24.938 1.00 93.44 171 ILE A CA 1
ATOM 1266 C C . ILE A 1 171 ? 17.788 9.656 -23.789 1.00 93.44 171 ILE A C 1
ATOM 1268 O O . ILE A 1 171 ? 17.574 10.850 -23.575 1.00 93.44 171 ILE A O 1
ATOM 1272 N N . VAL A 1 172 ? 17.220 8.692 -23.055 1.00 93.50 172 VAL A N 1
ATOM 1273 C CA . VAL A 1 172 ? 16.295 9.011 -21.956 1.00 93.50 172 VAL A CA 1
ATOM 1274 C C . VAL A 1 172 ? 17.009 9.579 -20.726 1.00 93.50 172 VAL A C 1
ATOM 1276 O O . VAL A 1 172 ? 16.431 10.407 -20.026 1.00 93.50 172 VAL A O 1
ATOM 1279 N N . GLU A 1 173 ? 18.271 9.207 -20.500 1.00 90.69 173 GLU A N 1
ATOM 1280 C CA . GLU A 1 173 ? 19.111 9.734 -19.416 1.00 90.69 173 GLU A CA 1
ATOM 1281 C C . GLU A 1 173 ? 19.579 11.181 -19.650 1.00 90.69 173 GLU A C 1
ATOM 1283 O O . GLU A 1 173 ? 19.960 11.862 -18.701 1.00 90.69 173 GLU A O 1
ATOM 1288 N N . CYS A 1 174 ? 19.478 11.708 -20.878 1.00 86.81 174 CYS A N 1
ATOM 1289 C CA . CYS A 1 174 ? 19.763 13.122 -21.168 1.00 86.81 174 CYS A CA 1
ATOM 1290 C C . CYS A 1 174 ? 18.760 14.120 -20.556 1.00 86.81 174 CYS A C 1
ATOM 1292 O O . CYS A 1 174 ? 18.977 15.335 -20.662 1.00 86.81 174 CYS A O 1
ATOM 1294 N N . ASP 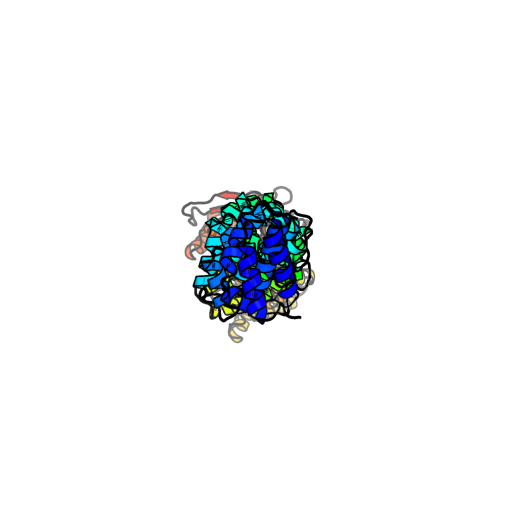A 1 175 ? 17.684 13.615 -19.942 1.00 83.88 175 ASP A N 1
ATOM 1295 C CA . ASP A 1 175 ? 16.607 14.368 -19.282 1.00 83.88 175 ASP A CA 1
ATOM 1296 C C . ASP A 1 175 ? 15.930 15.416 -20.192 1.00 83.88 175 ASP A C 1
ATOM 1298 O O . ASP A 1 175 ? 15.443 16.456 -19.748 1.00 83.88 175 ASP A O 1
ATOM 1302 N N . ASP A 1 176 ? 15.877 15.144 -21.504 1.00 89.06 176 ASP A N 1
ATOM 1303 C CA . ASP A 1 176 ? 15.095 15.932 -22.458 1.00 89.06 176 ASP A CA 1
ATOM 1304 C C . ASP A 1 176 ? 13.738 15.266 -22.728 1.00 89.06 176 ASP A C 1
ATOM 1306 O O . ASP A 1 176 ? 13.604 14.254 -23.424 1.00 89.06 176 ASP A O 1
ATOM 1310 N N . LYS A 1 177 ? 12.681 15.884 -22.198 1.00 91.12 177 LYS A N 1
ATOM 1311 C CA . LYS A 1 177 ? 11.299 15.399 -22.319 1.00 91.12 177 LYS A CA 1
ATOM 1312 C C . LYS A 1 177 ? 10.796 15.341 -23.764 1.00 91.12 177 LYS A C 1
ATOM 1314 O O . LYS A 1 177 ? 9.871 14.574 -24.047 1.00 91.12 177 LYS A O 1
ATOM 1319 N N . ALA A 1 178 ? 11.356 16.137 -24.679 1.00 93.94 178 ALA A N 1
ATOM 1320 C CA . ALA A 1 178 ? 10.994 16.082 -26.092 1.00 93.94 178 ALA A CA 1
ATOM 1321 C C . ALA A 1 178 ? 11.457 14.764 -26.727 1.00 93.94 178 ALA A C 1
ATOM 1323 O O . ALA A 1 178 ? 10.749 14.208 -27.570 1.00 93.94 178 ALA A O 1
ATOM 1324 N N . PHE A 1 179 ? 12.592 14.215 -26.283 1.00 95.38 179 PHE A N 1
ATOM 1325 C CA . PHE A 1 179 ? 13.116 12.950 -26.799 1.00 95.38 179 PHE A CA 1
ATOM 1326 C C . PHE A 1 179 ? 12.212 11.774 -26.432 1.00 95.38 179 PHE A C 1
ATOM 1328 O O . PHE A 1 179 ? 11.945 10.927 -27.283 1.00 95.38 179 PHE A O 1
ATOM 1335 N N . LEU A 1 180 ? 11.640 11.780 -25.223 1.00 96.38 180 LEU A N 1
ATOM 1336 C CA . LEU A 1 180 ? 10.655 10.777 -24.800 1.00 96.38 180 LEU A CA 1
ATOM 1337 C C . LEU A 1 180 ? 9.446 10.742 -25.745 1.00 96.38 180 LEU A C 1
ATOM 1339 O O . LEU A 1 180 ? 9.013 9.669 -26.158 1.00 96.38 180 LEU A O 1
ATOM 1343 N N . GLY A 1 181 ? 8.936 11.916 -26.138 1.00 96.50 181 GLY A N 1
ATOM 1344 C CA . GLY A 1 181 ? 7.840 12.018 -27.106 1.00 96.50 181 GLY A CA 1
ATOM 1345 C C . GLY A 1 181 ? 8.199 11.434 -28.466 1.00 96.50 181 GLY A C 1
ATOM 1346 O O . GLY A 1 181 ? 7.433 10.648 -29.006 1.00 96.50 181 GLY A O 1
ATOM 1347 N N . ARG A 1 182 ? 9.406 11.714 -28.965 1.00 97.25 182 ARG A N 1
ATOM 1348 C CA . ARG A 1 182 ? 9.884 11.171 -30.245 1.00 97.25 182 ARG A CA 1
ATOM 1349 C C . ARG A 1 182 ? 10.030 9.646 -30.226 1.00 97.25 182 ARG A C 1
ATOM 1351 O O . ARG A 1 182 ? 9.766 9.011 -31.242 1.00 97.25 182 ARG A O 1
ATOM 1358 N N . ILE A 1 183 ? 10.432 9.054 -29.095 1.00 97.81 183 ILE A N 1
ATOM 1359 C CA . ILE A 1 183 ? 10.480 7.589 -28.929 1.00 97.81 183 ILE A CA 1
ATOM 1360 C C . ILE A 1 183 ? 9.065 7.002 -28.993 1.00 97.81 183 ILE A C 1
ATOM 1362 O O . ILE A 1 183 ? 8.842 6.009 -29.685 1.00 97.81 183 ILE A O 1
ATOM 1366 N N . VAL A 1 184 ? 8.102 7.623 -28.306 1.00 98.06 184 VAL A N 1
ATOM 1367 C CA . VAL A 1 184 ? 6.696 7.193 -28.331 1.00 98.06 184 VAL A CA 1
ATOM 1368 C C . VAL A 1 184 ? 6.106 7.327 -29.740 1.00 98.06 184 VAL A C 1
ATOM 1370 O O . VAL A 1 184 ? 5.528 6.364 -30.236 1.00 98.06 184 VAL A O 1
ATOM 1373 N N . ASP A 1 185 ? 6.325 8.455 -30.421 1.00 97.06 185 ASP A N 1
ATOM 1374 C CA . ASP A 1 185 ? 5.834 8.714 -31.784 1.00 97.06 185 ASP A CA 1
ATOM 1375 C C . ASP A 1 185 ? 6.415 7.734 -32.821 1.00 97.06 185 ASP A C 1
ATOM 1377 O O . ASP A 1 185 ? 5.764 7.415 -33.816 1.00 97.06 185 ASP A O 1
ATOM 1381 N N . ALA A 1 186 ? 7.618 7.203 -32.579 1.00 96.56 186 ALA A N 1
ATOM 1382 C CA . ALA A 1 186 ? 8.236 6.153 -33.392 1.00 96.56 186 ALA A CA 1
ATOM 1383 C C . ALA A 1 186 ? 7.661 4.737 -33.129 1.00 96.56 186 ALA A C 1
ATOM 1385 O O . ALA A 1 186 ? 8.160 3.745 -33.672 1.00 96.56 186 ALA A O 1
ATOM 1386 N N . GLY A 1 187 ? 6.630 4.613 -32.284 1.00 97.25 187 GLY A N 1
ATOM 1387 C CA . GLY A 1 187 ? 6.060 3.332 -31.855 1.00 97.25 187 GLY A CA 1
ATOM 1388 C C . GLY A 1 187 ? 6.969 2.586 -30.879 1.00 97.25 187 GLY A C 1
ATOM 1389 O O . GLY A 1 187 ? 7.099 1.363 -30.955 1.00 97.25 187 GLY A O 1
ATOM 1390 N N . GLY A 1 188 ? 7.687 3.322 -30.025 1.00 97.81 188 GLY A N 1
ATOM 1391 C CA . GLY A 1 188 ? 8.616 2.746 -29.056 1.00 97.81 188 GLY A CA 1
ATOM 1392 C C . GLY A 1 188 ? 7.921 1.921 -27.973 1.00 97.81 188 GLY A C 1
ATOM 1393 O O . GLY A 1 188 ? 8.490 0.936 -27.518 1.00 97.81 188 GLY A O 1
ATOM 1394 N N . LEU A 1 189 ? 6.685 2.257 -27.589 1.00 98.38 189 LEU A N 1
ATOM 1395 C CA . LEU A 1 189 ? 5.969 1.558 -26.515 1.00 98.38 189 LEU A CA 1
ATOM 1396 C C . LEU A 1 189 ? 5.755 0.074 -26.840 1.00 98.38 189 LEU A C 1
ATOM 1398 O O . LEU A 1 189 ? 6.155 -0.785 -26.059 1.00 98.38 189 LEU A O 1
ATOM 1402 N N . GLU A 1 190 ? 5.197 -0.240 -28.008 1.00 97.81 190 GLU A N 1
ATOM 1403 C CA . GLU A 1 190 ? 4.916 -1.615 -28.434 1.00 97.81 190 GLU A CA 1
ATOM 1404 C C . GLU A 1 190 ? 6.203 -2.437 -28.563 1.00 97.81 190 GLU A C 1
ATOM 1406 O O . GLU A 1 190 ? 6.240 -3.622 -28.229 1.00 97.81 190 GLU A O 1
ATOM 1411 N N . VAL A 1 191 ? 7.282 -1.798 -29.020 1.00 97.12 191 VAL A N 1
ATOM 1412 C CA . VAL A 1 191 ? 8.596 -2.431 -29.175 1.00 97.12 191 VAL A CA 1
ATOM 1413 C C . VAL A 1 191 ? 9.232 -2.733 -27.831 1.00 97.12 191 VAL A C 1
ATOM 1415 O O . VAL A 1 191 ? 9.743 -3.832 -27.645 1.00 97.12 191 VAL A O 1
ATOM 1418 N N . LEU A 1 192 ? 9.186 -1.797 -26.884 1.00 97.88 192 LEU A N 1
ATOM 1419 C CA . LEU A 1 192 ? 9.702 -2.019 -25.535 1.00 97.88 192 LEU A CA 1
ATOM 1420 C C . LEU A 1 192 ? 8.927 -3.148 -24.843 1.00 97.88 192 LEU A C 1
ATOM 1422 O O . LEU A 1 192 ? 9.533 -4.014 -24.218 1.00 97.88 192 LEU A O 1
ATOM 1426 N N . VAL A 1 193 ? 7.601 -3.208 -25.018 1.00 97.94 193 VAL A N 1
ATOM 1427 C CA . VAL A 1 193 ? 6.766 -4.314 -24.512 1.00 97.94 193 VAL A CA 1
ATOM 1428 C C . VAL A 1 193 ? 7.143 -5.653 -25.145 1.00 97.94 193 VAL A C 1
ATOM 1430 O O . VAL A 1 193 ? 7.256 -6.662 -24.440 1.00 97.94 193 VAL A O 1
ATOM 1433 N N . MET A 1 194 ? 7.381 -5.674 -26.456 1.00 96.12 194 MET A N 1
ATOM 1434 C CA . MET A 1 194 ? 7.870 -6.857 -27.161 1.00 96.12 194 MET A CA 1
ATOM 1435 C C . MET A 1 194 ? 9.237 -7.302 -26.619 1.00 96.12 194 MET A C 1
ATOM 1437 O O . MET A 1 194 ? 9.391 -8.469 -26.266 1.00 96.12 194 MET A O 1
ATOM 1441 N N . GLN A 1 195 ? 10.194 -6.384 -26.460 1.00 94.94 195 GLN A N 1
ATOM 1442 C CA . GLN A 1 195 ? 11.532 -6.683 -25.932 1.00 94.94 195 GLN A CA 1
ATOM 1443 C C . GLN A 1 195 ? 11.487 -7.189 -24.481 1.00 94.94 195 GLN A C 1
ATOM 1445 O O . GLN A 1 195 ? 12.102 -8.208 -24.174 1.00 94.94 195 GLN A O 1
ATOM 1450 N N . MET A 1 196 ? 10.653 -6.603 -23.614 1.00 94.44 196 MET A N 1
ATOM 1451 C CA . MET A 1 196 ? 10.403 -7.134 -22.264 1.00 94.44 196 MET A CA 1
ATOM 1452 C C . MET A 1 196 ? 9.836 -8.567 -22.275 1.00 94.44 196 MET A C 1
ATOM 1454 O O . MET A 1 196 ? 10.066 -9.346 -21.349 1.00 94.44 196 MET A O 1
ATOM 1458 N N . SER A 1 197 ? 9.083 -8.928 -23.316 1.00 93.81 197 SER A N 1
ATOM 1459 C CA . SER A 1 197 ? 8.406 -10.225 -23.414 1.00 93.81 197 SER A CA 1
ATOM 1460 C C . SER A 1 197 ? 9.283 -11.326 -24.014 1.00 93.81 197 SER A C 1
ATOM 1462 O O . SER A 1 197 ? 9.189 -12.477 -23.578 1.00 93.81 197 SER A O 1
ATOM 1464 N N . SER A 1 198 ? 10.107 -10.999 -25.016 1.00 91.25 198 SER A N 1
ATOM 1465 C CA . SER A 1 198 ? 10.856 -11.979 -25.818 1.00 91.25 198 SER A CA 1
ATOM 1466 C C . SER A 1 198 ? 12.367 -11.751 -25.902 1.00 91.25 198 SER A C 1
ATOM 1468 O O . SER A 1 198 ? 13.059 -12.657 -26.359 1.00 91.25 198 SER A O 1
ATOM 1470 N N . GLY A 1 199 ? 12.885 -10.598 -25.469 1.00 89.75 199 GLY A N 1
ATOM 1471 C CA . GLY A 1 199 ? 14.321 -10.294 -25.463 1.00 89.75 199 GLY A CA 1
ATOM 1472 C C . GLY A 1 199 ? 15.114 -11.157 -24.475 1.00 89.75 199 GLY A C 1
ATOM 1473 O O . GLY A 1 199 ? 14.525 -11.889 -23.665 1.00 89.75 199 GLY A O 1
ATOM 1474 N N . GLY A 1 200 ? 16.445 -11.088 -24.541 1.00 90.19 200 GLY A N 1
ATOM 1475 C CA . GLY A 1 200 ? 17.335 -11.654 -23.526 1.00 90.19 200 GLY A CA 1
ATOM 1476 C C . GLY A 1 200 ? 17.308 -10.838 -22.224 1.00 90.19 200 GLY A C 1
ATOM 1477 O O . GLY A 1 200 ? 16.586 -9.845 -22.136 1.00 90.19 200 GLY A O 1
ATOM 1478 N N . PRO A 1 201 ? 18.013 -11.279 -21.167 1.00 89.19 201 PRO A N 1
ATOM 1479 C CA . PRO A 1 201 ? 18.013 -10.589 -19.874 1.00 89.19 201 PRO A CA 1
ATOM 1480 C C . PRO A 1 201 ? 18.422 -9.113 -19.978 1.00 89.19 201 PRO A C 1
ATOM 1482 O O . PRO A 1 201 ? 17.671 -8.254 -19.526 1.00 89.19 201 PRO A O 1
ATOM 1485 N N . ASP A 1 202 ? 19.531 -8.826 -20.664 1.00 89.94 202 ASP A N 1
ATOM 1486 C CA . ASP A 1 202 ? 20.052 -7.462 -20.809 1.00 89.94 202 ASP A CA 1
ATOM 1487 C C . ASP A 1 202 ? 19.083 -6.571 -21.607 1.00 89.94 202 ASP A C 1
ATOM 1489 O O . ASP A 1 202 ? 18.807 -5.437 -21.217 1.00 89.94 202 ASP A O 1
ATOM 1493 N N . GLU A 1 203 ? 18.481 -7.093 -22.684 1.00 92.44 203 GLU A N 1
ATOM 1494 C CA . GLU A 1 203 ? 17.494 -6.339 -23.463 1.00 92.44 203 GLU A CA 1
ATOM 1495 C C . GLU A 1 203 ? 16.219 -6.044 -22.662 1.00 92.44 203 GLU A C 1
ATOM 1497 O O . GLU A 1 203 ? 15.624 -4.973 -22.799 1.00 92.44 203 GLU A O 1
ATOM 1502 N N . ARG A 1 204 ? 15.773 -6.978 -21.812 1.00 93.06 204 ARG A N 1
ATOM 1503 C CA . ARG A 1 204 ? 14.614 -6.742 -20.939 1.00 93.06 204 ARG A CA 1
ATOM 1504 C C . ARG A 1 204 ? 14.905 -5.635 -19.938 1.00 93.06 204 ARG A C 1
ATOM 1506 O O . ARG A 1 204 ? 14.049 -4.774 -19.743 1.00 93.06 204 ARG A O 1
ATOM 1513 N N . ASP A 1 205 ? 16.089 -5.650 -19.340 1.00 91.94 205 ASP A N 1
ATOM 1514 C CA . ASP A 1 205 ? 16.487 -4.677 -18.327 1.00 91.94 205 ASP A CA 1
ATOM 1515 C C . ASP A 1 205 ? 16.582 -3.273 -18.923 1.00 91.94 205 ASP A C 1
ATOM 1517 O O . ASP A 1 205 ? 15.975 -2.337 -18.398 1.00 91.94 205 ASP A O 1
ATOM 1521 N N . GLU A 1 206 ? 17.239 -3.120 -20.074 1.00 94.06 206 GLU A N 1
ATOM 1522 C CA . GLU A 1 206 ? 17.306 -1.828 -20.760 1.00 94.06 206 GLU A CA 1
ATOM 1523 C C . GLU A 1 206 ? 15.928 -1.359 -21.250 1.00 94.06 206 GLU A C 1
ATOM 1525 O O . GLU A 1 206 ? 15.599 -0.175 -21.136 1.00 94.06 206 GLU A O 1
ATOM 1530 N N . ALA A 1 207 ? 15.067 -2.269 -21.724 1.00 96.25 207 ALA A N 1
ATOM 1531 C CA . ALA A 1 207 ? 13.700 -1.916 -22.103 1.00 96.25 207 ALA A CA 1
ATOM 1532 C C . ALA A 1 207 ? 12.888 -1.385 -20.907 1.00 96.25 207 ALA A C 1
ATOM 1534 O O . ALA A 1 207 ? 12.140 -0.410 -21.051 1.00 96.25 207 ALA A O 1
ATOM 1535 N N . VAL A 1 208 ? 13.062 -1.975 -19.718 1.00 96.06 208 VAL A N 1
ATOM 1536 C CA . VAL A 1 208 ? 12.458 -1.493 -18.466 1.00 96.06 208 VAL A CA 1
ATOM 1537 C C . VAL A 1 208 ? 12.995 -0.112 -18.092 1.00 96.06 208 VAL A C 1
ATOM 1539 O O . VAL A 1 208 ? 12.206 0.748 -17.695 1.00 96.06 208 VAL A O 1
ATOM 1542 N N . VAL A 1 209 ? 14.301 0.133 -18.245 1.00 95.81 209 VAL A N 1
ATOM 1543 C CA . VAL A 1 209 ? 14.910 1.449 -17.988 1.00 95.81 209 VAL A CA 1
ATOM 1544 C C . VAL A 1 209 ? 14.272 2.509 -18.883 1.00 95.81 209 VAL A C 1
ATOM 1546 O O . VAL A 1 209 ? 13.707 3.478 -18.370 1.00 95.81 209 VAL A O 1
ATOM 1549 N N . VAL A 1 210 ? 14.265 2.304 -20.204 1.00 97.56 210 VAL A N 1
ATOM 1550 C CA . VAL A 1 210 ? 13.672 3.253 -21.164 1.00 97.56 210 VAL A CA 1
ATOM 1551 C C . VAL A 1 210 ? 12.201 3.514 -20.835 1.00 97.56 210 VAL A C 1
ATOM 1553 O O . VAL A 1 210 ? 11.768 4.668 -20.753 1.00 97.56 210 VAL A O 1
ATOM 1556 N N . LEU A 1 211 ? 11.429 2.455 -20.574 1.00 98.00 211 LEU A N 1
ATOM 1557 C CA . LEU A 1 211 ? 10.020 2.578 -20.216 1.00 98.00 211 LEU A CA 1
ATOM 1558 C C . LEU A 1 211 ? 9.821 3.350 -18.903 1.00 98.00 211 LEU A C 1
ATOM 1560 O O . LEU A 1 211 ? 8.930 4.195 -18.819 1.00 98.00 211 LEU A O 1
ATOM 1564 N N . ASN A 1 212 ? 10.655 3.120 -17.887 1.00 97.50 212 ASN A N 1
ATOM 1565 C CA . ASN A 1 212 ? 10.596 3.843 -16.620 1.00 97.50 212 ASN A CA 1
ATOM 1566 C C . ASN A 1 212 ? 10.734 5.362 -16.818 1.00 97.50 212 ASN A C 1
ATOM 1568 O O . ASN A 1 212 ? 9.998 6.126 -16.182 1.00 97.50 212 ASN A O 1
ATOM 1572 N N . PHE A 1 213 ? 11.639 5.814 -17.691 1.00 97.69 213 PHE A N 1
ATOM 1573 C CA . PHE A 1 213 ? 11.781 7.239 -18.009 1.00 97.69 213 PHE A CA 1
ATOM 1574 C C . PHE A 1 213 ? 10.561 7.782 -18.760 1.00 97.69 213 PHE A C 1
ATOM 1576 O O . PHE A 1 213 ? 10.018 8.812 -18.358 1.00 97.69 213 PHE A O 1
ATOM 1583 N N . ILE A 1 214 ? 10.049 7.055 -19.762 1.00 98.25 214 ILE A N 1
ATOM 1584 C CA . ILE A 1 214 ? 8.823 7.436 -20.491 1.00 98.25 214 ILE A CA 1
ATOM 1585 C C . ILE A 1 214 ? 7.637 7.609 -19.527 1.00 98.25 214 ILE A C 1
ATOM 1587 O O . ILE A 1 214 ? 6.924 8.609 -19.587 1.00 98.25 214 ILE A O 1
ATOM 1591 N N . LEU A 1 215 ? 7.457 6.682 -18.582 1.00 98.12 215 LEU A N 1
ATOM 1592 C CA . LEU A 1 215 ? 6.396 6.731 -17.564 1.00 98.12 215 LEU A CA 1
ATOM 1593 C C . LEU A 1 215 ? 6.562 7.875 -16.548 1.00 98.12 215 LEU A C 1
ATOM 1595 O O . LEU A 1 215 ? 5.625 8.189 -15.797 1.00 98.12 215 LEU A O 1
ATOM 1599 N N . GLY A 1 216 ? 7.744 8.501 -16.506 1.00 96.50 216 GLY A N 1
ATOM 1600 C CA . GLY A 1 216 ? 7.986 9.734 -15.764 1.00 96.50 216 GLY A CA 1
ATOM 1601 C C . GLY A 1 216 ? 7.056 10.861 -16.215 1.00 96.50 216 GLY A C 1
ATOM 1602 O O . GLY A 1 216 ? 6.562 11.613 -15.373 1.00 96.50 216 GLY A O 1
ATOM 1603 N N . GLU A 1 217 ? 6.713 10.894 -17.505 1.00 96.75 217 GLU A N 1
ATOM 1604 C CA . GLU A 1 217 ? 5.785 11.857 -18.090 1.00 96.75 217 GLU A CA 1
ATOM 1605 C C . GLU A 1 217 ? 4.333 11.337 -18.024 1.00 96.75 217 GLU A C 1
ATOM 1607 O O . GLU A 1 217 ? 3.981 10.379 -18.719 1.00 96.75 217 GLU A O 1
ATOM 1612 N N . PRO A 1 218 ? 3.435 11.972 -17.237 1.00 97.19 218 PRO A N 1
ATOM 1613 C CA . PRO A 1 218 ? 2.086 11.451 -16.984 1.00 97.19 218 PRO A CA 1
ATOM 1614 C C . PRO A 1 218 ? 1.260 11.160 -18.243 1.00 97.19 218 PRO A C 1
ATOM 1616 O O . PRO A 1 218 ? 0.523 10.177 -18.288 1.00 97.19 218 PRO A O 1
ATOM 1619 N N . LYS A 1 219 ? 1.430 11.974 -19.294 1.00 97.06 219 LYS A N 1
ATOM 1620 C CA . LYS A 1 219 ? 0.716 11.836 -20.573 1.00 97.06 219 LYS A CA 1
ATOM 1621 C C . LYS A 1 219 ? 0.950 10.495 -21.281 1.00 97.06 219 LYS A C 1
ATOM 1623 O O . LYS A 1 219 ? 0.105 10.097 -22.073 1.00 97.06 219 LYS A O 1
ATOM 1628 N N . PHE A 1 220 ? 2.053 9.794 -21.000 1.00 98.12 220 PHE A N 1
ATOM 1629 C CA . PHE A 1 220 ? 2.381 8.520 -21.652 1.00 98.12 220 PHE A CA 1
ATOM 1630 C C . PHE A 1 220 ? 1.940 7.283 -20.862 1.00 98.12 220 PHE A C 1
ATOM 1632 O O . PHE A 1 220 ? 1.938 6.188 -21.414 1.00 98.12 220 PHE A O 1
ATOM 1639 N N . ARG A 1 221 ? 1.527 7.422 -19.595 1.00 98.19 221 ARG A N 1
ATOM 1640 C CA . ARG A 1 221 ? 1.218 6.273 -18.720 1.00 98.19 221 ARG A CA 1
ATOM 1641 C C . ARG A 1 221 ? 0.063 5.418 -19.230 1.00 98.19 221 ARG A C 1
ATOM 1643 O O . ARG A 1 221 ? 0.180 4.197 -19.262 1.00 98.19 221 ARG A O 1
ATOM 1650 N N . LYS A 1 222 ? -1.032 6.057 -19.658 1.00 97.69 222 LYS A N 1
ATOM 1651 C CA . LYS A 1 222 ? -2.201 5.353 -20.210 1.00 97.69 222 LYS A CA 1
ATOM 1652 C C . LYS A 1 222 ? -1.861 4.654 -21.527 1.00 97.69 222 LYS A C 1
ATOM 1654 O O . LYS A 1 222 ? -2.113 3.463 -21.640 1.00 97.69 222 LYS A O 1
ATOM 1659 N N . ALA A 1 223 ? -1.187 5.348 -22.445 1.00 98.12 223 ALA A N 1
ATOM 1660 C CA . ALA A 1 223 ? -0.741 4.767 -23.712 1.00 98.12 223 ALA A CA 1
ATOM 1661 C C . ALA A 1 223 ? 0.203 3.566 -23.505 1.00 98.12 223 ALA A C 1
ATOM 1663 O O . ALA A 1 223 ? 0.054 2.538 -24.155 1.00 98.12 223 ALA A O 1
ATOM 1664 N N . ALA A 1 224 ? 1.140 3.650 -22.555 1.00 98.38 224 ALA A N 1
ATOM 1665 C CA . ALA A 1 224 ? 2.028 2.537 -22.220 1.00 98.38 224 ALA A CA 1
ATOM 1666 C C . ALA A 1 224 ? 1.266 1.329 -21.644 1.00 98.38 224 ALA A C 1
ATOM 1668 O O . ALA A 1 224 ? 1.563 0.185 -21.992 1.00 98.38 224 ALA A O 1
ATOM 1669 N N . ALA A 1 225 ? 0.270 1.576 -20.787 1.00 98.19 225 ALA A N 1
ATOM 1670 C CA . ALA A 1 225 ? -0.584 0.522 -20.250 1.00 98.19 225 ALA A CA 1
ATOM 1671 C C . ALA A 1 225 ? -1.448 -0.130 -21.345 1.00 98.19 225 ALA A C 1
ATOM 1673 O O . ALA A 1 225 ? -1.562 -1.354 -21.376 1.00 98.19 225 ALA A O 1
ATOM 1674 N N . GLU A 1 226 ? -1.996 0.664 -22.270 1.00 97.88 226 GLU A N 1
ATOM 1675 C CA . GLU A 1 226 ? -2.746 0.198 -23.448 1.00 97.88 226 GLU A CA 1
ATOM 1676 C C . GLU A 1 226 ? -1.874 -0.621 -24.410 1.00 97.88 226 GLU A C 1
ATOM 1678 O O . GLU A 1 226 ? -2.343 -1.615 -24.961 1.00 97.88 226 GLU A O 1
ATOM 1683 N N . ALA A 1 227 ? -0.586 -0.280 -24.535 1.00 98.00 227 ALA A N 1
ATOM 1684 C CA . ALA A 1 227 ? 0.403 -1.084 -25.256 1.00 98.00 227 ALA A CA 1
ATOM 1685 C C . ALA A 1 227 ? 0.735 -2.422 -24.556 1.00 98.00 227 ALA A C 1
ATOM 1687 O O . ALA A 1 227 ? 1.441 -3.253 -25.123 1.00 98.00 227 ALA A O 1
ATOM 1688 N N . GLY A 1 228 ? 0.226 -2.660 -23.339 1.00 97.94 228 GLY A N 1
ATOM 1689 C CA . GLY A 1 228 ? 0.316 -3.945 -22.644 1.00 97.94 228 GLY A CA 1
ATOM 1690 C C . GLY A 1 228 ? 1.541 -4.120 -21.745 1.00 97.94 228 GLY A C 1
ATOM 1691 O O . GLY A 1 228 ? 1.926 -5.254 -21.466 1.00 97.94 228 GLY A O 1
ATOM 1692 N N . CYS A 1 229 ? 2.161 -3.036 -21.263 1.00 98.06 229 CYS A N 1
ATOM 1693 C CA . CYS A 1 229 ? 3.415 -3.127 -20.503 1.00 98.06 229 CYS A CA 1
ATOM 1694 C C . CYS A 1 229 ? 3.307 -3.790 -19.118 1.00 98.06 229 CYS A C 1
ATOM 1696 O O . CYS A 1 229 ? 4.289 -4.360 -18.643 1.00 98.06 229 CYS A O 1
ATOM 1698 N N . ILE A 1 230 ? 2.129 -3.766 -18.482 1.00 98.31 230 ILE A N 1
ATOM 1699 C CA . ILE A 1 230 ? 1.951 -4.205 -17.086 1.00 98.31 230 ILE A CA 1
ATOM 1700 C C . ILE A 1 230 ? 2.318 -5.684 -16.900 1.00 98.31 230 ILE A C 1
ATOM 1702 O O . ILE A 1 230 ? 3.076 -6.020 -15.993 1.00 98.31 230 ILE A O 1
ATOM 1706 N N . VAL A 1 231 ? 1.801 -6.578 -17.748 1.00 97.06 231 VAL A N 1
ATOM 1707 C CA . VAL A 1 231 ? 1.975 -8.030 -17.563 1.00 97.06 231 VAL A CA 1
ATOM 1708 C C . VAL A 1 231 ? 3.443 -8.462 -17.720 1.00 97.06 231 VAL A C 1
ATOM 1710 O O . VAL A 1 231 ? 3.939 -9.157 -16.830 1.00 97.06 231 VAL A O 1
ATOM 1713 N N . PRO A 1 232 ? 4.184 -8.050 -18.772 1.00 96.31 232 PRO A N 1
ATOM 1714 C CA . PRO A 1 232 ? 5.615 -8.335 -18.872 1.00 96.31 232 PRO A CA 1
ATOM 1715 C C . PRO A 1 232 ? 6.418 -7.779 -17.695 1.00 96.31 232 PRO A C 1
ATOM 1717 O O . PRO A 1 232 ? 7.259 -8.494 -17.157 1.00 96.31 232 PRO A O 1
ATOM 1720 N N . MET A 1 233 ? 6.117 -6.559 -17.236 1.00 96.12 233 MET A N 1
ATOM 1721 C CA . MET A 1 233 ? 6.797 -5.966 -16.082 1.00 96.12 233 MET A CA 1
ATOM 1722 C C . MET A 1 233 ? 6.585 -6.781 -14.800 1.00 96.12 233 MET A C 1
ATOM 1724 O O . MET A 1 233 ? 7.549 -7.086 -14.102 1.00 96.12 233 MET A O 1
ATOM 1728 N N . VAL A 1 234 ? 5.346 -7.190 -14.500 1.00 95.94 234 VAL A N 1
ATOM 1729 C CA . VAL A 1 234 ? 5.063 -8.025 -13.319 1.00 95.94 234 VAL A CA 1
ATOM 1730 C C . VAL A 1 234 ? 5.739 -9.394 -13.428 1.00 95.94 234 VAL A C 1
ATOM 1732 O O . VAL A 1 234 ? 6.266 -9.908 -12.443 1.00 95.94 234 VAL A O 1
ATOM 1735 N N . LYS A 1 235 ? 5.799 -9.970 -14.633 1.00 93.56 235 LYS A N 1
ATOM 1736 C CA . LYS A 1 235 ? 6.509 -11.230 -14.864 1.00 93.56 235 LYS A CA 1
ATOM 1737 C C . LYS A 1 235 ? 8.011 -11.098 -14.606 1.00 93.56 235 LYS A C 1
ATOM 1739 O O . LYS A 1 235 ? 8.572 -11.989 -13.977 1.00 93.56 235 LYS A O 1
ATOM 1744 N N . ILE A 1 236 ? 8.648 -10.020 -15.075 1.00 92.62 236 ILE A N 1
ATOM 1745 C CA . ILE A 1 236 ? 10.072 -9.746 -14.818 1.00 92.62 236 ILE A CA 1
ATOM 1746 C C . ILE A 1 236 ? 10.309 -9.561 -13.312 1.00 92.62 236 ILE A C 1
ATOM 1748 O O . ILE A 1 236 ? 11.272 -10.109 -12.791 1.00 92.62 236 ILE A O 1
ATOM 1752 N N . LEU A 1 237 ? 9.394 -8.889 -12.602 1.00 91.69 237 LEU A N 1
ATOM 1753 C CA . LEU A 1 237 ? 9.493 -8.645 -11.155 1.00 91.69 237 LEU A CA 1
ATOM 1754 C C . LEU A 1 237 ? 9.511 -9.944 -10.335 1.00 91.69 237 LEU A C 1
ATOM 1756 O O . LEU A 1 237 ? 10.137 -10.005 -9.282 1.00 91.69 237 LEU A O 1
ATOM 1760 N N . GLY A 1 238 ? 8.823 -10.984 -10.813 1.00 85.44 238 GLY A N 1
ATOM 1761 C CA . GLY A 1 238 ? 8.793 -12.301 -10.172 1.00 85.44 238 GLY A CA 1
ATOM 1762 C C . GLY A 1 238 ? 10.047 -13.159 -10.398 1.00 85.44 238 GLY A C 1
ATOM 1763 O O . GLY A 1 238 ? 10.151 -14.237 -9.807 1.00 85.44 238 GLY A O 1
ATOM 1764 N N . VAL A 1 239 ? 10.987 -12.729 -11.248 1.00 83.19 239 VAL A N 1
ATOM 1765 C CA . VAL A 1 239 ? 12.252 -13.439 -11.493 1.00 83.19 239 VAL A CA 1
ATOM 1766 C C . VAL A 1 239 ? 13.292 -12.969 -10.474 1.00 83.19 239 VAL A C 1
ATOM 1768 O O . VAL A 1 239 ? 13.554 -11.780 -10.350 1.00 83.19 239 VAL A O 1
ATOM 1771 N N . SER A 1 240 ? 13.889 -13.897 -9.723 1.00 58.16 240 SER A N 1
ATOM 1772 C CA . SER A 1 240 ? 14.911 -13.571 -8.721 1.00 58.16 240 SER A CA 1
ATOM 1773 C C . SER A 1 240 ? 16.229 -13.131 -9.371 1.00 58.16 240 SER A C 1
ATOM 1775 O O . SER A 1 240 ? 16.695 -13.813 -10.281 1.00 58.16 240 SER A O 1
ATOM 1777 N N . ASP A 1 241 ? 16.843 -12.085 -8.805 1.00 61.00 241 ASP A N 1
ATOM 1778 C CA . ASP A 1 241 ? 18.180 -11.547 -9.125 1.00 61.00 241 ASP A CA 1
ATOM 1779 C C . ASP A 1 241 ? 18.273 -10.697 -10.409 1.00 61.00 241 ASP A C 1
ATOM 1781 O O . ASP A 1 241 ? 19.027 -10.995 -11.333 1.00 61.00 241 ASP A O 1
ATOM 1785 N N . ASN A 1 242 ? 17.480 -9.621 -10.469 1.00 67.00 242 ASN A N 1
ATOM 1786 C CA . ASN A 1 242 ? 17.534 -8.647 -11.555 1.00 67.00 242 ASN A CA 1
ATOM 1787 C C . ASN A 1 242 ? 18.057 -7.277 -11.064 1.00 67.00 242 ASN A C 1
ATOM 1789 O O . ASN A 1 242 ? 17.482 -6.659 -10.163 1.00 67.00 242 ASN A O 1
ATOM 1793 N N . PHE A 1 243 ? 19.126 -6.774 -11.694 1.00 72.56 243 PHE A N 1
ATOM 1794 C CA . PHE A 1 243 ? 19.699 -5.444 -11.445 1.00 72.56 243 PHE A CA 1
ATOM 1795 C C . PHE A 1 243 ? 18.685 -4.305 -11.677 1.00 72.56 243 PHE A C 1
ATOM 1797 O O . PHE A 1 243 ? 18.768 -3.250 -11.045 1.00 72.56 243 PHE A O 1
ATOM 1804 N N . CYS A 1 244 ? 17.676 -4.514 -12.528 1.00 86.12 244 CYS A N 1
ATOM 1805 C CA . CYS A 1 244 ? 16.680 -3.507 -12.879 1.00 86.12 244 CYS A CA 1
ATOM 1806 C C . CYS A 1 244 ? 15.501 -3.384 -11.897 1.00 86.12 244 CYS A C 1
ATOM 1808 O O . CYS A 1 244 ? 14.611 -2.566 -12.141 1.00 86.12 244 CYS A O 1
ATOM 1810 N N . HIS A 1 245 ? 15.467 -4.123 -10.775 1.00 90.31 245 HIS A N 1
ATOM 1811 C CA . HIS A 1 245 ? 14.329 -4.097 -9.838 1.00 90.31 245 HIS A CA 1
ATOM 1812 C C . HIS A 1 245 ? 13.921 -2.689 -9.391 1.00 90.31 245 HIS A C 1
ATOM 1814 O O . HIS A 1 245 ? 12.727 -2.398 -9.313 1.00 90.31 245 HIS A O 1
ATOM 1820 N N . TYR A 1 246 ? 14.884 -1.795 -9.145 1.00 92.25 246 TYR A N 1
ATOM 1821 C CA . TYR A 1 246 ? 14.576 -0.401 -8.826 1.00 92.25 246 TYR A CA 1
ATOM 1822 C C . TYR A 1 246 ? 13.747 0.260 -9.936 1.00 92.25 246 TYR A C 1
ATOM 1824 O O . TYR A 1 246 ? 12.668 0.790 -9.670 1.00 92.25 246 TYR A O 1
ATOM 1832 N N . TYR A 1 247 ? 14.224 0.195 -11.183 1.00 94.38 247 TYR A N 1
ATOM 1833 C CA . TYR A 1 247 ? 13.550 0.785 -12.339 1.00 94.38 247 TYR A CA 1
ATOM 1834 C C . TYR A 1 247 ? 12.190 0.146 -12.594 1.00 94.38 247 TYR A C 1
ATOM 1836 O O . TYR A 1 247 ? 11.225 0.846 -12.898 1.00 94.38 247 TYR A O 1
ATOM 1844 N N . LEU A 1 248 ? 12.097 -1.168 -12.411 1.00 95.00 248 LEU A N 1
ATOM 1845 C CA . LEU A 1 248 ? 10.872 -1.924 -12.597 1.00 95.00 248 LEU A CA 1
ATOM 1846 C C . LEU A 1 248 ? 9.787 -1.509 -11.599 1.00 95.00 248 LEU A C 1
ATOM 1848 O O . LEU A 1 248 ? 8.669 -1.173 -11.993 1.00 95.00 248 LEU A O 1
ATOM 1852 N N . VAL A 1 249 ? 10.121 -1.469 -10.308 1.00 95.75 249 VAL A N 1
ATOM 1853 C CA . VAL A 1 249 ? 9.181 -1.061 -9.257 1.00 95.75 249 VAL A CA 1
ATOM 1854 C C . VAL A 1 249 ? 8.861 0.432 -9.359 1.00 95.75 249 VAL A C 1
ATOM 1856 O O . VAL A 1 249 ? 7.706 0.815 -9.186 1.00 95.75 249 VAL A O 1
ATOM 1859 N N . ALA A 1 250 ? 9.830 1.282 -9.713 1.00 96.56 250 ALA A N 1
ATOM 1860 C CA . ALA A 1 250 ? 9.595 2.707 -9.951 1.00 96.56 250 ALA A CA 1
ATOM 1861 C C . ALA A 1 250 ? 8.647 2.956 -11.140 1.00 96.56 250 ALA A C 1
ATOM 1863 O O . ALA A 1 250 ? 7.806 3.857 -11.095 1.00 96.56 250 ALA A O 1
ATOM 1864 N N . ALA A 1 251 ? 8.737 2.144 -12.192 1.00 97.81 251 ALA A N 1
ATOM 1865 C CA . ALA A 1 251 ? 7.818 2.186 -13.319 1.00 97.81 251 ALA A CA 1
ATOM 1866 C C . ALA A 1 251 ? 6.397 1.742 -12.918 1.00 97.81 251 ALA A C 1
ATOM 1868 O O . ALA A 1 251 ? 5.425 2.417 -13.270 1.00 97.81 251 ALA A O 1
ATOM 1869 N N . LEU A 1 252 ? 6.261 0.679 -12.115 1.00 98.19 252 LEU A N 1
ATOM 1870 C CA . LEU A 1 252 ? 4.969 0.259 -11.551 1.00 98.19 252 LEU A CA 1
ATOM 1871 C C . LEU A 1 252 ? 4.375 1.318 -10.604 1.00 98.19 252 LEU A C 1
ATOM 1873 O O . LEU A 1 252 ? 3.178 1.595 -10.682 1.00 98.19 252 LEU A O 1
ATOM 1877 N N . ASP A 1 253 ? 5.195 1.972 -9.770 1.00 98.25 253 ASP A N 1
ATOM 1878 C CA . ASP A 1 253 ? 4.788 3.121 -8.945 1.00 98.25 253 ASP A CA 1
ATOM 1879 C C . ASP A 1 253 ? 4.193 4.243 -9.798 1.00 98.25 253 ASP A C 1
ATOM 1881 O O . ASP A 1 253 ? 3.121 4.762 -9.487 1.00 98.25 253 ASP A O 1
ATOM 1885 N N . LYS A 1 254 ? 4.862 4.606 -10.897 1.00 98.31 254 LYS A N 1
ATOM 1886 C CA . LYS A 1 254 ? 4.389 5.655 -11.810 1.00 98.31 254 LYS A CA 1
ATOM 1887 C C . LYS A 1 254 ? 3.030 5.310 -12.412 1.00 98.31 254 LYS A C 1
ATOM 1889 O O . LYS A 1 254 ? 2.176 6.192 -12.470 1.00 98.31 254 LYS A O 1
ATOM 1894 N N . LEU A 1 255 ? 2.806 4.054 -12.801 1.00 98.44 255 LEU A N 1
ATOM 1895 C CA . LEU A 1 255 ? 1.496 3.582 -13.267 1.00 98.44 255 LEU A CA 1
ATOM 1896 C C . LEU A 1 255 ? 0.445 3.614 -12.147 1.00 98.44 255 LEU A C 1
ATOM 1898 O O . LEU A 1 255 ? -0.679 4.044 -12.385 1.00 98.44 255 LEU A O 1
ATOM 1902 N N . ALA A 1 256 ? 0.814 3.250 -10.916 1.00 98.12 256 ALA A N 1
ATOM 1903 C CA . ALA A 1 256 ? -0.084 3.266 -9.758 1.00 98.12 256 ALA A CA 1
ATOM 1904 C C . ALA A 1 256 ? -0.536 4.674 -9.336 1.00 98.12 256 ALA A C 1
ATOM 1906 O O . ALA A 1 256 ? -1.451 4.804 -8.523 1.00 98.12 256 ALA A O 1
ATOM 1907 N N . ARG A 1 257 ? 0.070 5.741 -9.872 1.00 97.50 257 ARG A N 1
ATOM 1908 C CA . ARG A 1 257 ? -0.410 7.121 -9.681 1.00 97.50 257 ARG A CA 1
ATOM 1909 C C . ARG A 1 257 ? -1.686 7.413 -10.474 1.00 97.50 257 ARG A C 1
ATOM 1911 O O . ARG A 1 257 ? -2.395 8.352 -10.122 1.00 97.50 257 ARG A O 1
ATOM 1918 N N . GLU A 1 258 ? -1.988 6.619 -11.501 1.00 97.19 258 GLU A N 1
ATOM 1919 C CA . GLU A 1 258 ? -3.221 6.717 -12.282 1.00 97.19 258 GLU A CA 1
ATOM 1920 C C . GLU A 1 258 ? -4.297 5.813 -11.668 1.00 97.19 258 GLU A C 1
ATOM 1922 O O . GLU A 1 258 ? -4.161 4.589 -11.667 1.00 97.19 258 GLU A O 1
ATOM 1927 N N . GLU A 1 259 ? -5.384 6.396 -11.152 1.00 95.06 259 GLU A N 1
ATOM 1928 C CA . GLU A 1 259 ? -6.435 5.638 -10.449 1.00 95.06 259 GLU A CA 1
ATOM 1929 C C . GLU A 1 259 ? -7.035 4.519 -11.319 1.00 95.06 259 GLU A C 1
ATOM 1931 O O . GLU A 1 259 ? -7.196 3.393 -10.849 1.00 95.06 259 GLU A O 1
ATOM 1936 N N . ASP A 1 260 ? -7.266 4.800 -12.606 1.00 95.38 260 ASP A N 1
ATOM 1937 C CA . ASP A 1 260 ? -7.843 3.856 -13.573 1.00 95.38 260 ASP A CA 1
ATOM 1938 C C . ASP A 1 260 ? -6.953 2.619 -13.819 1.00 95.38 260 ASP A C 1
ATOM 1940 O O . ASP A 1 260 ? -7.439 1.588 -14.282 1.00 95.38 260 ASP A O 1
ATOM 1944 N N . LEU A 1 261 ? -5.649 2.701 -13.514 1.00 97.31 261 LEU A N 1
ATOM 1945 C CA . LEU A 1 261 ? -4.684 1.620 -13.748 1.00 97.31 261 LEU A CA 1
ATOM 1946 C C . LEU A 1 261 ? -4.444 0.745 -12.511 1.00 97.31 261 LEU A C 1
ATOM 1948 O O . LEU A 1 261 ? -3.902 -0.355 -12.638 1.00 97.31 261 LEU A O 1
ATOM 1952 N N . LYS A 1 262 ? -4.861 1.183 -11.316 1.00 97.44 262 LYS A N 1
ATOM 1953 C CA . LYS A 1 262 ? -4.601 0.456 -10.060 1.00 97.44 262 LYS A CA 1
ATOM 1954 C C . LYS A 1 262 ? -5.228 -0.936 -10.038 1.00 97.44 262 LYS A C 1
ATOM 1956 O O . LYS A 1 262 ? -4.601 -1.871 -9.551 1.00 97.44 262 LYS A O 1
ATOM 1961 N N . GLU A 1 263 ? -6.435 -1.097 -10.582 1.00 95.25 263 GLU A N 1
ATOM 1962 C CA . GLU A 1 263 ? -7.082 -2.416 -10.655 1.00 95.25 263 GLU A CA 1
ATOM 1963 C C . GLU A 1 263 ? -6.353 -3.339 -11.642 1.00 95.25 263 GLU A C 1
ATOM 1965 O O . GLU A 1 263 ? -6.160 -4.513 -11.344 1.00 95.25 263 GLU A O 1
ATOM 1970 N N . ALA A 1 264 ? -5.883 -2.812 -12.779 1.00 96.88 264 ALA A N 1
ATOM 1971 C CA . ALA A 1 264 ? -5.119 -3.590 -13.755 1.00 96.88 264 ALA A CA 1
ATOM 1972 C C . ALA A 1 264 ? -3.790 -4.101 -13.170 1.00 96.88 264 ALA A C 1
ATOM 1974 O O . ALA A 1 264 ? -3.420 -5.248 -13.409 1.00 96.88 264 ALA A O 1
ATOM 1975 N N . LEU A 1 265 ? -3.112 -3.283 -12.356 1.00 97.88 265 LEU A N 1
ATOM 1976 C CA . LEU A 1 265 ? -1.901 -3.676 -11.628 1.00 97.88 265 LEU A CA 1
ATOM 1977 C C . LEU A 1 265 ? -2.177 -4.832 -10.652 1.00 97.88 265 LEU A C 1
ATOM 1979 O O . LEU A 1 265 ? -1.464 -5.834 -10.665 1.00 97.88 265 LEU A O 1
ATOM 1983 N N . VAL A 1 266 ? -3.253 -4.731 -9.863 1.00 97.06 266 VAL A N 1
ATOM 1984 C CA . VAL A 1 266 ? -3.658 -5.788 -8.920 1.00 97.06 266 VAL A CA 1
ATOM 1985 C C . VAL A 1 266 ? -4.052 -7.075 -9.655 1.00 97.06 266 VAL A C 1
ATOM 1987 O O . VAL A 1 266 ? -3.620 -8.153 -9.260 1.00 97.06 266 VAL A O 1
ATOM 1990 N N . VAL A 1 267 ? -4.827 -6.980 -10.740 1.00 96.00 267 VAL A N 1
ATOM 1991 C CA . VAL A 1 267 ? -5.247 -8.137 -11.558 1.00 96.00 267 VAL A CA 1
ATOM 1992 C C . VAL A 1 267 ? -4.059 -8.832 -12.223 1.00 96.00 267 VAL A C 1
ATOM 1994 O O . VAL A 1 267 ? -4.089 -10.048 -12.397 1.00 96.00 267 VAL A O 1
ATOM 1997 N N . ALA A 1 268 ? -3.004 -8.088 -12.559 1.00 96.62 268 ALA A N 1
ATOM 1998 C CA . ALA A 1 268 ? -1.767 -8.646 -13.093 1.00 96.62 268 ALA A CA 1
ATOM 1999 C C . ALA A 1 268 ? -0.897 -9.360 -12.039 1.00 96.62 268 ALA A C 1
ATOM 2001 O O . ALA A 1 268 ? 0.178 -9.828 -12.393 1.00 96.62 268 ALA A O 1
ATOM 2002 N N . ASP A 1 269 ? -1.350 -9.460 -10.782 1.00 96.19 269 ASP A N 1
ATOM 2003 C CA . ASP A 1 269 ? -0.649 -10.086 -9.649 1.00 96.19 269 ASP A CA 1
ATOM 2004 C C . ASP A 1 269 ? 0.645 -9.359 -9.228 1.00 96.19 269 ASP A C 1
ATOM 2006 O O . ASP A 1 269 ? 1.607 -9.948 -8.728 1.00 96.19 269 ASP A O 1
ATOM 2010 N N . SER A 1 270 ? 0.671 -8.029 -9.394 1.00 97.00 270 SER A N 1
ATOM 2011 C CA . SER A 1 270 ? 1.842 -7.211 -9.049 1.00 97.00 270 SER A CA 1
ATOM 2012 C C . SER A 1 270 ? 2.210 -7.270 -7.563 1.00 97.00 270 SER A C 1
ATOM 2014 O O . SER A 1 270 ? 3.369 -7.081 -7.209 1.00 97.00 270 SER A O 1
ATOM 2016 N N . LEU A 1 271 ? 1.228 -7.491 -6.683 1.00 96.88 271 LEU A N 1
ATOM 2017 C CA . LEU A 1 271 ? 1.426 -7.521 -5.232 1.00 96.88 271 LEU A CA 1
ATOM 2018 C C . LEU A 1 271 ? 2.193 -8.773 -4.794 1.00 96.88 271 LEU A C 1
ATOM 2020 O O . LEU A 1 271 ? 3.149 -8.656 -4.030 1.00 96.88 271 LEU A O 1
ATOM 2024 N N . SER A 1 272 ? 1.821 -9.949 -5.304 1.00 95.00 272 SER A N 1
ATOM 2025 C CA . SER A 1 272 ? 2.513 -11.203 -4.985 1.00 95.00 272 SER A CA 1
ATOM 2026 C C . SER A 1 272 ? 3.943 -11.195 -5.521 1.00 95.00 272 SER A C 1
ATOM 2028 O O . SER A 1 272 ? 4.872 -11.546 -4.791 1.00 95.00 272 SER A O 1
ATOM 2030 N N . ALA A 1 273 ? 4.136 -10.715 -6.757 1.00 94.31 273 ALA A N 1
ATOM 2031 C CA . ALA A 1 273 ? 5.461 -10.551 -7.354 1.00 94.31 273 ALA A CA 1
ATOM 2032 C C . ALA A 1 273 ? 6.341 -9.584 -6.542 1.00 94.31 273 ALA A C 1
ATOM 2034 O O . ALA A 1 273 ? 7.493 -9.898 -6.247 1.00 94.31 273 ALA A O 1
ATOM 2035 N N . LEU A 1 274 ? 5.787 -8.447 -6.100 1.00 95.06 274 LEU A N 1
ATOM 2036 C CA . LEU A 1 274 ? 6.497 -7.504 -5.236 1.00 95.06 274 LEU A CA 1
ATOM 2037 C C . LEU A 1 274 ? 6.880 -8.141 -3.895 1.00 95.06 274 LEU A C 1
ATOM 2039 O O . LEU A 1 274 ? 8.027 -8.033 -3.473 1.00 95.06 274 LEU A O 1
ATOM 2043 N N . VAL A 1 275 ? 5.949 -8.821 -3.218 1.00 92.88 275 VAL A N 1
ATOM 2044 C CA . VAL A 1 275 ? 6.228 -9.465 -1.924 1.00 92.88 275 VAL A CA 1
ATOM 2045 C C . VAL A 1 275 ? 7.277 -10.565 -2.070 1.00 92.88 275 VAL A C 1
ATOM 2047 O O . VAL A 1 275 ? 8.123 -10.711 -1.190 1.00 92.88 275 VAL A O 1
ATOM 2050 N N . GLN A 1 276 ? 7.266 -11.316 -3.172 1.00 90.88 276 GLN A N 1
ATOM 2051 C CA . GLN A 1 276 ? 8.308 -12.292 -3.472 1.00 90.88 276 GLN A CA 1
ATOM 2052 C C . GLN A 1 276 ? 9.669 -11.617 -3.677 1.00 90.88 276 GLN A C 1
ATOM 2054 O O . GLN A 1 276 ? 10.644 -12.070 -3.079 1.00 90.88 276 GLN A O 1
ATOM 2059 N N . MET A 1 277 ? 9.730 -10.532 -4.458 1.00 91.12 277 MET A N 1
ATOM 2060 C CA . MET A 1 277 ? 10.952 -9.750 -4.667 1.00 91.12 277 MET A CA 1
ATOM 2061 C C . MET A 1 277 ? 11.522 -9.272 -3.323 1.00 91.12 277 MET A C 1
ATOM 2063 O O . MET A 1 277 ? 12.703 -9.466 -3.055 1.00 91.12 277 MET A O 1
ATOM 2067 N N . LEU A 1 278 ? 10.679 -8.749 -2.428 1.00 87.94 278 LEU A N 1
ATOM 2068 C CA . LEU A 1 278 ? 11.076 -8.232 -1.111 1.00 87.94 278 LEU A CA 1
ATOM 2069 C C . LEU A 1 278 ? 11.638 -9.284 -0.132 1.00 87.94 278 LEU A C 1
ATOM 2071 O O . LEU A 1 278 ? 12.069 -8.912 0.956 1.00 87.94 278 LEU A O 1
ATOM 2075 N N . ARG A 1 279 ? 11.640 -10.580 -0.478 1.00 85.25 279 ARG A N 1
ATOM 2076 C CA . ARG A 1 279 ? 12.269 -11.642 0.336 1.00 85.25 279 ARG A CA 1
ATOM 2077 C C . ARG A 1 279 ? 13.781 -11.757 0.135 1.00 85.25 279 ARG A C 1
ATOM 2079 O O . ARG A 1 279 ? 14.420 -12.497 0.880 1.00 85.25 279 ARG A O 1
ATOM 2086 N N . SER A 1 280 ? 14.331 -11.092 -0.875 1.00 83.25 280 SER A N 1
ATOM 2087 C CA . SER A 1 280 ? 15.767 -11.056 -1.166 1.00 83.25 280 SER A CA 1
ATOM 2088 C C . SER A 1 280 ? 16.372 -9.711 -0.763 1.00 83.25 280 SER A C 1
ATOM 2090 O O . SER A 1 280 ? 15.649 -8.728 -0.596 1.00 83.25 280 SER A O 1
ATOM 2092 N N . ASP A 1 281 ? 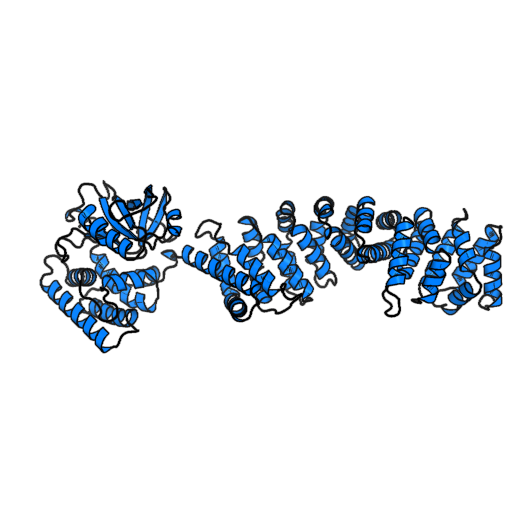17.696 -9.664 -0.629 1.00 81.75 281 ASP A N 1
ATOM 2093 C CA . ASP A 1 281 ? 18.415 -8.421 -0.350 1.00 81.75 281 ASP A CA 1
ATOM 2094 C C . ASP A 1 281 ? 18.405 -7.513 -1.589 1.00 81.75 281 ASP A C 1
ATOM 2096 O O . ASP A 1 281 ? 18.808 -7.927 -2.675 1.00 81.75 281 ASP A O 1
ATOM 2100 N N . HIS A 1 282 ? 17.956 -6.267 -1.421 1.00 83.75 282 HIS A N 1
ATOM 2101 C CA . HIS A 1 282 ? 17.927 -5.243 -2.471 1.00 83.75 282 HIS A CA 1
ATOM 2102 C C . HIS A 1 282 ? 18.511 -3.928 -1.966 1.00 83.75 282 HIS A C 1
ATOM 2104 O O . HIS A 1 282 ? 18.707 -3.733 -0.767 1.00 83.75 282 HIS A O 1
ATOM 2110 N N . SER A 1 283 ? 18.755 -2.994 -2.886 1.00 85.75 283 SER A N 1
ATOM 2111 C CA . SER A 1 283 ? 19.136 -1.634 -2.515 1.00 85.75 283 SER A CA 1
ATOM 2112 C C . SER A 1 283 ? 18.011 -0.925 -1.755 1.00 85.75 283 SER A C 1
ATOM 2114 O O . SER A 1 283 ? 16.819 -1.157 -1.986 1.00 85.75 283 SER A O 1
ATOM 2116 N N . ASP A 1 284 ? 18.389 0.017 -0.895 1.00 84.88 284 ASP A N 1
ATOM 2117 C CA . ASP A 1 284 ? 17.427 0.853 -0.178 1.00 84.88 284 ASP A CA 1
ATOM 2118 C C . ASP A 1 284 ? 16.487 1.631 -1.119 1.00 84.88 284 ASP A C 1
ATOM 2120 O O . ASP A 1 284 ? 15.315 1.848 -0.803 1.00 84.88 284 ASP A O 1
ATOM 2124 N N . LEU A 1 285 ? 16.978 2.007 -2.306 1.00 86.62 285 LEU A N 1
ATOM 2125 C CA . LEU A 1 285 ? 16.186 2.654 -3.354 1.00 86.62 285 LEU A CA 1
ATOM 2126 C C . LEU A 1 285 ? 15.067 1.744 -3.874 1.00 86.62 285 LEU A C 1
ATOM 2128 O O . LEU A 1 285 ? 13.952 2.217 -4.101 1.00 86.62 285 LEU A O 1
ATOM 2132 N N . THR A 1 286 ? 15.331 0.445 -4.037 1.00 89.44 286 THR A N 1
ATOM 2133 C CA . THR A 1 286 ? 14.310 -0.538 -4.427 1.00 89.44 286 THR A CA 1
ATOM 2134 C C . THR A 1 286 ? 13.249 -0.679 -3.338 1.00 89.44 286 THR A C 1
ATOM 2136 O O . THR A 1 286 ? 12.055 -0.654 -3.639 1.00 89.44 286 THR A O 1
ATOM 2139 N N . PHE A 1 287 ? 13.655 -0.756 -2.066 1.00 88.38 287 PHE A N 1
ATOM 2140 C CA . PHE A 1 287 ? 12.710 -0.792 -0.946 1.00 88.38 287 PHE A CA 1
ATOM 2141 C C . PHE A 1 287 ? 11.851 0.473 -0.880 1.00 88.38 287 PHE A C 1
ATOM 2143 O O . PHE A 1 287 ? 10.634 0.392 -0.716 1.00 88.38 287 PHE A O 1
ATOM 2150 N N . TYR A 1 288 ? 12.463 1.639 -1.076 1.00 88.94 288 TYR A N 1
ATOM 2151 C CA . TYR A 1 288 ? 11.748 2.906 -1.146 1.00 88.94 288 TYR A CA 1
ATOM 2152 C C . TYR A 1 288 ? 10.719 2.934 -2.291 1.00 88.94 288 TYR A C 1
ATOM 2154 O O . TYR A 1 288 ? 9.564 3.323 -2.082 1.00 88.94 288 TYR A O 1
ATOM 2162 N N . ALA A 1 289 ? 11.104 2.482 -3.491 1.00 92.25 289 ALA A N 1
ATOM 2163 C CA . ALA A 1 289 ? 10.195 2.383 -4.631 1.00 92.25 289 ALA A CA 1
ATOM 2164 C C . ALA A 1 289 ? 9.023 1.429 -4.337 1.00 92.25 289 ALA A C 1
ATOM 2166 O O . ALA A 1 289 ? 7.876 1.746 -4.658 1.00 92.25 289 ALA A O 1
ATOM 2167 N N . ALA A 1 290 ? 9.285 0.305 -3.660 1.00 93.25 290 ALA A N 1
ATOM 2168 C CA . ALA A 1 290 ? 8.258 -0.649 -3.249 1.00 93.25 290 ALA A CA 1
ATOM 2169 C C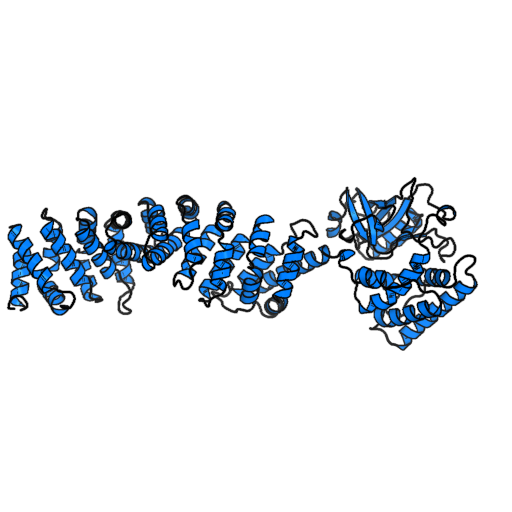 . ALA A 1 290 ? 7.250 -0.032 -2.267 1.00 93.25 290 ALA A C 1
ATOM 2171 O O . ALA A 1 290 ? 6.043 -0.212 -2.441 1.00 93.25 290 ALA A O 1
ATOM 2172 N N . CYS A 1 291 ? 7.711 0.755 -1.286 1.00 92.06 291 CYS A N 1
ATOM 2173 C CA . CYS A 1 291 ? 6.813 1.500 -0.400 1.00 92.06 291 CYS A CA 1
ATOM 2174 C C . CYS A 1 291 ? 5.958 2.510 -1.170 1.00 92.06 291 CYS A C 1
ATOM 2176 O O . CYS A 1 291 ? 4.754 2.587 -0.939 1.00 92.06 291 CYS A O 1
ATOM 2178 N N . CYS A 1 292 ? 6.555 3.268 -2.096 1.00 94.06 292 CYS A N 1
ATOM 2179 C CA . CYS A 1 292 ? 5.820 4.237 -2.914 1.00 94.06 292 CYS A CA 1
ATOM 2180 C C . CYS A 1 292 ? 4.703 3.570 -3.723 1.00 94.06 292 CYS A C 1
ATOM 2182 O O . CYS A 1 292 ? 3.566 4.058 -3.723 1.00 94.06 292 CYS A O 1
ATOM 2184 N N . PHE A 1 293 ? 5.018 2.432 -4.345 1.00 97.31 293 PHE A N 1
ATOM 2185 C CA . PHE A 1 293 ? 4.069 1.644 -5.117 1.00 97.31 293 PHE A CA 1
ATOM 2186 C C . PHE A 1 293 ? 2.914 1.134 -4.243 1.00 97.31 293 PHE A C 1
ATOM 2188 O O . PHE A 1 293 ? 1.747 1.377 -4.561 1.00 97.31 293 PHE A O 1
ATOM 2195 N N . LEU A 1 294 ? 3.219 0.510 -3.096 1.00 97.00 294 LEU A N 1
ATOM 2196 C CA . LEU A 1 294 ? 2.208 0.020 -2.150 1.00 97.00 294 LEU A CA 1
ATOM 2197 C C . LEU A 1 294 ? 1.341 1.151 -1.589 1.00 97.00 294 LEU A C 1
ATOM 2199 O O . LEU A 1 294 ? 0.117 1.018 -1.554 1.00 97.00 294 LEU A O 1
ATOM 2203 N N . ARG A 1 295 ? 1.941 2.287 -1.218 1.00 96.19 295 ARG A N 1
ATOM 2204 C CA . ARG A 1 295 ? 1.215 3.487 -0.782 1.00 96.19 295 ARG A CA 1
ATOM 2205 C C . ARG A 1 295 ? 0.232 3.945 -1.850 1.00 96.19 295 ARG A C 1
ATOM 2207 O O . ARG A 1 295 ? -0.921 4.225 -1.535 1.00 96.19 295 ARG A O 1
ATOM 2214 N N . ASN A 1 296 ? 0.670 4.034 -3.106 1.00 97.69 296 ASN A N 1
ATOM 2215 C CA . ASN A 1 296 ? -0.183 4.481 -4.204 1.00 97.69 296 ASN A CA 1
ATOM 2216 C C . ASN A 1 296 ? -1.341 3.508 -4.465 1.00 97.69 296 ASN A C 1
ATOM 2218 O O . ASN A 1 296 ? -2.466 3.962 -4.679 1.00 97.69 296 ASN A O 1
ATOM 2222 N N . LEU A 1 297 ? -1.120 2.194 -4.353 1.00 97.62 297 LEU A N 1
ATOM 2223 C CA . LEU A 1 297 ? -2.206 1.210 -4.406 1.00 97.62 297 LEU A CA 1
ATOM 2224 C C . LEU A 1 297 ? -3.160 1.320 -3.206 1.00 97.62 297 LEU A C 1
ATOM 2226 O O . LEU A 1 297 ? -4.374 1.229 -3.395 1.00 97.62 297 LEU A O 1
ATOM 2230 N N . ALA A 1 298 ? -2.646 1.559 -1.997 1.00 96.44 298 ALA A N 1
ATOM 2231 C CA . ALA A 1 298 ? -3.442 1.704 -0.777 1.00 96.44 298 ALA A CA 1
ATOM 2232 C C . ALA A 1 298 ? -4.245 3.016 -0.733 1.00 96.44 298 ALA A C 1
ATOM 2234 O O . ALA A 1 298 ? -5.330 3.063 -0.146 1.00 96.44 298 ALA A O 1
ATOM 2235 N N . LYS A 1 299 ? -3.736 4.081 -1.360 1.00 95.31 299 LYS A N 1
ATOM 2236 C CA . LYS A 1 299 ? -4.393 5.386 -1.414 1.00 95.31 299 LYS A CA 1
ATOM 2237 C C . LYS A 1 299 ? -5.768 5.269 -2.069 1.00 95.31 299 LYS A C 1
ATOM 2239 O O . LYS A 1 299 ? -5.884 4.804 -3.208 1.00 95.31 299 LYS A O 1
ATOM 2244 N N . ASP A 1 300 ? -6.782 5.703 -1.320 1.00 91.25 300 ASP A N 1
ATOM 2245 C CA . ASP A 1 300 ? -8.204 5.646 -1.682 1.00 91.25 300 ASP A CA 1
ATOM 2246 C C . ASP A 1 300 ? -8.654 4.240 -2.127 1.00 91.25 300 ASP A C 1
ATOM 2248 O O . ASP A 1 300 ? -9.542 4.073 -2.961 1.00 91.25 300 ASP A O 1
ATOM 2252 N N . ALA A 1 301 ? -8.023 3.200 -1.566 1.00 91.75 301 ALA A N 1
ATOM 2253 C CA . ALA A 1 301 ? -8.305 1.820 -1.923 1.00 91.75 301 ALA A CA 1
ATOM 2254 C C . ALA A 1 301 ? -9.726 1.394 -1.550 1.00 91.75 301 ALA A C 1
ATOM 2256 O O . ALA A 1 301 ? -10.176 1.577 -0.415 1.00 91.75 301 ALA A O 1
ATOM 2257 N N . THR A 1 302 ? -10.383 0.731 -2.503 1.00 91.00 302 THR A N 1
ATOM 2258 C CA . THR A 1 302 ? -11.609 -0.038 -2.275 1.00 91.00 302 THR A CA 1
ATOM 2259 C C . THR A 1 302 ? -11.340 -1.205 -1.321 1.00 91.00 302 THR A C 1
ATOM 2261 O O . THR A 1 302 ? -10.200 -1.652 -1.182 1.00 91.00 302 THR A O 1
ATOM 2264 N N . MET A 1 303 ? -12.394 -1.759 -0.710 1.00 88.62 303 MET A N 1
ATOM 2265 C CA . MET A 1 303 ? -12.287 -2.951 0.146 1.00 88.62 303 MET A CA 1
ATOM 2266 C C . MET A 1 303 ? -11.530 -4.090 -0.553 1.00 88.62 303 MET A C 1
ATOM 2268 O O . MET A 1 303 ? -10.560 -4.599 -0.005 1.00 88.62 303 MET A O 1
ATOM 2272 N N . LYS A 1 304 ? -11.888 -4.395 -1.807 1.00 90.50 304 LYS A N 1
ATOM 2273 C CA . LYS A 1 304 ? -11.241 -5.439 -2.616 1.00 90.50 304 LYS A CA 1
ATOM 2274 C C . LYS A 1 304 ? -9.732 -5.210 -2.785 1.00 90.50 304 LYS A C 1
ATOM 2276 O O . LYS A 1 304 ? -8.951 -6.149 -2.685 1.00 90.50 304 LYS A O 1
ATOM 2281 N N . ARG A 1 305 ? -9.302 -3.967 -3.027 1.00 93.69 305 ARG A N 1
ATOM 2282 C CA . ARG A 1 305 ? -7.878 -3.633 -3.191 1.00 93.69 305 ARG A CA 1
ATOM 2283 C C . ARG A 1 305 ? -7.120 -3.694 -1.867 1.00 93.69 305 ARG A C 1
ATOM 2285 O O . ARG A 1 305 ? -5.993 -4.176 -1.849 1.00 93.69 305 ARG A O 1
ATOM 2292 N N . ARG A 1 306 ? -7.735 -3.279 -0.755 1.00 93.94 306 ARG A N 1
ATOM 2293 C CA . ARG A 1 306 ? -7.144 -3.463 0.580 1.00 93.94 306 ARG A CA 1
ATOM 2294 C C . ARG A 1 306 ? -6.990 -4.941 0.931 1.00 93.94 306 ARG A C 1
ATOM 2296 O O . ARG A 1 306 ? -5.930 -5.338 1.403 1.00 93.94 306 ARG A O 1
ATOM 2303 N N . GLU A 1 307 ? -8.005 -5.753 0.647 1.00 92.69 307 GLU A N 1
ATOM 2304 C CA . GLU A 1 307 ? -7.942 -7.208 0.811 1.00 92.69 307 GLU A CA 1
ATOM 2305 C C . GLU A 1 307 ? -6.845 -7.828 -0.056 1.00 92.69 307 GLU A C 1
ATOM 2307 O O . GLU A 1 307 ? -6.099 -8.667 0.438 1.00 92.69 307 GLU A O 1
ATOM 2312 N N . ALA A 1 308 ? -6.677 -7.388 -1.306 1.00 95.56 308 ALA A N 1
ATOM 2313 C CA . ALA A 1 308 ? -5.588 -7.854 -2.163 1.00 95.56 308 ALA A CA 1
ATOM 2314 C C . ALA A 1 308 ? -4.202 -7.530 -1.572 1.00 95.56 308 ALA A C 1
ATOM 2316 O O . ALA A 1 308 ? -3.332 -8.395 -1.533 1.00 95.56 308 ALA A O 1
ATOM 2317 N N . ILE A 1 309 ? -4.001 -6.309 -1.057 1.00 96.06 309 ILE A N 1
ATOM 2318 C CA . ILE A 1 309 ? -2.740 -5.904 -0.404 1.00 96.06 309 ILE A CA 1
ATOM 2319 C C . ILE A 1 309 ? -2.469 -6.751 0.848 1.00 96.06 309 ILE A C 1
ATOM 2321 O O . ILE A 1 309 ? -1.340 -7.188 1.071 1.00 96.06 309 ILE A O 1
ATOM 2325 N N . LEU A 1 310 ? -3.503 -7.000 1.654 1.00 94.75 310 LEU A N 1
ATOM 2326 C CA . LEU A 1 310 ? -3.400 -7.814 2.864 1.00 94.75 310 LEU A CA 1
ATOM 2327 C C . LEU A 1 310 ? -3.075 -9.276 2.525 1.00 94.75 310 LEU A C 1
ATOM 2329 O O . LEU A 1 310 ? -2.078 -9.816 2.987 1.00 94.75 310 LEU A O 1
ATOM 2333 N N . THR A 1 311 ? -3.864 -9.891 1.642 1.00 94.19 311 THR A N 1
ATOM 2334 C CA . THR A 1 311 ? -3.731 -11.308 1.257 1.00 94.19 311 THR A CA 1
ATOM 2335 C C . THR A 1 311 ? -2.437 -11.627 0.512 1.00 94.19 311 THR A C 1
ATOM 2337 O O . THR A 1 311 ? -1.939 -12.745 0.631 1.00 94.19 311 THR A O 1
ATOM 2340 N N . ALA A 1 312 ? -1.844 -10.655 -0.187 1.00 94.75 312 ALA A N 1
ATOM 2341 C CA . ALA A 1 312 ? -0.509 -10.798 -0.764 1.00 94.75 312 ALA A CA 1
ATOM 2342 C C . ALA A 1 312 ? 0.603 -10.909 0.301 1.00 94.75 312 ALA A C 1
ATOM 2344 O O . ALA A 1 312 ? 1.737 -11.251 -0.029 1.00 94.75 312 ALA A O 1
ATOM 2345 N N . GLY A 1 313 ? 0.306 -10.621 1.575 1.00 94.50 313 GLY A N 1
ATOM 2346 C CA . GLY A 1 313 ? 1.263 -10.664 2.679 1.00 94.50 313 GLY A CA 1
ATOM 2347 C C . GLY A 1 313 ? 2.170 -9.435 2.740 1.00 94.50 313 GLY A C 1
ATOM 2348 O O . GLY A 1 313 ? 3.306 -9.530 3.201 1.00 94.50 313 GLY A O 1
ATOM 2349 N N . SER A 1 314 ? 1.700 -8.274 2.265 1.00 93.56 314 SER A N 1
ATOM 2350 C CA . SER A 1 314 ? 2.501 -7.040 2.239 1.00 93.56 314 SER A CA 1
ATOM 2351 C C . SER A 1 314 ? 2.744 -6.420 3.625 1.00 93.56 314 SER A C 1
ATOM 2353 O O . SER A 1 314 ? 3.654 -5.604 3.764 1.00 93.56 314 SER A O 1
ATOM 2355 N N . ILE A 1 315 ? 1.982 -6.802 4.660 1.00 93.69 315 ILE A N 1
ATOM 2356 C CA . ILE A 1 315 ? 2.064 -6.198 6.004 1.00 93.69 315 ILE A CA 1
ATOM 2357 C C . ILE A 1 315 ? 3.424 -6.431 6.667 1.00 93.69 315 ILE A C 1
ATOM 2359 O O . ILE A 1 315 ? 4.012 -5.485 7.189 1.00 93.69 315 ILE A O 1
ATOM 2363 N N . ALA A 1 316 ? 3.949 -7.658 6.625 1.00 91.06 316 ALA A N 1
ATOM 2364 C CA . ALA A 1 316 ? 5.229 -7.974 7.257 1.00 91.06 316 ALA A CA 1
ATOM 2365 C C . ALA A 1 316 ? 6.416 -7.223 6.608 1.00 91.06 316 ALA A C 1
ATOM 2367 O O . ALA A 1 316 ? 7.152 -6.566 7.347 1.00 91.06 316 ALA A O 1
ATOM 2368 N N . PRO A 1 317 ? 6.583 -7.204 5.265 1.00 89.88 317 PRO A N 1
ATOM 2369 C CA . PRO A 1 317 ? 7.592 -6.363 4.616 1.00 89.88 317 PRO A CA 1
ATOM 2370 C C . PRO A 1 317 ? 7.445 -4.868 4.934 1.00 89.88 317 PRO A C 1
ATOM 2372 O O . PRO A 1 317 ? 8.439 -4.211 5.235 1.00 89.88 317 PRO A O 1
ATOM 2375 N N . LEU A 1 318 ? 6.218 -4.329 4.936 1.00 91.31 318 LEU A N 1
ATOM 2376 C CA . LEU A 1 318 ? 5.966 -2.925 5.290 1.00 91.31 318 LEU A CA 1
ATOM 2377 C C . LEU A 1 318 ? 6.361 -2.607 6.740 1.00 91.31 318 LEU A C 1
ATOM 2379 O O . LEU A 1 318 ? 6.911 -1.541 7.014 1.00 91.31 318 LEU A O 1
ATOM 2383 N N . ALA A 1 319 ? 6.104 -3.521 7.675 1.00 90.25 319 ALA A N 1
ATOM 2384 C CA . ALA A 1 319 ? 6.499 -3.356 9.070 1.00 90.25 319 ALA A CA 1
ATOM 2385 C C . ALA A 1 319 ? 8.021 -3.428 9.258 1.00 90.25 319 ALA A C 1
ATOM 2387 O O . ALA A 1 319 ? 8.567 -2.719 10.101 1.00 90.25 319 ALA A O 1
ATOM 2388 N N . GLU A 1 320 ? 8.724 -4.232 8.458 1.00 87.81 320 GLU A N 1
ATOM 2389 C CA . GLU A 1 320 ? 10.189 -4.241 8.454 1.00 87.81 320 GLU A CA 1
ATOM 2390 C C . GLU A 1 320 ? 10.748 -2.926 7.892 1.00 87.81 320 GLU A C 1
ATOM 2392 O O . GLU A 1 320 ? 11.630 -2.306 8.485 1.00 87.81 320 GLU A O 1
ATOM 2397 N N . MET A 1 321 ? 10.148 -2.412 6.817 1.00 87.19 321 MET A N 1
ATOM 2398 C CA . MET A 1 321 ? 10.485 -1.108 6.235 1.00 87.19 321 MET A CA 1
ATOM 2399 C C . MET A 1 321 ? 10.257 0.068 7.198 1.00 87.19 321 MET A C 1
ATOM 2401 O O . MET A 1 321 ? 10.968 1.068 7.104 1.00 87.19 321 MET A O 1
ATOM 2405 N N . LEU A 1 322 ? 9.323 -0.041 8.153 1.00 87.31 322 LEU A N 1
ATOM 2406 C CA . LEU A 1 322 ? 9.175 0.947 9.230 1.00 87.31 322 LEU A CA 1
ATOM 2407 C C . LEU A 1 322 ? 10.401 1.004 10.153 1.00 87.31 322 LEU A C 1
ATOM 2409 O O . LEU A 1 322 ? 10.665 2.040 10.761 1.00 87.31 322 LEU A O 1
ATOM 2413 N N . LYS A 1 323 ? 11.153 -0.089 10.293 1.00 84.00 323 LYS A N 1
ATOM 2414 C CA . LYS A 1 323 ? 12.370 -0.110 11.116 1.00 84.00 323 LYS A CA 1
ATOM 2415 C C . LYS A 1 323 ? 13.533 0.552 10.379 1.00 84.00 323 LYS A C 1
ATOM 2417 O O . LYS A 1 323 ? 14.323 1.257 11.009 1.00 84.00 323 LYS A O 1
ATOM 2422 N N . ASN A 1 324 ? 13.584 0.412 9.055 1.00 73.12 324 ASN A N 1
ATOM 2423 C CA . ASN A 1 324 ? 14.641 0.967 8.210 1.00 73.12 324 ASN A CA 1
ATOM 2424 C C . ASN A 1 324 ? 14.685 2.501 8.254 1.00 73.12 324 ASN A C 1
ATOM 2426 O O . ASN A 1 324 ? 13.659 3.179 8.279 1.00 73.12 324 ASN A O 1
ATOM 2430 N N . SER A 1 325 ? 15.897 3.058 8.264 1.00 65.19 325 SER A N 1
ATOM 2431 C CA . SER A 1 325 ? 16.147 4.502 8.369 1.00 65.19 325 SER A CA 1
ATOM 2432 C C . SER A 1 325 ? 16.613 5.133 7.057 1.00 65.19 325 SER A C 1
ATOM 2434 O O . SER A 1 325 ? 17.156 6.237 7.082 1.00 65.19 325 SER A O 1
ATOM 2436 N N . TYR A 1 326 ? 16.451 4.447 5.920 1.00 73.44 326 TYR A N 1
ATOM 2437 C CA . TYR A 1 326 ? 16.871 5.008 4.641 1.00 73.44 326 TYR A CA 1
ATOM 2438 C C . TYR A 1 326 ? 16.103 6.294 4.330 1.00 73.44 326 TYR A C 1
ATOM 2440 O O . TYR A 1 326 ? 14.866 6.330 4.338 1.00 73.44 326 TYR A O 1
ATOM 2448 N N . GLN A 1 327 ? 16.866 7.346 4.060 1.00 70.00 327 GLN A N 1
ATOM 2449 C CA . GLN A 1 327 ? 16.380 8.700 3.882 1.00 70.00 327 GLN A CA 1
ATOM 2450 C C . GLN A 1 327 ? 16.895 9.238 2.546 1.00 70.00 327 GLN A C 1
ATOM 2452 O O . GLN A 1 327 ? 18.102 9.352 2.348 1.00 70.00 327 GLN A O 1
ATOM 2457 N N . LEU A 1 328 ? 15.971 9.550 1.635 1.00 65.25 328 LEU A N 1
ATOM 2458 C CA . LEU A 1 328 ? 16.286 10.148 0.334 1.00 65.25 328 LEU A CA 1
ATOM 2459 C C . LEU A 1 328 ? 16.510 11.655 0.457 1.00 65.25 328 LEU A C 1
ATOM 2461 O O . LEU A 1 328 ? 17.425 12.203 -0.148 1.00 65.25 328 LEU A O 1
ATOM 2465 N N . ASP A 1 329 ? 15.674 12.318 1.257 1.00 64.81 329 ASP A N 1
ATOM 2466 C CA . ASP A 1 329 ? 15.765 13.745 1.549 1.00 64.81 329 ASP A CA 1
ATOM 2467 C C . ASP A 1 329 ? 15.214 14.059 2.956 1.00 64.81 329 ASP A C 1
ATOM 2469 O O . ASP A 1 329 ? 14.818 13.175 3.719 1.00 64.81 329 ASP A O 1
ATOM 2473 N N . THR A 1 330 ? 15.180 15.336 3.343 1.00 58.44 330 THR A N 1
ATOM 2474 C CA . THR A 1 330 ? 14.740 15.765 4.683 1.00 58.44 330 THR A CA 1
ATOM 2475 C C . THR A 1 330 ? 13.281 15.419 5.013 1.00 58.44 330 THR A C 1
ATOM 2477 O O . THR A 1 330 ? 12.924 15.399 6.193 1.00 58.44 330 THR A O 1
ATOM 2480 N N . THR A 1 331 ? 12.448 15.125 4.012 1.00 57.81 331 THR A N 1
ATOM 2481 C CA . THR A 1 331 ? 11.001 14.873 4.112 1.00 57.81 331 THR A CA 1
ATOM 2482 C C . THR A 1 331 ? 10.570 13.463 3.708 1.00 57.81 331 THR A C 1
ATOM 2484 O O . THR A 1 331 ? 9.488 13.025 4.111 1.00 57.81 331 THR A O 1
ATOM 2487 N N . THR A 1 332 ? 11.414 12.749 2.967 1.00 69.12 332 THR A N 1
ATOM 2488 C CA . THR A 1 332 ? 11.061 11.526 2.252 1.00 69.12 332 THR A CA 1
ATOM 2489 C C . THR A 1 332 ? 11.976 10.385 2.687 1.00 69.12 332 THR A C 1
ATOM 2491 O O . THR A 1 332 ? 13.184 10.382 2.440 1.00 69.12 332 THR A O 1
ATOM 2494 N N . SER A 1 333 ? 11.394 9.405 3.376 1.00 81.50 333 SER A N 1
ATOM 2495 C CA . SER A 1 333 ? 12.095 8.218 3.873 1.00 81.50 333 SER A CA 1
ATOM 2496 C C . SER A 1 333 ? 11.250 6.972 3.649 1.00 81.50 333 SER A C 1
ATOM 2498 O O . SER A 1 333 ? 10.018 7.050 3.664 1.00 81.50 333 SER A O 1
ATOM 2500 N N . THR A 1 334 ? 11.897 5.815 3.513 1.00 84.50 334 THR A N 1
ATOM 2501 C CA . THR A 1 334 ? 11.219 4.510 3.405 1.00 84.50 334 THR A CA 1
ATOM 2502 C C . THR A 1 334 ? 10.238 4.305 4.563 1.00 84.50 334 THR A C 1
ATOM 2504 O O . THR A 1 334 ? 9.092 3.901 4.366 1.00 84.50 334 THR A O 1
ATOM 2507 N N . ARG A 1 335 ? 10.643 4.718 5.769 1.00 88.00 335 ARG A N 1
ATOM 2508 C CA . ARG A 1 335 ? 9.814 4.693 6.974 1.00 88.00 335 ARG A CA 1
ATOM 2509 C C . ARG A 1 335 ? 8.557 5.563 6.856 1.00 88.00 335 ARG A C 1
ATOM 2511 O O . ARG A 1 335 ? 7.474 5.141 7.256 1.00 88.00 335 ARG A O 1
ATOM 2518 N N . SER A 1 336 ? 8.676 6.774 6.306 1.00 87.25 336 SER A N 1
ATOM 2519 C CA . SER A 1 336 ? 7.527 7.669 6.100 1.00 87.25 336 SER A CA 1
ATOM 2520 C C . SER A 1 336 ? 6.518 7.094 5.108 1.00 87.25 336 SER A C 1
ATOM 2522 O O . SER A 1 336 ? 5.316 7.214 5.338 1.00 87.25 336 SER A O 1
ATOM 2524 N N . GLU A 1 337 ? 6.990 6.439 4.048 1.00 90.31 337 GLU A N 1
ATOM 2525 C CA . GLU A 1 337 ? 6.114 5.837 3.041 1.00 90.31 337 GLU A CA 1
ATOM 2526 C C . GLU A 1 337 ? 5.417 4.571 3.544 1.00 90.31 337 GLU A C 1
ATOM 2528 O O . GLU A 1 337 ? 4.225 4.373 3.290 1.00 90.31 337 GLU A O 1
ATOM 2533 N N . ALA A 1 338 ? 6.112 3.750 4.333 1.00 92.81 338 ALA A N 1
ATOM 2534 C CA . ALA A 1 338 ? 5.498 2.616 5.015 1.00 92.81 338 ALA A CA 1
ATOM 2535 C C . ALA A 1 338 ? 4.409 3.074 6.008 1.00 92.81 338 ALA A C 1
ATOM 2537 O O . ALA A 1 338 ? 3.307 2.521 6.015 1.00 92.81 338 ALA A O 1
ATOM 2538 N N . ALA A 1 339 ? 4.663 4.135 6.785 1.00 93.69 339 ALA A N 1
ATOM 2539 C CA . ALA A 1 339 ? 3.670 4.698 7.703 1.00 93.69 339 ALA A CA 1
ATOM 2540 C C . ALA A 1 339 ? 2.443 5.264 6.966 1.00 93.69 339 ALA A C 1
ATOM 2542 O O . ALA A 1 339 ? 1.311 5.008 7.375 1.00 93.69 339 ALA A O 1
ATOM 2543 N N . GLU A 1 340 ? 2.642 5.983 5.855 1.00 93.75 340 GLU A N 1
ATOM 2544 C CA . GLU A 1 340 ? 1.530 6.482 5.034 1.00 93.75 340 GLU A CA 1
ATOM 2545 C C . GLU A 1 340 ? 0.710 5.329 4.434 1.00 93.75 340 GLU A C 1
ATOM 2547 O O . GLU A 1 340 ? -0.521 5.372 4.428 1.00 93.75 340 GLU A O 1
ATOM 2552 N N . THR A 1 341 ? 1.377 4.257 3.995 1.00 95.50 341 THR A N 1
ATOM 2553 C CA . THR A 1 341 ? 0.708 3.042 3.508 1.00 95.50 341 THR A CA 1
ATOM 2554 C C . THR A 1 341 ? -0.189 2.442 4.591 1.00 95.50 341 THR A C 1
ATOM 2556 O O . THR A 1 341 ? -1.366 2.176 4.337 1.00 95.50 341 THR A O 1
ATOM 2559 N N . PHE A 1 342 ? 0.316 2.295 5.822 1.00 95.62 342 PHE A N 1
ATOM 2560 C CA . PHE A 1 342 ? -0.498 1.822 6.944 1.00 95.62 342 PHE A CA 1
ATOM 2561 C C . PHE A 1 342 ? -1.650 2.766 7.278 1.00 95.62 342 PHE A C 1
ATOM 2563 O O . PHE A 1 342 ? -2.750 2.294 7.565 1.00 95.62 342 PHE A O 1
ATOM 2570 N N . ALA A 1 343 ? -1.451 4.083 7.204 1.00 95.31 343 ALA A N 1
ATOM 2571 C CA . ALA A 1 343 ? -2.519 5.054 7.428 1.00 95.31 343 ALA A CA 1
ATOM 2572 C C . ALA A 1 343 ? -3.650 4.903 6.394 1.00 95.31 343 ALA A C 1
ATOM 2574 O O . ALA A 1 343 ? -4.824 4.964 6.757 1.00 95.31 343 ALA A O 1
ATOM 2575 N N . HIS A 1 344 ? -3.320 4.647 5.125 1.00 95.94 344 HIS A N 1
ATOM 2576 C CA . HIS A 1 344 ? -4.315 4.372 4.088 1.00 95.94 344 HIS A CA 1
ATOM 2577 C C . HIS A 1 344 ? -5.060 3.047 4.307 1.00 95.94 344 HIS A C 1
ATOM 2579 O O . HIS A 1 344 ? -6.285 3.019 4.199 1.00 95.94 344 HIS A O 1
ATOM 2585 N N . LEU A 1 345 ? -4.353 1.966 4.655 1.00 95.12 345 LEU A N 1
ATOM 2586 C CA . LEU A 1 345 ? -4.970 0.653 4.897 1.00 95.12 345 LEU A CA 1
ATOM 2587 C C . LEU A 1 345 ? -5.883 0.647 6.134 1.00 95.12 345 LEU A C 1
ATOM 2589 O O . LEU A 1 345 ? -6.946 0.025 6.117 1.00 95.12 345 LEU A O 1
ATOM 2593 N N . SER A 1 346 ? -5.482 1.359 7.189 1.00 93.19 346 SER A N 1
ATOM 2594 C CA . SER A 1 346 ? -6.185 1.422 8.479 1.00 93.19 346 SER A CA 1
ATOM 2595 C C . SER A 1 346 ? -7.278 2.491 8.551 1.00 93.19 346 SER A C 1
ATOM 2597 O O . SER A 1 346 ? -7.951 2.604 9.576 1.00 93.19 346 SER A O 1
ATOM 2599 N N . LYS A 1 347 ? -7.477 3.289 7.496 1.00 92.38 347 LYS A N 1
ATOM 2600 C CA . LYS A 1 347 ? -8.485 4.354 7.488 1.00 92.38 347 LYS A CA 1
ATOM 2601 C C . LYS A 1 347 ? -9.867 3.773 7.843 1.00 92.38 347 LYS A C 1
ATOM 2603 O O . LYS A 1 347 ? -10.263 2.801 7.199 1.00 92.38 347 LYS A O 1
ATOM 2608 N N . PRO A 1 348 ? -10.598 4.323 8.837 1.00 86.25 348 PRO A N 1
ATOM 2609 C CA . PRO A 1 348 ? -11.865 3.774 9.334 1.00 86.25 348 PRO A CA 1
ATOM 2610 C C . PRO A 1 348 ? -13.058 4.231 8.476 1.00 86.25 348 PRO A C 1
ATOM 2612 O O . PRO A 1 348 ? -13.961 4.922 8.940 1.00 86.25 348 PRO A O 1
ATOM 2615 N N . ASP A 1 349 ? -13.022 3.910 7.186 1.00 83.25 349 ASP A N 1
ATOM 2616 C CA . ASP A 1 349 ? -14.022 4.290 6.180 1.00 83.25 349 ASP A CA 1
ATOM 2617 C C . ASP A 1 349 ? -14.808 3.098 5.602 1.00 83.25 349 ASP A C 1
ATOM 2619 O O . ASP A 1 349 ? -15.710 3.292 4.786 1.00 83.25 349 ASP A O 1
ATOM 2623 N N . LEU A 1 350 ? -14.512 1.874 6.047 1.00 77.81 350 LEU A N 1
ATOM 2624 C CA . LEU A 1 350 ? -15.315 0.678 5.785 1.00 77.81 350 LEU A CA 1
ATOM 2625 C C . LEU A 1 350 ? -16.275 0.403 6.959 1.00 77.81 350 LEU A C 1
ATOM 2627 O O . LEU A 1 350 ? -16.088 0.952 8.046 1.00 77.81 350 LEU A O 1
ATOM 2631 N N . PRO A 1 351 ? -17.310 -0.443 6.778 1.00 72.75 351 PRO A N 1
ATOM 2632 C CA . PRO A 1 351 ? -18.225 -0.793 7.860 1.00 72.75 351 PRO A CA 1
ATOM 2633 C C . PRO A 1 351 ? -17.501 -1.321 9.108 1.00 72.75 351 PRO A C 1
ATOM 2635 O O . PRO A 1 351 ? -16.617 -2.176 9.001 1.00 72.75 351 PRO A O 1
ATOM 2638 N N . ASP A 1 352 ? -17.923 -0.842 10.285 1.00 59.22 352 ASP A N 1
ATOM 2639 C CA . ASP A 1 352 ? -17.412 -1.308 11.580 1.00 59.22 352 ASP A CA 1
ATOM 2640 C C . ASP A 1 352 ? -17.438 -2.838 11.670 1.00 59.22 352 ASP A C 1
ATOM 2642 O O . ASP A 1 352 ? -18.436 -3.470 11.309 1.00 59.22 352 ASP A O 1
ATOM 2646 N N . GLY A 1 353 ? -16.361 -3.422 12.198 1.00 58.72 353 GLY A N 1
ATOM 2647 C CA . GLY A 1 353 ? -16.281 -4.860 12.457 1.00 58.72 353 GLY A CA 1
ATOM 2648 C C . GLY A 1 353 ? -16.177 -5.745 11.211 1.00 58.72 353 GLY A C 1
ATOM 2649 O O . GLY A 1 353 ? -16.349 -6.955 11.334 1.00 58.72 353 GLY A O 1
ATOM 2650 N N . CYS A 1 354 ? -15.900 -5.195 10.020 1.00 72.62 354 CYS A N 1
ATOM 2651 C CA . CYS A 1 354 ? -15.644 -6.034 8.847 1.00 72.62 354 CYS A CA 1
ATOM 2652 C C . CYS A 1 354 ? -14.416 -6.944 9.055 1.00 72.62 354 CYS A C 1
ATOM 2654 O O . CYS A 1 354 ? -13.449 -6.573 9.729 1.00 72.62 354 CYS A O 1
ATOM 2656 N N . SER A 1 355 ? -14.452 -8.135 8.449 1.00 79.06 355 SER A N 1
ATOM 2657 C CA . SER A 1 355 ? -13.398 -9.153 8.570 1.00 79.06 355 SER A CA 1
ATOM 2658 C C . SER A 1 355 ? -12.020 -8.620 8.178 1.00 79.06 355 SER A C 1
ATOM 2660 O O . SER A 1 355 ? -11.032 -8.948 8.830 1.00 79.06 355 SER A O 1
ATOM 2662 N N . PHE A 1 356 ? -11.958 -7.737 7.175 1.00 87.31 356 PHE A N 1
ATOM 2663 C CA . PHE A 1 356 ? -10.721 -7.087 6.749 1.00 87.31 356 PHE A CA 1
ATOM 2664 C C . PHE A 1 356 ? -9.995 -6.393 7.912 1.00 87.31 356 PHE A C 1
ATOM 2666 O O . PHE A 1 356 ? -8.804 -6.624 8.103 1.00 87.31 356 PHE A O 1
ATOM 2673 N N . TYR A 1 357 ? -10.686 -5.578 8.720 1.00 87.50 357 TYR A N 1
ATOM 2674 C CA . TYR A 1 357 ? -10.033 -4.870 9.826 1.00 87.50 357 TYR A CA 1
ATOM 2675 C C . TYR A 1 357 ? -9.579 -5.810 10.939 1.00 87.50 357 TYR A C 1
ATOM 2677 O O . TYR A 1 357 ? -8.555 -5.548 11.563 1.00 87.50 357 TYR A O 1
ATOM 2685 N N . GLN A 1 358 ? -10.299 -6.908 11.181 1.00 84.12 358 GLN A N 1
ATOM 2686 C CA . GLN A 1 358 ? -9.870 -7.917 12.152 1.00 84.12 358 GLN A CA 1
ATOM 2687 C C . GLN A 1 358 ? -8.554 -8.571 11.713 1.00 84.12 358 GLN A C 1
ATOM 2689 O O . GLN A 1 358 ? -7.615 -8.651 12.505 1.00 84.12 358 GLN A O 1
ATOM 2694 N N . SER A 1 359 ? -8.459 -8.967 10.441 1.00 89.56 359 SER A N 1
ATOM 2695 C CA . SER A 1 359 ? -7.235 -9.527 9.861 1.00 89.56 359 SER A CA 1
ATOM 2696 C C . SER A 1 359 ? -6.096 -8.505 9.825 1.00 89.56 359 SER A C 1
ATOM 2698 O O . SER A 1 359 ? -4.984 -8.829 10.233 1.00 89.56 359 SER A O 1
ATOM 2700 N N . LEU A 1 360 ? -6.374 -7.255 9.435 1.00 92.62 360 LEU A N 1
ATOM 2701 C CA . LEU A 1 360 ? -5.382 -6.177 9.429 1.00 92.62 360 LEU A CA 1
ATOM 2702 C C . LEU A 1 360 ? -4.809 -5.928 10.830 1.00 92.62 360 LEU A C 1
ATOM 2704 O O . LEU A 1 360 ? -3.593 -5.844 10.981 1.00 92.62 360 LEU A O 1
ATOM 2708 N N . LEU A 1 361 ? -5.665 -5.830 11.855 1.00 90.31 361 LEU A N 1
ATOM 2709 C CA . LEU A 1 361 ? -5.234 -5.659 13.245 1.00 90.31 361 LEU A CA 1
ATOM 2710 C C . LEU A 1 361 ? -4.326 -6.815 13.686 1.00 90.31 361 LEU A C 1
ATOM 2712 O O . LEU A 1 361 ? -3.261 -6.565 14.246 1.00 90.31 361 LEU A O 1
ATOM 2716 N N . ALA A 1 362 ? -4.724 -8.058 13.399 1.00 89.12 362 ALA A N 1
ATOM 2717 C CA . ALA A 1 362 ? -3.960 -9.245 13.767 1.00 89.12 362 ALA A CA 1
ATOM 2718 C C . ALA A 1 362 ? -2.585 -9.298 13.077 1.00 89.12 362 ALA A C 1
ATOM 2720 O O . ALA A 1 362 ? -1.578 -9.543 13.739 1.00 89.12 362 ALA A O 1
ATOM 2721 N N . GLU A 1 363 ? -2.527 -9.042 11.767 1.00 93.94 363 GLU A N 1
ATOM 2722 C CA . GLU A 1 363 ? -1.273 -9.063 11.007 1.00 93.94 363 GLU A CA 1
ATOM 2723 C C . GLU A 1 363 ? -0.335 -7.924 11.395 1.00 93.94 363 GLU A C 1
ATOM 2725 O O . GLU A 1 363 ? 0.863 -8.148 11.570 1.00 93.94 363 GLU A O 1
ATOM 2730 N N . MET A 1 364 ? -0.864 -6.708 11.568 1.00 93.12 364 MET A N 1
ATOM 2731 C CA . MET A 1 364 ? -0.050 -5.583 12.016 1.00 93.12 364 MET A CA 1
ATOM 2732 C C . MET A 1 364 ? 0.540 -5.877 13.397 1.00 93.12 364 MET A C 1
ATOM 2734 O O . MET A 1 364 ? 1.748 -5.713 13.579 1.00 93.12 364 MET A O 1
ATOM 2738 N N . ASP A 1 365 ? -0.268 -6.360 14.348 1.00 90.31 365 ASP A N 1
ATOM 2739 C CA . ASP A 1 365 ? 0.190 -6.706 15.701 1.00 90.31 365 ASP A CA 1
ATOM 2740 C C . ASP A 1 365 ? 1.255 -7.799 15.699 1.00 90.31 365 ASP A C 1
ATOM 2742 O O . ASP A 1 365 ? 2.281 -7.649 16.365 1.00 90.31 365 ASP A O 1
ATOM 2746 N N . ALA A 1 366 ? 1.063 -8.851 14.901 1.00 90.81 366 ALA A N 1
ATOM 2747 C CA . ALA A 1 366 ? 2.068 -9.892 14.710 1.00 90.81 366 ALA A CA 1
ATOM 2748 C C . ALA A 1 366 ? 3.381 -9.335 14.130 1.00 90.81 366 ALA A C 1
ATOM 2750 O O . ALA A 1 366 ? 4.460 -9.818 14.471 1.00 90.81 366 ALA A O 1
ATOM 2751 N N . ALA A 1 367 ? 3.302 -8.299 13.291 1.00 91.75 367 ALA A N 1
ATOM 2752 C CA . ALA A 1 367 ? 4.457 -7.650 12.683 1.00 91.75 367 ALA A CA 1
ATOM 2753 C C . ALA A 1 367 ? 5.148 -6.605 13.590 1.00 91.75 367 ALA A C 1
ATOM 2755 O O . ALA A 1 367 ? 6.203 -6.083 13.228 1.00 91.75 367 ALA A O 1
ATOM 2756 N N . GLY A 1 368 ? 4.594 -6.298 14.771 1.00 92.00 368 GLY A N 1
ATOM 2757 C CA . GLY A 1 368 ? 5.219 -5.394 15.746 1.00 92.00 368 GLY A CA 1
ATOM 2758 C C . GLY A 1 368 ? 5.290 -3.929 15.296 1.00 92.00 368 GLY A C 1
ATOM 2759 O O . GLY A 1 368 ? 6.248 -3.226 15.618 1.00 92.00 368 GLY A O 1
ATOM 2760 N N . TRP A 1 369 ? 4.287 -3.466 14.543 1.00 91.31 369 TRP A N 1
ATOM 2761 C CA . TRP A 1 369 ? 4.222 -2.121 13.948 1.00 91.31 369 TRP A CA 1
ATOM 2762 C C . TRP A 1 369 ? 4.350 -0.956 14.947 1.00 91.31 369 TRP A C 1
ATOM 2764 O O . TRP A 1 369 ? 4.812 0.124 14.587 1.00 91.31 369 TRP A O 1
ATOM 2774 N N . ASN A 1 370 ? 3.925 -1.153 16.196 1.00 90.94 370 ASN A N 1
ATOM 2775 C CA . ASN A 1 370 ? 3.813 -0.105 17.211 1.00 90.94 370 ASN A CA 1
ATOM 2776 C C . ASN A 1 370 ? 5.168 0.502 17.602 1.00 90.94 370 ASN A C 1
ATOM 2778 O O . ASN A 1 370 ? 5.299 1.717 17.682 1.00 90.94 370 ASN A O 1
ATOM 2782 N N . THR A 1 371 ? 6.191 -0.330 17.791 1.00 91.81 371 THR A N 1
ATOM 2783 C CA . THR A 1 371 ? 7.517 0.108 18.253 1.00 91.81 371 THR A CA 1
ATOM 2784 C C . THR A 1 371 ? 8.176 1.117 17.300 1.00 91.81 371 THR A C 1
ATOM 2786 O O . THR A 1 371 ? 8.578 2.186 17.766 1.00 91.81 371 THR A O 1
ATOM 2789 N N . PRO A 1 372 ? 8.285 0.853 15.979 1.00 91.75 372 PRO A N 1
ATOM 2790 C CA . PRO A 1 372 ? 8.857 1.833 15.059 1.00 91.75 372 PRO A CA 1
ATOM 2791 C C . PRO A 1 372 ? 7.966 3.072 14.865 1.00 91.75 372 PRO A C 1
ATOM 2793 O O . PRO A 1 372 ? 8.494 4.162 14.659 1.00 91.75 372 PRO A O 1
ATOM 2796 N N . ILE A 1 373 ? 6.638 2.952 14.980 1.00 92.75 373 ILE A N 1
ATOM 2797 C CA . ILE A 1 373 ? 5.729 4.111 14.942 1.00 92.75 373 ILE A CA 1
ATOM 2798 C C . ILE A 1 373 ? 5.918 5.012 16.172 1.00 92.75 373 ILE A C 1
ATOM 2800 O O . ILE A 1 373 ? 6.007 6.230 16.025 1.00 92.75 373 ILE A O 1
ATOM 2804 N N . ASP A 1 374 ? 6.059 4.446 17.370 1.00 91.94 374 ASP A N 1
ATOM 2805 C CA . ASP A 1 374 ? 6.332 5.215 18.591 1.00 91.94 374 ASP A CA 1
ATOM 2806 C C . ASP A 1 374 ? 7.674 5.956 18.513 1.00 91.94 374 ASP A C 1
ATOM 2808 O O . ASP A 1 374 ? 7.789 7.094 18.977 1.00 91.94 374 ASP A O 1
ATOM 2812 N N . ASP A 1 375 ? 8.691 5.335 17.907 1.00 90.31 375 ASP A N 1
ATOM 2813 C CA . ASP A 1 375 ? 9.972 5.985 17.622 1.00 90.31 375 ASP A CA 1
ATOM 2814 C C . ASP A 1 375 ? 9.797 7.181 16.671 1.00 90.31 375 ASP A C 1
ATOM 2816 O O . ASP A 1 375 ? 10.312 8.264 16.947 1.00 90.31 375 ASP A O 1
ATOM 2820 N N . MET A 1 376 ? 8.994 7.044 15.607 1.00 90.31 376 MET A N 1
ATOM 2821 C CA . MET A 1 376 ? 8.675 8.164 14.708 1.00 90.31 376 MET A CA 1
ATOM 2822 C C . MET A 1 376 ? 7.975 9.321 15.422 1.00 90.31 376 MET A C 1
ATOM 2824 O O . MET A 1 376 ? 8.267 10.477 15.125 1.00 90.31 376 MET A O 1
ATOM 2828 N N . ILE A 1 377 ? 7.066 9.038 16.358 1.00 90.56 377 ILE A N 1
ATOM 2829 C CA . ILE A 1 377 ? 6.353 10.081 17.113 1.00 90.56 377 ILE A CA 1
ATOM 2830 C C . ILE A 1 377 ? 7.317 10.856 18.018 1.00 90.56 377 ILE A C 1
ATOM 2832 O O . ILE A 1 377 ? 7.182 12.073 18.174 1.00 90.56 377 ILE A O 1
ATOM 2836 N N . LYS A 1 378 ? 8.284 10.156 18.621 1.00 90.50 378 LYS A N 1
ATOM 2837 C CA . LYS A 1 378 ? 9.258 10.741 19.553 1.00 90.50 378 LYS A CA 1
ATOM 2838 C C . LYS A 1 378 ? 10.373 11.499 18.839 1.00 90.50 378 LYS A C 1
ATOM 2840 O O . LYS A 1 378 ? 10.731 12.589 19.274 1.00 90.50 378 LYS A O 1
ATOM 2845 N N . ASN A 1 379 ? 10.906 10.917 17.767 1.00 86.69 379 ASN A N 1
ATOM 2846 C CA . ASN A 1 379 ? 12.180 11.319 17.171 1.00 86.69 379 ASN A CA 1
ATOM 2847 C C . ASN A 1 379 ? 12.059 11.806 15.715 1.00 86.69 379 ASN A C 1
ATOM 2849 O O . ASN A 1 379 ? 13.030 12.315 15.158 1.00 86.69 379 ASN A O 1
ATOM 2853 N N . GLY A 1 380 ? 10.896 11.647 15.077 1.00 83.88 380 GLY A N 1
ATOM 2854 C CA . GLY A 1 380 ? 10.676 12.035 13.685 1.00 83.88 380 GLY A CA 1
ATOM 2855 C C . GLY A 1 380 ? 10.517 13.544 13.474 1.00 83.88 380 GLY A C 1
ATOM 2856 O O . GLY A 1 380 ? 10.193 14.305 14.386 1.00 83.88 380 GLY A O 1
ATOM 2857 N N . ASN A 1 381 ? 10.696 13.981 12.223 1.00 85.25 381 ASN A N 1
ATOM 2858 C CA . ASN A 1 381 ? 10.321 15.334 11.803 1.00 85.25 381 ASN A CA 1
ATOM 2859 C C . ASN A 1 381 ? 8.786 15.528 11.877 1.00 85.25 381 ASN A C 1
ATOM 2861 O O . ASN A 1 381 ? 8.030 14.565 12.020 1.00 85.25 381 ASN A O 1
ATOM 2865 N N . ALA A 1 382 ? 8.308 16.770 11.744 1.00 87.06 382 ALA A N 1
ATOM 2866 C CA . ALA A 1 382 ? 6.880 17.087 11.875 1.00 87.06 382 ALA A CA 1
ATOM 2867 C C . ALA A 1 382 ? 5.981 16.238 10.954 1.00 87.06 382 ALA A C 1
ATOM 2869 O O . ALA A 1 382 ? 4.955 15.724 11.393 1.00 87.06 382 ALA A O 1
ATOM 2870 N N . ALA A 1 383 ? 6.402 16.029 9.705 1.00 85.50 383 ALA A N 1
ATOM 2871 C CA . ALA A 1 383 ? 5.639 15.258 8.730 1.00 85.50 383 ALA A CA 1
ATOM 2872 C C . ALA A 1 383 ? 5.639 13.748 9.035 1.00 85.50 383 ALA A C 1
ATOM 2874 O O . ALA A 1 383 ? 4.655 13.065 8.773 1.00 85.50 383 ALA A O 1
ATOM 2875 N N . ALA A 1 384 ? 6.726 13.193 9.572 1.00 85.31 384 ALA A N 1
ATOM 2876 C CA . ALA A 1 384 ? 6.798 11.799 10.004 1.00 85.31 384 ALA A CA 1
ATOM 2877 C C . ALA A 1 384 ? 5.938 11.563 11.251 1.00 85.31 384 ALA A C 1
ATOM 2879 O O . ALA A 1 384 ? 5.219 10.567 11.319 1.00 85.31 384 ALA A O 1
ATOM 2880 N N . LYS A 1 385 ? 5.961 12.510 12.196 1.00 90.06 385 LYS A N 1
ATOM 2881 C CA . LYS A 1 385 ? 5.133 12.480 13.402 1.00 90.06 385 LYS A CA 1
ATOM 2882 C C . LYS A 1 385 ? 3.645 12.498 13.065 1.00 90.06 385 LYS A C 1
ATOM 2884 O O . LYS A 1 385 ? 2.915 11.636 13.536 1.00 90.06 385 LYS A O 1
ATOM 2889 N N . GLU A 1 386 ? 3.214 13.405 12.191 1.00 90.50 386 GLU A N 1
ATOM 2890 C CA . GLU A 1 386 ? 1.812 13.501 11.766 1.00 90.50 386 GLU A CA 1
ATOM 2891 C C . GLU A 1 386 ? 1.312 12.188 11.133 1.00 90.50 386 GLU A C 1
ATOM 2893 O O . GLU A 1 386 ? 0.216 11.713 11.430 1.00 90.50 386 GLU A O 1
ATOM 2898 N N . ARG A 1 387 ? 2.141 11.553 10.292 1.00 90.75 387 ARG A N 1
ATOM 2899 C CA . ARG A 1 387 ? 1.840 10.242 9.692 1.00 90.75 387 ARG A CA 1
ATOM 2900 C C . ARG A 1 387 ? 1.703 9.147 10.739 1.00 90.75 387 ARG A C 1
ATOM 2902 O O . ARG A 1 387 ? 0.739 8.387 10.710 1.00 90.75 387 ARG A O 1
ATOM 2909 N N . ALA A 1 388 ? 2.652 9.079 11.664 1.00 92.19 388 ALA A N 1
ATOM 2910 C CA . ALA A 1 388 ? 2.670 8.092 12.732 1.00 92.19 388 ALA A CA 1
ATOM 2911 C C . ALA A 1 388 ? 1.452 8.241 13.667 1.00 92.19 388 ALA A C 1
ATOM 2913 O O . ALA A 1 388 ? 0.775 7.258 13.969 1.00 92.19 388 ALA A O 1
ATOM 2914 N N . GLU A 1 389 ? 1.100 9.475 14.039 1.00 92.62 389 GLU A N 1
ATOM 2915 C CA . GLU A 1 389 ? -0.090 9.783 14.839 1.00 92.62 389 GLU A CA 1
ATOM 2916 C C . GLU A 1 389 ? -1.389 9.378 14.127 1.00 92.62 389 GLU A C 1
ATOM 2918 O O . GLU A 1 389 ? -2.285 8.824 14.769 1.00 92.62 389 GLU A O 1
ATOM 2923 N N . ARG A 1 390 ? -1.485 9.561 12.799 1.00 94.62 390 ARG A N 1
ATOM 2924 C CA . ARG A 1 390 ? -2.627 9.059 12.013 1.00 94.62 390 ARG A CA 1
ATOM 2925 C C . ARG A 1 390 ? -2.771 7.544 12.093 1.00 94.62 390 ARG A C 1
ATOM 2927 O O . ARG A 1 390 ? -3.887 7.063 12.278 1.00 94.62 390 ARG A O 1
ATOM 2934 N N . VAL A 1 391 ? -1.671 6.795 11.970 1.00 95.25 391 VAL A N 1
ATOM 2935 C CA . VAL A 1 391 ? -1.703 5.327 12.093 1.00 95.25 391 VAL A CA 1
ATOM 2936 C C . VAL A 1 391 ? -2.244 4.933 13.467 1.00 95.25 391 VAL A C 1
ATOM 2938 O O . VAL A 1 391 ? -3.181 4.142 13.551 1.00 95.25 391 VAL A O 1
ATOM 2941 N N . VAL A 1 392 ? -1.728 5.533 14.545 1.00 92.44 392 VAL A N 1
ATOM 2942 C CA . VAL A 1 392 ? -2.192 5.250 15.915 1.00 92.44 392 VAL A CA 1
ATOM 2943 C C . VAL A 1 392 ? -3.677 5.589 16.092 1.00 92.44 392 VAL A C 1
ATOM 2945 O O . VAL A 1 392 ? -4.434 4.777 16.628 1.00 92.44 392 VAL A O 1
ATOM 2948 N N . ALA A 1 393 ? -4.123 6.754 15.615 1.00 88.56 393 ALA A N 1
ATOM 2949 C CA . ALA A 1 393 ? -5.519 7.181 15.713 1.00 88.56 393 ALA A CA 1
ATOM 2950 C C . ALA A 1 393 ? -6.476 6.229 14.975 1.00 88.56 393 ALA A C 1
ATOM 2952 O O . ALA A 1 393 ? -7.509 5.826 15.524 1.00 88.56 393 ALA A O 1
ATOM 2953 N N . ASN A 1 394 ? -6.106 5.822 13.760 1.00 92.06 394 ASN A N 1
ATOM 2954 C CA . ASN A 1 394 ? -6.852 4.847 12.975 1.00 92.06 394 ASN A CA 1
ATOM 2955 C C . ASN A 1 394 ? -6.926 3.501 13.702 1.00 92.06 394 ASN A C 1
ATOM 2957 O O . ASN A 1 394 ? -8.019 2.993 13.943 1.00 92.06 394 ASN A O 1
ATOM 2961 N N . MET A 1 395 ? -5.785 2.958 14.133 1.00 88.94 395 MET A N 1
ATOM 2962 C CA . MET A 1 395 ? -5.717 1.661 14.814 1.00 88.94 395 MET A CA 1
ATOM 2963 C C . MET A 1 395 ? -6.529 1.646 16.114 1.00 88.94 395 MET A C 1
ATOM 2965 O O . MET A 1 395 ? -7.248 0.683 16.378 1.00 88.94 395 MET A O 1
ATOM 2969 N N . ASN A 1 396 ? -6.497 2.725 16.898 1.00 84.44 396 ASN A N 1
ATOM 2970 C CA . ASN A 1 396 ? -7.328 2.861 18.097 1.00 84.44 396 ASN A CA 1
ATOM 2971 C C . ASN A 1 396 ? -8.825 2.889 17.766 1.00 84.44 396 ASN A C 1
ATOM 2973 O O . ASN A 1 396 ? -9.624 2.257 18.459 1.00 84.44 396 ASN A O 1
ATOM 2977 N N . THR A 1 397 ? -9.207 3.583 16.692 1.00 82.75 397 THR A N 1
ATOM 2978 C CA . THR A 1 397 ? -10.596 3.626 16.214 1.00 82.75 397 THR A CA 1
ATOM 2979 C C . THR A 1 397 ? -11.068 2.240 15.782 1.00 82.75 397 THR A C 1
ATOM 2981 O O . THR A 1 397 ? -12.131 1.791 16.214 1.00 82.75 397 THR A O 1
ATOM 2984 N N . LEU A 1 398 ? -10.249 1.523 15.008 1.00 82.94 398 LEU A N 1
ATOM 2985 C CA . LEU A 1 398 ? -10.545 0.162 14.566 1.00 82.94 398 LEU A CA 1
ATOM 2986 C C . LEU A 1 398 ? -10.689 -0.796 15.753 1.00 82.94 398 LEU A C 1
ATOM 2988 O O . LEU A 1 398 ? -11.686 -1.511 15.826 1.00 82.94 398 LEU A O 1
ATOM 2992 N N . ARG A 1 399 ? -9.774 -0.753 16.729 1.00 78.12 399 ARG A N 1
ATOM 2993 C CA . ARG A 1 399 ? -9.872 -1.569 17.953 1.00 78.12 399 ARG A CA 1
ATOM 2994 C C . ARG A 1 399 ? -11.101 -1.252 18.788 1.00 78.12 399 ARG A C 1
ATOM 2996 O O . ARG A 1 399 ? -11.693 -2.152 19.370 1.00 78.12 399 ARG A O 1
ATOM 3003 N N . ALA A 1 400 ? -11.490 0.018 18.878 1.00 70.88 400 ALA A N 1
ATOM 3004 C CA . ALA A 1 400 ? -12.714 0.396 19.574 1.00 70.88 400 ALA A CA 1
ATOM 3005 C C . ALA A 1 400 ? -13.958 -0.157 18.857 1.00 70.88 400 ALA A C 1
ATOM 3007 O O . ALA A 1 400 ? -14.893 -0.597 19.522 1.00 70.88 400 ALA A O 1
ATOM 3008 N N . SER A 1 401 ? -13.945 -0.172 17.519 1.00 65.88 401 SER A N 1
ATOM 3009 C CA . SER A 1 401 ? -15.029 -0.714 16.690 1.00 65.88 401 SER A CA 1
ATOM 3010 C C . SER A 1 401 ? -15.087 -2.248 16.658 1.00 65.88 401 SER A C 1
ATOM 3012 O O . SER A 1 401 ? -16.155 -2.802 16.414 1.00 65.88 401 SER A O 1
ATOM 3014 N N . SER A 1 402 ? -13.970 -2.937 16.918 1.00 64.06 402 SER A N 1
ATOM 3015 C CA . SER A 1 402 ? -13.890 -4.403 16.925 1.00 64.06 402 SER A CA 1
ATOM 3016 C C . SER A 1 402 ? -14.249 -5.037 18.270 1.00 64.06 402 SER A C 1
ATOM 3018 O O . SER A 1 402 ? -14.284 -6.264 18.369 1.00 64.06 402 SER A O 1
ATOM 3020 N N . LYS A 1 403 ? -14.525 -4.237 19.310 1.00 74.62 403 LYS A N 1
ATOM 3021 C CA . LYS A 1 403 ? -15.022 -4.765 20.585 1.00 74.62 403 LYS A CA 1
ATOM 3022 C C . LYS A 1 403 ? -16.418 -5.356 20.374 1.00 74.62 403 LYS A C 1
ATOM 3024 O O . LYS A 1 403 ? -17.318 -4.662 19.905 1.00 74.62 403 LYS A O 1
ATOM 3029 N N . SER A 1 404 ? -16.595 -6.614 20.760 1.00 85.25 404 SER A N 1
ATOM 3030 C CA . SER A 1 404 ? -17.865 -7.343 20.733 1.00 85.25 404 SER A CA 1
ATOM 3031 C C . SER A 1 404 ? -17.998 -8.204 21.990 1.00 85.25 404 SER A C 1
ATOM 3033 O O . SER A 1 404 ? -17.033 -8.371 22.738 1.00 85.25 404 SER A O 1
ATOM 3035 N N . LEU A 1 405 ? -19.185 -8.765 22.238 1.00 89.56 405 LEU A N 1
ATOM 3036 C CA . LEU A 1 405 ? -19.358 -9.728 23.329 1.00 89.56 405 LEU A CA 1
ATOM 3037 C C . LEU A 1 405 ? -18.536 -10.998 23.057 1.00 89.56 405 LEU A C 1
ATOM 3039 O O . LEU A 1 405 ? -17.917 -11.526 23.981 1.00 89.56 405 LEU A O 1
ATOM 3043 N N . ALA A 1 406 ? -18.472 -11.445 21.797 1.00 85.38 406 ALA A N 1
ATOM 3044 C CA . ALA A 1 406 ? -17.732 -12.641 21.392 1.00 85.38 406 ALA A CA 1
ATOM 3045 C C . ALA A 1 406 ? -16.236 -12.561 21.740 1.00 85.38 406 ALA A C 1
ATOM 3047 O O . ALA A 1 406 ? -15.654 -13.549 22.183 1.00 85.38 406 ALA A O 1
ATOM 3048 N N . ALA A 1 407 ? -15.635 -11.378 21.580 1.00 82.75 407 ALA A N 1
ATOM 3049 C CA . ALA A 1 407 ? -14.223 -11.130 21.864 1.00 82.75 407 ALA A CA 1
ATOM 3050 C C . ALA A 1 407 ? -13.945 -10.636 23.301 1.00 82.75 407 ALA A C 1
ATOM 3052 O O . ALA A 1 407 ? -12.791 -10.364 23.629 1.00 82.75 407 ALA A O 1
ATOM 3053 N N . SER A 1 408 ? -14.971 -10.482 24.148 1.00 88.19 408 SER A N 1
ATOM 3054 C CA . SER A 1 408 ? -14.814 -9.888 25.485 1.00 88.19 408 SER A CA 1
ATOM 3055 C C . SER A 1 408 ? -14.242 -10.861 26.521 1.00 88.19 408 SER A C 1
ATOM 3057 O O . SER A 1 408 ? -14.613 -12.040 26.576 1.00 88.19 408 SER A O 1
ATOM 3059 N N . ASN A 1 409 ? -13.406 -10.340 27.422 1.00 90.50 409 ASN A N 1
ATOM 3060 C CA . ASN A 1 409 ? -12.961 -11.075 28.607 1.00 90.50 409 ASN A CA 1
ATOM 3061 C C . ASN A 1 409 ? -14.144 -11.385 29.529 1.00 90.50 409 ASN A C 1
ATOM 3063 O O . ASN A 1 409 ? -14.193 -12.461 30.132 1.00 90.50 409 ASN A O 1
ATOM 3067 N N . PHE A 1 410 ? -15.121 -10.471 29.594 1.00 94.50 410 PHE A N 1
ATOM 3068 C CA . PHE A 1 410 ? -16.360 -10.669 30.332 1.00 94.50 410 PHE A CA 1
ATOM 3069 C C . PHE A 1 410 ? -17.055 -11.971 29.934 1.00 94.50 410 PHE A C 1
ATOM 3071 O O . PHE A 1 410 ? -17.345 -12.766 30.820 1.00 94.50 410 PHE A O 1
ATOM 3078 N N . LYS A 1 411 ? -17.290 -12.230 28.638 1.00 93.56 411 LYS A N 1
ATOM 3079 C CA . LYS A 1 411 ? -17.980 -13.452 28.189 1.00 93.56 411 LYS A CA 1
ATOM 3080 C C . LYS A 1 411 ? -17.270 -14.711 28.674 1.00 93.56 411 LYS A C 1
ATOM 3082 O O . LYS A 1 411 ? -17.911 -15.580 29.259 1.00 93.56 411 LYS A O 1
ATOM 3087 N N . LYS A 1 412 ? -15.954 -14.781 28.461 1.00 92.50 412 LYS A N 1
ATOM 3088 C CA . LYS A 1 412 ? -15.129 -15.931 28.848 1.00 92.50 412 LYS A CA 1
ATOM 3089 C C . LYS A 1 412 ? -15.240 -16.221 30.348 1.00 92.50 412 LYS A C 1
ATOM 3091 O O . LYS A 1 412 ? -15.594 -17.329 30.738 1.00 92.50 412 LYS A O 1
ATOM 3096 N N . LEU A 1 413 ? -14.991 -15.208 31.178 1.00 95.31 413 LEU A N 1
ATOM 3097 C CA . LEU A 1 413 ? -15.030 -15.343 32.637 1.00 95.31 413 LEU A CA 1
ATOM 3098 C C . LEU A 1 413 ? -16.453 -15.585 33.151 1.00 95.31 413 LEU A C 1
ATOM 3100 O O . LEU A 1 413 ? -16.660 -16.372 34.072 1.00 95.31 413 LEU A O 1
ATOM 3104 N N . TYR A 1 414 ? -17.448 -14.926 32.556 1.00 94.75 414 TYR A N 1
ATOM 3105 C CA . TYR A 1 414 ? -18.841 -15.071 32.949 1.00 94.75 414 TYR A CA 1
ATOM 3106 C C . TYR A 1 414 ? -19.337 -16.488 32.674 1.00 94.75 414 TYR A C 1
ATOM 3108 O O . TYR A 1 414 ? -19.908 -17.090 33.580 1.00 94.75 414 TYR A O 1
ATOM 3116 N N . ASP A 1 415 ? -19.089 -17.043 31.482 1.00 93.00 415 ASP A N 1
ATOM 3117 C CA . ASP A 1 415 ? -19.534 -18.386 31.083 1.00 93.00 415 ASP A CA 1
ATOM 3118 C C . ASP A 1 415 ? -18.935 -19.493 31.977 1.00 93.00 415 ASP A C 1
ATOM 3120 O O . ASP A 1 415 ? -19.633 -20.456 32.298 1.00 93.00 415 ASP A O 1
ATOM 3124 N N . GLU A 1 416 ? -17.701 -19.318 32.462 1.00 93.44 416 GLU A N 1
ATOM 3125 C CA . GLU A 1 416 ? -17.036 -20.229 33.411 1.00 93.44 416 GLU A CA 1
ATOM 3126 C C . GLU A 1 416 ? -17.487 -20.028 34.876 1.00 93.44 416 GLU A C 1
ATOM 3128 O O . GLU A 1 416 ? -17.407 -20.945 35.699 1.00 93.44 416 GLU A O 1
ATOM 3133 N N . CYS A 1 417 ? -17.987 -18.840 35.224 1.00 93.88 417 CYS A N 1
ATOM 3134 C CA . CYS A 1 417 ? -18.377 -18.485 36.586 1.00 93.88 417 CYS A CA 1
ATOM 3135 C C . CYS A 1 417 ? -19.788 -18.991 36.937 1.00 93.88 417 CYS A C 1
ATOM 3137 O O . CYS A 1 417 ? -20.768 -18.676 36.258 1.00 93.88 417 CYS A O 1
ATOM 3139 N N . ARG A 1 418 ? -19.929 -19.717 38.056 1.00 93.88 418 ARG A N 1
ATOM 3140 C CA . ARG A 1 418 ? -21.242 -20.099 38.611 1.00 93.88 418 ARG A CA 1
ATOM 3141 C C . ARG A 1 418 ? -21.835 -18.992 39.497 1.00 93.88 418 ARG A C 1
ATOM 3143 O O . ARG A 1 418 ? -21.076 -18.276 40.147 1.00 93.88 418 ARG A O 1
ATOM 3150 N N . PRO A 1 419 ? -23.173 -18.901 39.630 1.00 91.44 419 PRO A N 1
ATOM 3151 C CA . PRO A 1 419 ? -23.786 -18.041 40.635 1.00 91.44 419 PRO A CA 1
ATOM 3152 C C . PRO A 1 419 ? -23.330 -18.381 42.063 1.00 91.44 419 PRO A C 1
ATOM 3154 O O . PRO A 1 419 ? -23.252 -19.574 42.414 1.00 91.44 419 PRO A O 1
ATOM 3157 N N . PRO A 1 420 ? -23.014 -17.364 42.889 1.00 93.81 420 PRO A N 1
ATOM 3158 C CA . PRO A 1 420 ? -22.615 -17.592 44.268 1.00 93.81 420 PRO A CA 1
ATOM 3159 C C . PRO A 1 420 ? -23.787 -18.155 45.073 1.00 93.81 420 PRO A C 1
ATOM 3161 O O . PRO A 1 420 ? -24.914 -17.691 44.958 1.00 93.81 420 PRO A O 1
ATOM 3164 N N . GLN A 1 421 ? -23.524 -19.168 45.899 1.00 91.88 421 GLN A N 1
ATOM 3165 C CA . GLN A 1 421 ? -24.578 -19.870 46.655 1.00 91.88 421 GLN A CA 1
ATOM 3166 C C . GLN A 1 421 ? -24.695 -19.390 48.105 1.00 91.88 421 GLN A C 1
ATOM 3168 O O . GLN A 1 421 ? -25.675 -19.681 48.791 1.00 91.88 421 GLN A O 1
ATOM 3173 N N . LYS A 1 422 ? -23.667 -18.699 48.603 1.00 92.25 422 LYS A N 1
ATOM 3174 C CA . LYS A 1 422 ? -23.550 -18.270 49.999 1.00 92.25 422 LYS A CA 1
ATOM 3175 C C . LYS A 1 422 ? -23.050 -16.835 50.063 1.00 92.25 422 LYS A C 1
ATOM 3177 O O . LYS A 1 422 ? -22.227 -16.429 49.247 1.00 92.25 422 LYS A O 1
ATOM 3182 N N . MET A 1 423 ? -23.470 -16.109 51.097 1.00 92.25 423 MET A N 1
ATOM 3183 C CA . MET A 1 423 ? -23.070 -14.719 51.331 1.00 92.25 423 MET A CA 1
ATOM 3184 C C . MET A 1 423 ? -21.547 -14.497 51.310 1.00 92.25 423 MET A C 1
ATOM 3186 O O . MET A 1 423 ? -21.085 -13.533 50.708 1.00 92.25 423 MET A O 1
ATOM 3190 N N . HIS A 1 424 ? -20.752 -15.378 51.927 1.00 92.75 424 HIS A N 1
ATOM 3191 C CA . HIS A 1 424 ? -19.297 -15.185 51.994 1.00 92.75 424 HIS A CA 1
ATOM 3192 C C . HIS A 1 424 ? -18.604 -15.264 50.625 1.00 92.75 424 HIS A C 1
ATOM 3194 O O . HIS A 1 424 ? -17.576 -14.622 50.451 1.00 92.75 424 HIS A O 1
ATOM 3200 N N . GLU A 1 425 ? -19.156 -16.010 49.656 1.00 94.94 425 GLU A N 1
ATOM 3201 C CA . GLU A 1 425 ? -18.613 -16.060 48.288 1.00 94.94 425 GLU A CA 1
ATOM 3202 C C . GLU A 1 425 ? -18.742 -14.681 47.623 1.00 94.94 425 GLU A C 1
ATOM 3204 O O . GLU A 1 425 ? -17.797 -14.189 47.012 1.00 94.94 425 GLU A O 1
ATOM 3209 N N . LEU A 1 426 ? -19.895 -14.027 47.806 1.00 94.06 426 LEU A N 1
ATOM 3210 C CA . LEU A 1 426 ? -20.166 -12.698 47.262 1.00 94.06 426 LEU A CA 1
ATOM 3211 C C . LEU A 1 426 ? -19.360 -11.601 47.974 1.00 94.06 426 LEU A C 1
ATOM 3213 O O . LEU A 1 426 ? -18.839 -10.705 47.318 1.00 94.06 426 LEU A O 1
ATOM 3217 N N . LEU A 1 427 ? -19.227 -11.675 49.302 1.00 94.88 427 LEU A N 1
ATOM 3218 C CA . LEU A 1 427 ? -18.443 -10.700 50.068 1.00 94.88 427 LEU A CA 1
ATOM 3219 C C . LEU A 1 427 ? -16.938 -10.810 49.784 1.00 94.88 427 LEU A C 1
ATOM 3221 O O . LEU A 1 427 ? -16.275 -9.785 49.697 1.00 94.88 427 LEU A O 1
ATOM 3225 N N . LEU A 1 428 ? -16.404 -12.020 49.581 1.00 96.19 428 LEU A N 1
ATOM 3226 C CA . LEU A 1 428 ? -15.007 -12.197 49.172 1.00 96.19 428 LEU A CA 1
ATOM 3227 C C . LEU A 1 428 ? -14.750 -11.613 47.775 1.00 96.19 428 LEU A C 1
ATOM 3229 O O . LEU A 1 428 ? -13.737 -10.952 47.549 1.00 96.19 428 LEU A O 1
ATOM 3233 N N . ALA A 1 429 ? -15.681 -11.833 46.842 1.00 96.19 429 ALA A N 1
ATOM 3234 C CA . ALA A 1 429 ? -15.606 -11.239 45.513 1.00 96.19 429 ALA A CA 1
ATOM 3235 C C . ALA A 1 429 ? -15.668 -9.705 45.569 1.00 96.19 429 ALA A C 1
ATOM 3237 O O . ALA A 1 429 ? -14.925 -9.043 44.850 1.00 96.19 429 ALA A O 1
ATOM 3238 N N . LEU A 1 430 ? -16.506 -9.141 46.444 1.00 96.00 430 LEU A N 1
ATOM 3239 C CA . LEU A 1 430 ? -16.586 -7.698 46.670 1.00 96.00 430 LEU A CA 1
ATOM 3240 C C . LEU A 1 430 ? -15.258 -7.115 47.166 1.00 96.00 430 LEU A C 1
ATOM 3242 O O . LEU A 1 430 ? -14.796 -6.129 46.603 1.00 96.00 430 LEU A O 1
ATOM 3246 N N . ASP A 1 431 ? -14.654 -7.731 48.181 1.00 96.12 431 ASP A N 1
ATOM 3247 C CA . ASP A 1 431 ? -13.368 -7.310 48.753 1.00 96.12 431 ASP A CA 1
ATOM 3248 C C . ASP A 1 431 ? -12.265 -7.306 47.683 1.00 96.12 431 ASP A C 1
ATOM 3250 O O . ASP A 1 431 ? -11.639 -6.286 47.398 1.00 96.12 431 ASP A O 1
ATOM 3254 N N . THR A 1 432 ? -12.151 -8.423 46.957 1.00 96.38 432 THR A N 1
ATOM 3255 C CA . THR A 1 432 ? -11.175 -8.589 45.869 1.00 96.38 432 THR A CA 1
ATOM 3256 C C . THR A 1 432 ? -11.408 -7.587 44.733 1.00 96.38 432 THR A C 1
ATOM 3258 O O . THR A 1 432 ? -10.462 -7.074 44.136 1.00 96.38 432 THR A O 1
ATOM 3261 N N . PHE A 1 433 ? -12.670 -7.307 44.395 1.00 96.50 433 PHE A N 1
ATOM 3262 C CA . PHE A 1 433 ? -13.011 -6.317 43.374 1.00 96.50 433 PHE A CA 1
ATOM 3263 C C . PHE A 1 433 ? -12.652 -4.897 43.811 1.00 96.50 433 PHE A C 1
ATOM 3265 O O . PHE A 1 433 ? -12.112 -4.145 43.005 1.00 96.50 433 PHE A O 1
ATOM 3272 N N . ILE A 1 434 ? -12.916 -4.532 45.068 1.00 95.12 434 ILE A N 1
ATOM 3273 C CA . ILE A 1 434 ? -12.548 -3.227 45.628 1.00 95.12 434 ILE A CA 1
ATOM 3274 C C . ILE A 1 434 ? -11.030 -3.042 45.582 1.00 95.12 434 ILE A C 1
ATOM 3276 O O . ILE A 1 434 ? -10.567 -2.005 45.112 1.00 95.12 434 ILE A O 1
ATOM 3280 N N . ASP A 1 435 ? -10.256 -4.054 45.974 1.00 94.25 435 ASP A N 1
ATOM 3281 C CA . ASP A 1 435 ? -8.795 -4.014 45.882 1.00 94.25 435 ASP A CA 1
ATOM 3282 C C . ASP A 1 435 ? -8.292 -3.797 44.451 1.00 94.25 435 ASP A C 1
ATOM 3284 O O . ASP A 1 435 ? -7.374 -3.003 44.231 1.00 94.25 435 ASP A O 1
ATOM 3288 N N . ALA A 1 436 ? -8.913 -4.450 43.466 1.00 93.56 436 ALA A N 1
ATOM 3289 C CA . ALA A 1 436 ? -8.548 -4.292 42.063 1.00 93.56 436 ALA A CA 1
ATOM 3290 C C . ALA A 1 436 ? -8.986 -2.936 41.478 1.00 93.56 436 ALA A C 1
ATOM 3292 O O . ALA A 1 436 ? -8.202 -2.277 40.799 1.00 93.56 436 ALA A O 1
ATOM 3293 N N . ALA A 1 437 ? -10.226 -2.510 41.729 1.00 91.31 437 ALA A N 1
ATOM 3294 C CA . ALA A 1 437 ? -10.810 -1.295 41.158 1.00 91.31 437 ALA A CA 1
ATOM 3295 C C . ALA A 1 437 ? -10.269 -0.007 41.802 1.00 91.31 437 ALA A C 1
ATOM 3297 O O . ALA A 1 437 ? -10.285 1.054 41.177 1.00 91.31 437 ALA A O 1
ATOM 3298 N N . LEU A 1 438 ? -9.790 -0.094 43.047 1.00 91.44 438 LEU A N 1
ATOM 3299 C CA . LEU A 1 438 ? -9.269 1.026 43.834 1.00 91.44 438 LEU A CA 1
ATOM 3300 C C . LEU A 1 438 ? -7.788 0.848 44.190 1.00 91.44 438 LEU A C 1
ATOM 3302 O O . LEU A 1 438 ? -7.329 1.340 45.221 1.00 91.44 438 LEU A O 1
ATOM 3306 N N . GLU A 1 439 ? -7.010 0.176 43.340 1.00 87.81 439 GLU A N 1
ATOM 3307 C CA . GLU A 1 439 ? -5.583 -0.096 43.576 1.00 87.81 439 GLU A CA 1
ATOM 3308 C C . GLU A 1 439 ? -4.765 1.173 43.901 1.00 87.81 439 GLU A C 1
ATOM 3310 O O . GLU A 1 439 ? -3.845 1.124 44.715 1.00 87.81 439 GLU A O 1
ATOM 3315 N N . GLY A 1 440 ? -5.140 2.328 43.337 1.00 84.88 440 GLY A N 1
ATOM 3316 C CA . GLY A 1 440 ? -4.498 3.625 43.605 1.00 84.88 440 GLY A CA 1
ATOM 3317 C C . GLY A 1 440 ? -4.807 4.258 44.972 1.00 84.88 440 GLY A C 1
ATOM 3318 O O . GLY A 1 440 ? -4.236 5.294 45.300 1.00 84.88 440 GLY A O 1
ATOM 3319 N N . MET A 1 441 ? -5.705 3.668 45.761 1.00 88.31 441 MET A N 1
ATOM 3320 C CA . MET A 1 441 ? -6.133 4.154 47.077 1.00 88.31 441 MET A CA 1
ATOM 3321 C C . MET A 1 441 ? -5.288 3.546 48.212 1.00 88.31 441 MET A C 1
ATOM 3323 O O . MET A 1 441 ? -4.631 2.519 48.032 1.00 88.31 441 MET A O 1
ATOM 3327 N N . ALA A 1 442 ? -5.290 4.148 49.405 1.00 91.56 442 ALA A N 1
ATOM 3328 C CA . ALA A 1 442 ? -4.671 3.517 50.569 1.00 91.56 442 ALA A CA 1
ATOM 3329 C C . ALA A 1 442 ? -5.437 2.241 50.963 1.00 91.56 442 ALA A C 1
ATOM 3331 O O . ALA A 1 442 ? -6.666 2.200 50.909 1.00 91.56 442 ALA A O 1
ATOM 3332 N N . ALA A 1 443 ? -4.714 1.202 51.390 1.00 91.81 443 ALA A N 1
ATOM 3333 C CA . ALA A 1 443 ? -5.323 -0.072 51.777 1.00 91.81 443 ALA A CA 1
ATOM 3334 C C . ALA A 1 443 ? -6.317 0.070 52.946 1.00 91.81 443 ALA A C 1
ATOM 3336 O O . ALA A 1 443 ? -7.332 -0.616 52.960 1.00 91.81 443 ALA A O 1
ATOM 3337 N N . SER A 1 444 ? -6.061 0.989 53.888 1.00 92.50 444 SER A N 1
ATOM 3338 C CA . SER A 1 444 ? -6.994 1.312 54.978 1.00 92.50 444 SER A CA 1
ATOM 3339 C C . SER A 1 444 ? -8.337 1.806 54.453 1.00 92.50 444 SER A C 1
ATOM 3341 O O . SER A 1 444 ? -9.379 1.327 54.880 1.00 92.50 444 SER A O 1
ATOM 3343 N N . ASP A 1 445 ? -8.313 2.715 53.481 1.00 92.19 445 ASP A N 1
ATOM 3344 C CA . ASP A 1 445 ? -9.528 3.378 53.019 1.00 92.19 445 ASP A CA 1
ATOM 3345 C C . ASP A 1 445 ? -10.359 2.441 52.131 1.00 92.19 445 ASP A C 1
ATOM 3347 O O . ASP A 1 445 ? -11.591 2.474 52.167 1.00 92.19 445 ASP A O 1
ATOM 3351 N N . ARG A 1 446 ? -9.695 1.546 51.381 1.00 94.44 446 ARG A N 1
ATOM 3352 C CA . ARG A 1 446 ? -10.362 0.431 50.691 1.00 94.44 446 ARG A CA 1
ATOM 3353 C C . ARG A 1 446 ? -11.075 -0.488 51.675 1.00 94.44 446 ARG A C 1
ATOM 3355 O O . ARG A 1 446 ? -12.240 -0.821 51.459 1.00 94.44 446 ARG A O 1
ATOM 3362 N N . GLN A 1 447 ? -10.393 -0.852 52.759 1.00 94.44 447 GLN A N 1
ATOM 3363 C CA . GLN A 1 447 ? -10.940 -1.721 53.794 1.00 94.44 447 GLN A CA 1
ATOM 3364 C C . GLN A 1 447 ? -12.141 -1.074 54.498 1.00 94.44 447 GLN A C 1
ATOM 3366 O O . GLN A 1 447 ? -13.158 -1.733 54.716 1.00 94.44 447 GLN A O 1
ATOM 3371 N N . ASP A 1 448 ? -12.062 0.223 54.800 1.00 94.00 448 ASP A N 1
ATOM 3372 C CA . ASP A 1 448 ? -13.162 0.984 55.397 1.00 94.00 448 ASP A CA 1
ATOM 3373 C C . ASP A 1 448 ? -14.376 1.049 54.460 1.00 94.00 448 ASP A C 1
ATOM 3375 O O . ASP A 1 448 ? -15.513 0.824 54.890 1.00 94.00 448 ASP A O 1
ATOM 3379 N N . PHE A 1 449 ? -14.149 1.289 53.163 1.00 94.94 449 PHE A N 1
ATOM 3380 C CA . PHE A 1 449 ? -15.215 1.292 52.162 1.00 94.94 449 PHE A CA 1
ATOM 3381 C C . PHE A 1 449 ? -15.866 -0.089 52.017 1.00 94.94 449 PHE A C 1
ATOM 3383 O O . PHE A 1 449 ? -17.097 -0.198 52.023 1.00 94.94 449 PHE A O 1
ATOM 3390 N N . PHE A 1 450 ? -15.058 -1.153 51.973 1.00 96.06 450 PHE A N 1
ATOM 3391 C CA . PHE A 1 450 ? -15.546 -2.530 51.985 1.00 96.06 450 PHE A CA 1
ATOM 3392 C C . PHE A 1 450 ? -16.387 -2.824 53.233 1.00 96.06 450 PHE A C 1
ATOM 3394 O O . PHE A 1 450 ? -17.502 -3.330 53.107 1.00 96.06 450 PHE A O 1
ATOM 3401 N N . HIS A 1 451 ? -15.908 -2.482 54.432 1.00 95.69 451 HIS A N 1
ATOM 3402 C CA . HIS A 1 451 ? -16.639 -2.736 55.674 1.00 95.69 451 HIS A CA 1
ATOM 3403 C C . HIS A 1 451 ? -17.962 -1.972 55.747 1.00 95.69 451 HIS A C 1
ATOM 3405 O O . HIS A 1 451 ? -18.961 -2.532 56.207 1.00 95.69 451 HIS A O 1
ATOM 3411 N N . ALA A 1 452 ? -18.001 -0.730 55.260 1.00 94.94 452 ALA A N 1
ATOM 3412 C CA . ALA A 1 452 ? -19.233 0.046 55.183 1.00 94.94 452 ALA A CA 1
ATOM 3413 C C . ALA A 1 452 ? -20.262 -0.620 54.249 1.00 94.94 452 ALA A C 1
ATOM 3415 O O . ALA A 1 452 ? -21.412 -0.831 54.648 1.00 94.94 452 ALA A O 1
ATOM 3416 N N . LEU A 1 453 ? -19.834 -1.026 53.046 1.00 94.19 453 LEU A N 1
ATOM 3417 C CA . LEU A 1 453 ? -20.674 -1.748 52.082 1.00 94.19 453 LEU A CA 1
ATOM 3418 C C . LEU A 1 453 ? -21.138 -3.104 52.626 1.00 94.19 453 LEU A C 1
ATOM 3420 O O . LEU A 1 453 ? -22.312 -3.455 52.510 1.00 94.19 453 LEU A O 1
ATOM 3424 N N . GLN A 1 454 ? -20.237 -3.857 53.256 1.00 94.81 454 GLN A N 1
ATOM 3425 C CA . GLN A 1 454 ? -20.535 -5.141 53.884 1.00 94.81 454 GLN A CA 1
ATOM 3426 C C . GLN A 1 454 ? -21.598 -4.977 54.973 1.00 94.81 454 GLN A C 1
ATOM 3428 O O . GLN A 1 454 ? -22.597 -5.696 54.966 1.00 94.81 454 GLN A O 1
ATOM 3433 N N . HIS A 1 455 ? -21.415 -4.029 55.894 1.00 93.31 455 HIS A N 1
ATOM 3434 C CA . HIS A 1 455 ? -22.359 -3.789 56.981 1.00 93.31 455 HIS A CA 1
ATOM 3435 C C . HIS A 1 455 ? -23.752 -3.433 56.447 1.00 93.31 455 HIS A C 1
ATOM 3437 O O . HIS A 1 455 ? -24.761 -3.977 56.905 1.00 93.31 455 HIS A O 1
ATOM 3443 N N . GLU A 1 456 ? -23.814 -2.557 55.445 1.00 90.94 456 GLU A N 1
ATOM 3444 C CA . GLU A 1 456 ? -25.061 -2.162 54.799 1.00 90.94 456 GLU A CA 1
ATOM 3445 C C . GLU A 1 456 ? -25.752 -3.338 54.084 1.00 90.94 456 GLU A C 1
ATOM 3447 O O . GLU A 1 456 ? -26.959 -3.545 54.248 1.00 90.94 456 GLU A O 1
ATOM 3452 N N . ALA A 1 457 ? -24.998 -4.144 53.335 1.00 88.56 457 ALA A N 1
ATOM 3453 C CA . ALA A 1 457 ? -25.537 -5.262 52.571 1.00 88.56 457 ALA A CA 1
ATOM 3454 C C . ALA A 1 457 ? -26.014 -6.420 53.461 1.00 88.56 457 ALA A C 1
ATOM 3456 O O . ALA A 1 457 ? -27.103 -6.961 53.246 1.00 88.56 457 ALA A O 1
ATOM 3457 N N . VAL A 1 458 ? -25.258 -6.762 54.510 1.00 89.25 458 VAL A N 1
ATOM 3458 C CA . VAL A 1 458 ? -25.661 -7.790 55.484 1.00 89.25 458 VAL A CA 1
ATOM 3459 C C . VAL A 1 458 ? -26.900 -7.339 56.256 1.00 89.25 458 VAL A C 1
ATOM 3461 O O . VAL A 1 458 ? -27.835 -8.126 56.417 1.00 89.25 458 VAL A O 1
ATOM 3464 N N . SER A 1 459 ? -26.970 -6.066 56.653 1.00 88.00 459 SER A N 1
ATOM 3465 C CA . SER A 1 459 ? -28.157 -5.511 57.317 1.00 88.00 459 SER A CA 1
ATOM 3466 C C . SER A 1 459 ? -29.407 -5.607 56.435 1.00 88.00 459 SER A C 1
ATOM 3468 O O . SER A 1 459 ? -30.469 -6.015 56.907 1.00 88.00 459 SER A O 1
ATOM 3470 N N . ALA A 1 460 ? -29.284 -5.312 55.137 1.00 80.12 460 ALA A N 1
ATOM 3471 C CA . ALA A 1 460 ? -30.384 -5.453 54.183 1.00 80.12 460 ALA A CA 1
ATOM 3472 C C . ALA A 1 460 ? -30.825 -6.916 54.003 1.00 80.12 460 ALA A C 1
ATOM 3474 O O . ALA A 1 460 ? -32.019 -7.198 53.877 1.00 80.12 460 ALA A O 1
ATOM 3475 N N . SER A 1 461 ? -29.887 -7.867 54.059 1.00 84.06 461 SER A N 1
ATOM 3476 C CA . SER A 1 461 ? -30.196 -9.299 53.960 1.00 84.06 461 SER A CA 1
ATOM 3477 C C . SER A 1 461 ? -31.069 -9.816 55.114 1.00 84.06 461 SER A C 1
ATOM 3479 O O . SER A 1 461 ? -31.898 -10.708 54.915 1.00 84.06 461 SER A O 1
ATOM 3481 N N . ALA A 1 462 ? -30.986 -9.196 56.298 1.00 81.12 462 ALA A N 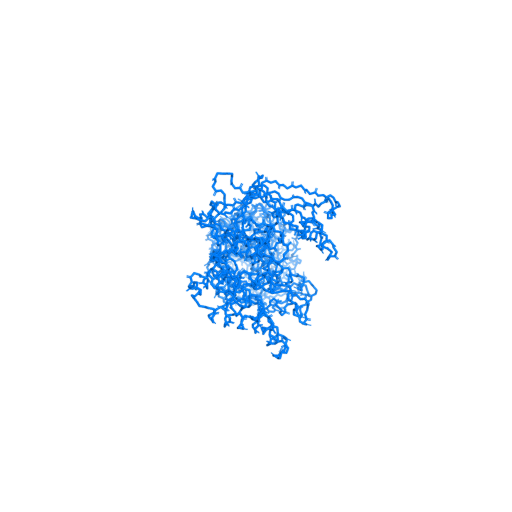1
ATOM 3482 C CA . ALA A 1 462 ? -31.866 -9.506 57.426 1.00 81.12 462 ALA A CA 1
ATOM 3483 C C . ALA A 1 462 ? -33.335 -9.118 57.156 1.00 81.12 462 ALA A C 1
ATOM 3485 O O . ALA A 1 462 ? -34.249 -9.688 57.750 1.00 81.12 462 ALA A O 1
ATOM 3486 N N . GLN A 1 463 ? -33.573 -8.197 56.214 1.00 78.00 463 GLN A N 1
ATOM 3487 C CA . GLN A 1 463 ? -34.893 -7.726 55.772 1.00 78.00 463 GLN A CA 1
ATOM 3488 C C . GLN A 1 463 ? -35.253 -8.213 54.350 1.00 78.00 463 GLN A C 1
ATOM 3490 O O . GLN A 1 463 ? -36.104 -7.633 53.659 1.00 78.00 463 GLN A O 1
ATOM 3495 N N . LYS A 1 464 ? -34.633 -9.316 53.900 1.00 72.75 464 LYS A N 1
ATOM 3496 C CA . LYS A 1 464 ? -34.746 -9.849 52.528 1.00 72.75 464 LYS A CA 1
ATOM 3497 C C . LYS A 1 464 ? -36.176 -10.103 52.042 1.00 72.75 464 LYS A C 1
ATOM 3499 O O . LYS A 1 464 ? -36.458 -9.977 50.850 1.00 72.75 464 LYS A O 1
ATOM 3504 N N . GLY A 1 465 ? -37.127 -10.376 52.936 1.00 78.44 465 GLY A N 1
ATOM 3505 C CA . GLY A 1 465 ? -38.479 -10.785 52.546 1.00 78.44 465 GLY A CA 1
ATOM 3506 C C . GLY A 1 465 ? -38.430 -12.094 51.752 1.00 78.44 465 GLY A C 1
ATOM 3507 O O . GLY A 1 465 ? -37.928 -13.087 52.267 1.00 78.44 465 GLY A O 1
ATOM 3508 N N . ASN A 1 466 ? -38.906 -12.076 50.503 1.00 76.56 466 ASN A N 1
ATOM 3509 C CA . ASN A 1 466 ? -38.942 -13.255 49.623 1.00 76.56 466 ASN A CA 1
ATOM 3510 C C . ASN A 1 466 ? -37.642 -13.505 48.835 1.00 76.56 466 ASN A C 1
ATOM 3512 O O . ASN A 1 466 ? -37.552 -14.507 48.130 1.00 76.56 466 ASN A O 1
ATOM 3516 N N . LEU A 1 467 ? -36.653 -12.610 48.921 1.00 81.25 467 LEU A N 1
ATOM 3517 C CA . LEU A 1 467 ? -35.370 -12.779 48.236 1.00 81.25 467 LEU A CA 1
ATOM 3518 C C . LEU A 1 467 ? -34.483 -13.802 48.958 1.00 81.25 467 LEU A C 1
ATOM 3520 O O . LEU A 1 467 ? -34.543 -13.948 50.184 1.00 81.25 467 LEU A O 1
ATOM 3524 N N . SER A 1 468 ? -33.608 -14.475 48.206 1.00 86.06 468 SER A N 1
ATOM 3525 C CA . SER A 1 468 ? -32.486 -15.210 48.794 1.00 86.06 468 SER A CA 1
ATOM 3526 C C . SER A 1 468 ? -31.533 -14.242 49.515 1.00 86.06 468 SER A C 1
ATOM 3528 O O . SER A 1 468 ? -31.553 -13.030 49.292 1.00 86.06 468 SER A O 1
ATOM 3530 N N . GLU A 1 469 ? -30.688 -14.763 50.409 1.00 86.94 469 GLU A N 1
ATOM 3531 C CA . GLU A 1 469 ? -29.683 -13.931 51.091 1.00 86.94 469 GLU A CA 1
ATOM 3532 C C . GLU A 1 469 ? -28.722 -13.282 50.079 1.00 86.94 469 GLU A C 1
ATOM 3534 O O . GLU A 1 469 ? -28.469 -12.083 50.151 1.00 86.94 469 GLU A O 1
ATOM 3539 N N . VAL A 1 470 ? -28.278 -14.049 49.078 1.00 89.50 470 VAL A N 1
ATOM 3540 C CA . VAL A 1 470 ? -27.413 -13.577 47.985 1.00 89.50 470 VAL A CA 1
ATOM 3541 C C . VAL A 1 470 ? -28.102 -12.487 47.160 1.00 89.50 470 VAL A C 1
ATOM 3543 O O . VAL A 1 470 ? -27.511 -11.435 46.931 1.00 89.50 470 VAL A O 1
ATOM 3546 N N . GLN A 1 471 ? -29.364 -12.693 46.776 1.00 87.00 471 GLN A N 1
ATOM 3547 C CA . GLN A 1 471 ? -30.151 -11.729 46.000 1.00 87.00 471 GLN A CA 1
ATOM 3548 C C . GLN A 1 471 ? -30.346 -10.401 46.742 1.00 87.00 471 GLN A C 1
ATOM 3550 O O . GLN A 1 471 ? -30.222 -9.329 46.145 1.00 87.00 471 GLN A O 1
ATOM 3555 N N . ALA A 1 472 ? -30.627 -10.454 48.048 1.00 86.00 472 ALA A N 1
ATOM 3556 C CA . ALA A 1 472 ? -30.789 -9.256 48.869 1.00 86.00 472 ALA A CA 1
ATOM 3557 C C . ALA A 1 472 ? -29.481 -8.456 48.981 1.00 86.00 472 ALA A C 1
ATOM 3559 O O . ALA A 1 472 ? -29.491 -7.234 48.839 1.00 86.00 472 ALA A O 1
ATOM 3560 N N . ILE A 1 473 ? -28.352 -9.144 49.171 1.00 89.62 473 ILE A N 1
ATOM 3561 C CA . ILE A 1 473 ? -27.022 -8.521 49.231 1.00 89.62 473 ILE A CA 1
ATOM 3562 C C . ILE A 1 473 ? -26.659 -7.911 47.878 1.00 89.62 473 ILE A C 1
ATOM 3564 O O . ILE A 1 473 ? -26.285 -6.745 47.828 1.00 89.62 473 ILE A O 1
ATOM 3568 N N . ALA A 1 474 ? -26.822 -8.649 46.778 1.00 89.94 474 ALA A N 1
ATOM 3569 C CA . ALA A 1 474 ? -26.518 -8.162 45.433 1.00 89.94 474 ALA A CA 1
ATOM 3570 C C . ALA A 1 474 ? -27.338 -6.911 45.067 1.00 89.94 474 ALA A C 1
ATOM 3572 O O . ALA A 1 474 ? -26.776 -5.921 44.597 1.00 89.94 474 ALA A O 1
ATOM 3573 N N . THR A 1 475 ? -28.644 -6.922 45.368 1.00 85.25 475 THR A N 1
ATOM 3574 C CA . THR A 1 475 ? -29.528 -5.752 45.203 1.00 85.25 475 THR A CA 1
ATOM 3575 C C . THR A 1 475 ? -29.001 -4.557 45.989 1.00 85.25 475 THR A C 1
ATOM 3577 O O . THR A 1 475 ? -28.965 -3.432 45.481 1.00 85.25 475 THR A O 1
ATOM 3580 N N . ARG A 1 476 ? -28.566 -4.790 47.234 1.00 87.69 476 ARG A N 1
ATOM 3581 C CA . ARG A 1 476 ? -28.093 -3.717 48.103 1.00 87.69 476 ARG A CA 1
ATOM 3582 C C . ARG A 1 476 ? -26.750 -3.145 47.661 1.00 87.69 476 ARG A C 1
ATOM 3584 O O . ARG A 1 476 ? -26.593 -1.933 47.689 1.00 87.69 476 ARG A O 1
ATOM 3591 N N . LEU A 1 477 ? -25.823 -3.993 47.219 1.00 89.56 477 LEU A N 1
ATOM 3592 C CA . LEU A 1 477 ? -24.514 -3.569 46.715 1.00 89.56 477 LEU A CA 1
ATOM 3593 C C . LEU A 1 477 ? -24.638 -2.693 45.467 1.00 89.56 477 LEU A C 1
ATOM 3595 O O . LEU A 1 477 ? -23.919 -1.706 45.343 1.00 89.56 477 LEU A O 1
ATOM 3599 N N . TRP A 1 478 ? -25.565 -3.026 44.564 1.00 89.00 478 TRP A N 1
ATOM 3600 C CA . TRP A 1 478 ? -25.836 -2.203 43.385 1.00 89.00 478 TRP A CA 1
ATOM 3601 C C . TRP A 1 478 ? -26.459 -0.845 43.741 1.00 89.00 478 TRP A C 1
ATOM 3603 O O . TRP A 1 478 ? -26.045 0.179 43.206 1.00 89.00 478 TRP A O 1
ATOM 3613 N N . SER A 1 479 ? -27.435 -0.835 44.653 1.00 86.44 479 SER A N 1
ATOM 3614 C CA . SER A 1 479 ? -28.217 0.357 45.030 1.00 86.44 479 SER A CA 1
ATOM 3615 C C . SER A 1 479 ? -27.633 1.157 46.205 1.00 86.44 479 SER A C 1
ATOM 3617 O O . SER A 1 479 ? -28.305 2.026 46.768 1.00 86.44 479 SER A O 1
ATOM 3619 N N . SER A 1 480 ? -26.409 0.841 46.634 1.00 89.12 480 SER A N 1
ATOM 3620 C CA . SER A 1 480 ? -25.750 1.543 47.733 1.00 89.12 480 SER A CA 1
ATOM 3621 C C . SER A 1 480 ? -25.406 2.976 47.326 1.00 89.12 480 SER A C 1
ATOM 3623 O O . SER A 1 480 ? -24.794 3.209 46.286 1.00 89.12 480 SER A O 1
ATOM 3625 N N . THR A 1 481 ? -25.752 3.933 48.187 1.00 87.75 481 THR A N 1
ATOM 3626 C CA . THR A 1 481 ? -25.394 5.353 48.038 1.00 87.75 481 THR A CA 1
ATOM 3627 C C . THR A 1 481 ? -24.098 5.700 48.774 1.00 87.75 481 THR A C 1
ATOM 3629 O O . THR A 1 481 ? -23.755 6.877 48.900 1.00 87.75 481 THR A O 1
ATOM 3632 N N . LEU A 1 482 ? -23.405 4.701 49.336 1.00 91.31 482 LEU A N 1
ATOM 3633 C CA . LEU A 1 482 ? -22.109 4.898 49.975 1.00 91.31 482 LEU A CA 1
ATOM 3634 C C . LEU A 1 482 ? -21.087 5.319 48.921 1.00 91.31 482 LEU A C 1
ATOM 3636 O O . LEU A 1 482 ? -21.018 4.749 47.831 1.00 91.31 482 LEU A O 1
ATOM 3640 N N . ARG A 1 483 ? -20.284 6.328 49.260 1.00 91.56 483 ARG A N 1
ATOM 3641 C CA . ARG A 1 483 ? -19.305 6.927 48.354 1.00 91.56 483 ARG A CA 1
ATOM 3642 C C . ARG A 1 483 ? -17.897 6.672 48.849 1.00 91.56 483 ARG A C 1
ATOM 3644 O O . ARG A 1 483 ? -17.621 6.801 50.039 1.00 91.56 483 ARG A O 1
ATOM 3651 N N . SER A 1 484 ? -17.019 6.338 47.914 1.00 89.00 484 SER A N 1
ATOM 3652 C CA . SER A 1 484 ? -15.589 6.223 48.172 1.00 89.00 484 SER A CA 1
ATOM 3653 C C . SER A 1 484 ? -14.996 7.584 48.531 1.00 89.00 484 SER A C 1
ATOM 3655 O O . SER A 1 484 ? -15.336 8.602 47.925 1.00 89.00 484 SER A O 1
ATOM 3657 N N . THR A 1 485 ? -14.064 7.606 49.481 1.00 86.50 485 THR A N 1
ATOM 3658 C CA . THR A 1 485 ? -13.348 8.825 49.885 1.00 86.50 485 THR A CA 1
ATOM 3659 C C . THR A 1 485 ? -12.330 9.302 48.844 1.00 86.50 485 THR A C 1
ATOM 3661 O O . THR A 1 485 ? -11.904 10.450 48.914 1.00 86.50 485 THR A O 1
ATOM 3664 N N . ASN A 1 486 ? -11.968 8.465 47.862 1.00 80.38 486 ASN A N 1
ATOM 3665 C CA . ASN A 1 486 ? -10.986 8.799 46.826 1.00 80.38 486 ASN A CA 1
ATOM 3666 C C . ASN A 1 486 ? -11.531 9.819 45.817 1.00 80.38 486 ASN A C 1
ATOM 3668 O O . ASN A 1 486 ? -10.923 10.851 45.559 1.00 80.38 486 ASN A O 1
ATOM 3672 N N . ASP A 1 487 ? -12.684 9.509 45.226 1.00 83.00 487 ASP A N 1
ATOM 3673 C CA . ASP A 1 487 ? -13.241 10.254 44.091 1.00 83.00 487 ASP A CA 1
ATOM 3674 C C . ASP A 1 487 ? -14.757 10.487 44.208 1.00 83.00 487 ASP A C 1
ATOM 3676 O O . ASP A 1 487 ? -15.402 10.915 43.251 1.00 83.00 487 ASP A O 1
ATOM 3680 N N . ASN A 1 488 ? -15.331 10.239 45.393 1.00 87.81 488 ASN A N 1
ATOM 3681 C CA . ASN A 1 488 ? -16.737 10.481 45.716 1.00 87.81 488 ASN A CA 1
ATOM 3682 C C . ASN A 1 488 ? -17.739 9.703 44.833 1.00 87.81 488 ASN A C 1
ATOM 3684 O O . ASN A 1 488 ? -18.888 10.131 44.650 1.00 87.81 488 ASN A O 1
ATOM 3688 N N . ARG A 1 489 ? -17.322 8.554 44.282 1.00 88.94 489 ARG A N 1
ATOM 3689 C CA . ARG A 1 489 ? -18.170 7.669 43.468 1.00 88.94 489 ARG A CA 1
ATOM 3690 C C . ARG A 1 489 ? -18.790 6.529 44.271 1.00 88.94 489 ARG A C 1
ATOM 3692 O O . ARG A 1 489 ? -18.239 6.068 45.268 1.00 88.94 489 ARG A O 1
ATOM 3699 N N . GLU A 1 490 ? -19.951 6.086 43.801 1.00 92.06 490 GLU A N 1
ATOM 3700 C CA . GLU A 1 490 ? -20.714 4.956 44.344 1.00 92.06 490 GLU A CA 1
ATOM 3701 C C . GLU A 1 490 ? -20.247 3.623 43.740 1.00 92.06 490 GLU A C 1
ATOM 3703 O O . GLU A 1 490 ? -19.645 3.586 42.663 1.00 92.06 490 GLU A O 1
ATOM 3708 N N . MET A 1 491 ? -20.592 2.509 44.389 1.00 92.12 491 MET A N 1
ATOM 3709 C CA . MET A 1 491 ? -20.206 1.160 43.953 1.00 92.12 491 MET A CA 1
ATOM 3710 C C . MET A 1 491 ? -20.635 0.836 42.509 1.00 92.12 491 MET A C 1
ATOM 3712 O O . MET A 1 491 ? -19.851 0.295 41.724 1.00 92.12 491 MET A O 1
ATOM 3716 N N . CYS A 1 492 ? -21.852 1.222 42.118 1.00 91.38 492 CYS A N 1
ATOM 3717 C CA . CYS A 1 492 ? -22.376 1.012 40.764 1.00 91.38 492 CYS A CA 1
ATOM 3718 C C . CYS A 1 492 ? -21.507 1.676 39.678 1.00 91.38 492 CYS A C 1
ATOM 3720 O O . CYS A 1 492 ? -21.390 1.156 38.565 1.00 91.38 492 CYS A O 1
ATOM 3722 N N . SER A 1 493 ? -20.836 2.787 40.009 1.00 91.56 493 SER A N 1
ATOM 3723 C CA . SER A 1 493 ? -19.944 3.498 39.092 1.00 91.56 493 SER A CA 1
ATOM 3724 C C . SER A 1 493 ? -18.677 2.693 38.807 1.00 91.56 493 SER A C 1
ATOM 3726 O O . SER A 1 493 ? -18.271 2.607 37.649 1.00 91.56 493 SER A O 1
ATOM 3728 N N . TYR A 1 494 ? -18.088 2.056 39.825 1.00 93.69 494 TYR A N 1
ATOM 3729 C CA . TYR A 1 494 ? -16.916 1.191 39.653 1.00 93.69 494 TYR A CA 1
ATOM 3730 C C . TYR A 1 494 ? -17.259 -0.091 38.898 1.00 93.69 494 TYR A C 1
ATOM 3732 O O . TYR A 1 494 ? -16.534 -0.468 37.980 1.00 93.69 494 TYR A O 1
ATOM 3740 N N . ILE A 1 495 ? -18.397 -0.720 39.214 1.00 95.12 495 ILE A N 1
ATOM 3741 C CA . ILE A 1 495 ? -18.892 -1.898 38.485 1.00 95.12 495 ILE A CA 1
ATOM 3742 C C . ILE A 1 495 ? -19.027 -1.577 36.992 1.00 95.12 495 ILE A C 1
ATOM 3744 O O . ILE A 1 495 ? -18.479 -2.276 36.138 1.00 95.12 495 ILE A O 1
ATOM 3748 N N . ASN A 1 496 ? -19.718 -0.484 36.665 1.00 93.75 496 ASN A N 1
ATOM 3749 C CA . ASN A 1 496 ? -19.929 -0.091 35.278 1.00 93.75 496 ASN A CA 1
ATOM 3750 C C . ASN A 1 496 ? -18.651 0.411 34.591 1.00 93.75 496 ASN A C 1
ATOM 3752 O O . ASN A 1 496 ? -18.561 0.326 33.368 1.00 93.75 496 ASN A O 1
ATOM 3756 N N . GLN A 1 497 ? -17.665 0.938 35.320 1.00 91.56 497 GLN A N 1
ATOM 3757 C CA . GLN A 1 497 ? -16.348 1.252 34.758 1.00 91.56 497 GLN A CA 1
ATOM 3758 C C . GLN A 1 497 ? -15.609 -0.034 34.370 1.00 91.56 497 GLN A C 1
ATOM 3760 O O . GLN A 1 497 ? -15.208 -0.179 33.217 1.00 91.56 497 GLN A O 1
ATOM 3765 N N . ALA A 1 498 ? -15.503 -0.990 35.292 1.00 93.75 498 ALA A N 1
ATOM 3766 C CA . ALA A 1 498 ? -14.799 -2.247 35.063 1.00 93.75 498 ALA A CA 1
ATOM 3767 C C . ALA A 1 498 ? -15.389 -3.049 33.889 1.00 93.75 498 ALA A C 1
ATOM 3769 O O . ALA A 1 498 ? -14.642 -3.582 33.071 1.00 93.75 498 ALA A O 1
ATOM 3770 N N . LEU A 1 499 ? -16.720 -3.059 33.741 1.00 94.06 499 LEU A N 1
ATOM 3771 C CA . LEU A 1 499 ? -17.394 -3.677 32.592 1.00 94.06 499 LEU A CA 1
ATOM 3772 C C . LEU A 1 499 ? -17.073 -2.988 31.256 1.00 94.06 499 LEU A C 1
ATOM 3774 O O . LEU A 1 499 ? -16.970 -3.657 30.232 1.00 94.06 499 LEU A O 1
ATOM 3778 N N . ARG A 1 500 ? -16.906 -1.658 31.238 1.00 88.69 500 ARG A N 1
ATOM 3779 C CA . ARG A 1 500 ? -16.537 -0.921 30.014 1.00 88.69 500 ARG A CA 1
ATOM 3780 C C . ARG A 1 500 ? -15.073 -1.127 29.629 1.00 88.69 500 ARG A C 1
ATOM 3782 O O . ARG A 1 500 ? -14.750 -1.145 28.441 1.00 88.69 500 ARG A O 1
ATOM 3789 N N . GLU A 1 501 ? -14.198 -1.228 30.623 1.00 87.56 501 GLU A N 1
ATOM 3790 C CA . GLU A 1 501 ? -12.762 -1.413 30.413 1.00 87.56 501 GLU A CA 1
ATOM 3791 C C . GLU A 1 501 ? -12.399 -2.854 30.038 1.00 87.56 501 GLU A C 1
ATOM 3793 O O . GLU A 1 501 ? -11.424 -3.052 29.317 1.00 87.56 501 GLU A O 1
ATOM 3798 N N . ASP A 1 502 ? -13.203 -3.833 30.470 1.00 90.75 502 ASP A N 1
ATOM 3799 C CA . ASP A 1 502 ? -13.068 -5.261 30.148 1.00 90.75 502 ASP A CA 1
ATOM 3800 C C . ASP A 1 502 ? -11.682 -5.843 30.519 1.00 90.75 502 ASP A C 1
ATOM 3802 O O . ASP A 1 502 ? -11.144 -6.720 29.842 1.00 90.75 502 ASP A O 1
ATOM 3806 N N . GLN A 1 503 ? -11.073 -5.333 31.600 1.00 87.31 503 GLN A N 1
ATOM 3807 C CA . GLN A 1 503 ? -9.755 -5.771 32.071 1.00 87.31 503 GLN A CA 1
ATOM 3808 C C . GLN A 1 503 ? -9.849 -7.050 32.925 1.00 87.31 503 GLN A C 1
ATOM 3810 O O . GLN A 1 503 ? -10.582 -7.049 33.919 1.00 87.31 503 GLN A O 1
ATOM 3815 N N . PRO A 1 504 ? -9.051 -8.103 32.645 1.00 87.50 504 PRO A N 1
ATOM 3816 C CA . PRO A 1 504 ? -9.121 -9.376 33.372 1.00 87.50 504 PRO A CA 1
ATOM 3817 C C . PRO A 1 504 ? -9.010 -9.238 34.896 1.00 87.50 504 PRO A C 1
ATOM 3819 O O . PRO A 1 504 ? -9.849 -9.772 35.616 1.00 87.50 504 PRO A O 1
ATOM 3822 N N . LYS A 1 505 ? -8.049 -8.436 35.381 1.00 88.44 505 LYS A N 1
ATOM 3823 C CA . LYS A 1 505 ? -7.775 -8.236 36.817 1.00 88.44 505 LYS A CA 1
ATOM 3824 C C . LYS A 1 505 ? -9.008 -7.791 37.612 1.00 88.44 505 LYS A C 1
ATOM 3826 O O . LYS A 1 505 ? -9.204 -8.239 38.734 1.00 88.44 505 LYS A O 1
ATOM 3831 N N . MET A 1 506 ? -9.830 -6.906 37.044 1.00 91.75 506 MET A N 1
ATOM 3832 C CA . MET A 1 506 ? -11.065 -6.450 37.692 1.00 91.75 506 MET A CA 1
ATOM 3833 C C . MET A 1 506 ? -12.222 -7.427 37.466 1.00 91.75 506 MET A C 1
ATOM 3835 O O . MET A 1 506 ? -13.081 -7.585 38.330 1.00 91.75 506 MET A O 1
ATOM 3839 N N . LEU A 1 507 ? -12.272 -8.068 36.296 1.00 94.81 507 LEU A N 1
ATOM 3840 C CA . LEU A 1 507 ? -13.394 -8.918 35.916 1.00 94.81 507 LEU A CA 1
ATOM 3841 C C . LEU A 1 507 ? -13.455 -10.240 36.683 1.00 94.81 507 LEU A C 1
ATOM 3843 O O . LEU A 1 507 ? -14.562 -10.702 36.941 1.00 94.81 507 LEU A O 1
ATOM 3847 N N . GLU A 1 508 ? -12.317 -10.832 37.057 1.00 93.12 508 GLU A N 1
ATOM 3848 C CA . GLU A 1 508 ? -12.254 -12.137 37.740 1.00 93.12 508 GLU A CA 1
ATOM 3849 C C . GLU A 1 508 ? -13.150 -12.212 38.986 1.00 93.12 508 GLU A C 1
ATOM 3851 O O . GLU A 1 508 ? -13.888 -13.181 39.172 1.00 93.12 508 GLU A O 1
ATOM 3856 N N . SER A 1 509 ? -13.141 -11.167 39.815 1.00 94.75 509 SER A N 1
ATOM 3857 C CA . SER A 1 509 ? -14.008 -11.054 40.990 1.00 94.75 509 SER A CA 1
ATOM 3858 C C . SER A 1 509 ? -15.366 -10.434 40.653 1.00 94.75 509 SER A C 1
ATOM 3860 O O . SER A 1 509 ? -16.397 -10.862 41.182 1.00 94.75 509 SER A O 1
ATOM 3862 N N . LEU A 1 510 ? -15.408 -9.476 39.721 1.00 96.44 510 LEU A N 1
ATOM 3863 C CA . LEU A 1 510 ? -16.645 -8.795 39.348 1.00 96.44 510 LEU A CA 1
ATOM 3864 C C . LEU A 1 510 ? -17.696 -9.744 38.763 1.00 96.44 510 LEU A C 1
ATOM 3866 O O . LEU A 1 510 ? -18.879 -9.594 39.071 1.00 96.44 510 LEU A O 1
ATOM 3870 N N . VAL A 1 511 ? -17.310 -10.737 37.952 1.00 96.69 511 VAL A N 1
ATOM 3871 C CA . VAL A 1 511 ? -18.281 -11.664 37.341 1.00 96.69 511 VAL A CA 1
ATOM 3872 C C . VAL A 1 511 ? -19.102 -12.429 38.380 1.00 96.69 511 VAL A C 1
ATOM 3874 O O . VAL A 1 511 ? -20.270 -12.713 38.120 1.00 96.69 511 VAL A O 1
ATOM 3877 N N . VAL A 1 512 ? -18.563 -12.680 39.580 1.00 96.19 512 VAL A N 1
ATOM 3878 C CA . VAL A 1 512 ? -19.303 -13.297 40.696 1.00 96.19 512 VAL A CA 1
ATOM 3879 C C . VAL A 1 512 ? -20.418 -12.368 41.189 1.00 96.19 512 VAL A C 1
ATOM 3881 O O . VAL A 1 512 ? -21.551 -12.808 41.394 1.00 96.19 512 VAL A O 1
ATOM 3884 N N . ILE A 1 513 ? -20.122 -11.071 41.320 1.00 94.94 513 ILE A N 1
ATOM 3885 C CA . ILE A 1 513 ? -21.095 -10.039 41.705 1.00 94.94 513 ILE A CA 1
ATOM 3886 C C . ILE A 1 513 ? -22.175 -9.912 40.624 1.00 94.94 513 ILE A C 1
ATOM 3888 O O . ILE A 1 513 ? -23.365 -9.920 40.933 1.00 94.94 513 ILE A O 1
ATOM 3892 N N . ILE A 1 514 ? -21.786 -9.875 39.345 1.00 95.69 514 ILE A N 1
ATOM 3893 C CA . ILE A 1 514 ? -22.734 -9.804 38.222 1.00 95.69 514 ILE A CA 1
ATOM 3894 C C . ILE A 1 514 ? -23.603 -11.063 38.142 1.00 95.69 514 ILE A C 1
ATOM 3896 O O . ILE A 1 514 ? -24.797 -10.965 37.863 1.00 95.69 514 ILE A O 1
ATOM 3900 N N . ARG A 1 515 ? -23.047 -12.252 38.404 1.00 94.81 515 ARG A N 1
ATOM 3901 C CA . ARG A 1 515 ? -23.825 -13.494 38.495 1.00 94.81 515 ARG A CA 1
ATOM 3902 C C . ARG A 1 515 ? -24.870 -13.416 39.606 1.00 94.81 515 ARG A C 1
ATOM 3904 O O . ARG A 1 515 ? -25.998 -13.821 39.356 1.00 94.81 515 ARG A O 1
ATOM 3911 N N . ALA A 1 516 ? -24.515 -12.864 40.768 1.00 93.19 516 ALA A N 1
ATOM 3912 C CA . ALA A 1 516 ? -25.445 -12.655 41.877 1.00 93.19 516 ALA A CA 1
ATOM 3913 C C . ALA A 1 516 ? -26.561 -11.660 41.525 1.00 93.19 516 ALA A C 1
ATOM 3915 O O . ALA A 1 516 ? -27.728 -11.929 41.794 1.00 93.19 516 ALA A O 1
ATOM 3916 N N . ILE A 1 517 ? -26.221 -10.535 40.882 1.00 91.19 517 ILE A N 1
ATOM 3917 C CA . ILE A 1 517 ? -27.208 -9.550 40.409 1.00 91.19 517 ILE A CA 1
ATOM 3918 C C . ILE A 1 517 ? -28.158 -10.207 39.403 1.00 91.19 517 ILE A C 1
ATOM 3920 O O . ILE A 1 517 ? -29.369 -10.124 39.568 1.00 91.19 517 ILE A O 1
ATOM 3924 N N . ASN A 1 518 ? -27.623 -10.933 38.417 1.00 92.56 518 ASN A N 1
ATOM 3925 C CA . ASN A 1 518 ? -28.414 -11.583 37.370 1.00 92.56 518 ASN A CA 1
ATOM 3926 C C . ASN A 1 518 ? -29.267 -12.770 37.862 1.00 92.56 518 ASN A C 1
ATOM 3928 O O . ASN A 1 518 ? -30.088 -13.276 37.095 1.00 92.56 518 ASN A O 1
ATOM 3932 N N . GLU A 1 519 ? -29.154 -13.207 39.125 1.00 88.25 519 GLU A N 1
ATOM 3933 C CA . GLU A 1 519 ? -30.157 -14.101 39.730 1.00 88.25 519 GLU A CA 1
ATOM 3934 C C . GLU A 1 519 ? -31.529 -13.422 39.893 1.00 88.25 519 GLU A C 1
ATOM 3936 O O . GLU A 1 519 ? -32.525 -14.099 40.156 1.00 88.25 519 GLU A O 1
ATOM 3941 N N . LEU A 1 520 ? -31.589 -12.095 39.740 1.00 82.75 520 LEU A N 1
ATOM 3942 C CA . LEU A 1 520 ? -32.809 -11.288 39.751 1.00 82.75 520 LEU A CA 1
ATOM 3943 C C . LEU A 1 520 ? -33.416 -11.114 38.349 1.00 82.75 520 LEU A C 1
ATOM 3945 O O . LEU A 1 520 ? -34.467 -10.478 38.223 1.00 82.75 520 LEU A O 1
ATOM 3949 N N . CYS A 1 521 ? -32.790 -11.667 37.301 1.00 82.19 521 CYS A N 1
ATOM 3950 C CA . CYS A 1 521 ? -33.305 -11.570 35.939 1.00 82.19 521 CYS A CA 1
ATOM 3951 C C . CYS A 1 521 ? -34.703 -12.188 35.844 1.00 82.19 521 CYS A C 1
ATOM 3953 O O . CYS A 1 521 ? -34.953 -13.320 36.284 1.00 82.19 521 CYS A O 1
ATOM 3955 N N . VAL A 1 522 ? -35.615 -11.453 35.213 1.00 78.62 522 VAL A N 1
ATOM 3956 C CA . VAL A 1 522 ? -36.994 -11.897 35.033 1.00 78.62 522 VAL A CA 1
ATOM 3957 C C . VAL A 1 522 ? -37.034 -13.140 34.149 1.00 78.62 522 VAL A C 1
ATOM 3959 O O . VAL A 1 522 ? -36.502 -13.177 33.041 1.00 78.62 522 VAL A O 1
ATOM 3962 N N . ASN A 1 523 ? -37.691 -14.189 34.637 1.00 75.69 523 ASN A N 1
ATOM 3963 C CA . ASN A 1 523 ? -37.893 -15.430 33.902 1.00 75.69 523 ASN A CA 1
ATOM 3964 C C . ASN A 1 523 ? -39.388 -15.766 33.826 1.00 75.69 523 ASN A C 1
ATOM 3966 O O . ASN A 1 523 ? -40.215 -15.133 34.478 1.00 75.69 523 ASN A O 1
ATOM 3970 N N . ARG A 1 524 ? -39.755 -16.799 33.053 1.00 65.50 524 ARG A N 1
ATOM 3971 C CA . ARG A 1 524 ? -41.168 -17.178 32.834 1.00 65.50 524 ARG A CA 1
ATOM 3972 C C . ARG A 1 524 ? -41.965 -17.408 34.126 1.00 65.50 524 ARG A C 1
ATOM 3974 O O . ARG A 1 524 ? -43.180 -17.279 34.100 1.00 65.50 524 ARG A O 1
ATOM 3981 N N . ARG A 1 525 ? -41.309 -17.776 35.233 1.00 63.16 525 ARG A N 1
ATOM 3982 C CA . ARG A 1 525 ? -41.967 -18.029 36.526 1.00 63.16 525 ARG A CA 1
ATOM 3983 C C . ARG A 1 525 ? -42.140 -16.761 37.363 1.00 63.16 525 ARG A C 1
ATOM 3985 O O . ARG A 1 525 ? -43.017 -16.740 38.214 1.00 63.16 525 ARG A O 1
ATOM 3992 N N . THR A 1 526 ? -41.310 -15.741 37.143 1.00 68.75 526 THR A N 1
ATOM 3993 C CA . THR A 1 526 ? -41.317 -14.484 37.911 1.00 68.75 526 THR A CA 1
ATOM 3994 C C . THR A 1 526 ? -41.919 -13.308 37.143 1.00 68.75 526 THR A C 1
ATOM 3996 O O . THR A 1 526 ? -42.261 -12.302 37.756 1.00 68.75 526 THR A O 1
ATOM 3999 N N . ALA A 1 527 ? -42.127 -13.434 35.828 1.00 67.62 527 ALA A N 1
ATOM 4000 C CA . ALA A 1 527 ? -42.663 -12.368 34.977 1.00 67.62 527 ALA A CA 1
ATOM 4001 C C . ALA A 1 527 ? -44.026 -11.828 35.439 1.00 67.62 527 ALA A C 1
ATOM 4003 O O . ALA A 1 527 ? -44.255 -10.624 35.374 1.00 67.62 527 ALA A O 1
ATOM 4004 N N . SER A 1 528 ? -44.905 -12.691 35.963 1.00 66.88 528 SER A N 1
ATOM 4005 C CA . SER A 1 528 ? -46.228 -12.297 36.469 1.00 66.88 528 SER A CA 1
ATOM 4006 C C . SER A 1 528 ? -46.192 -11.536 37.799 1.00 66.88 528 SER A C 1
ATOM 4008 O O . SER A 1 528 ? -47.210 -10.988 38.202 1.00 66.88 528 SER A O 1
ATOM 4010 N N . SER A 1 529 ? -45.055 -11.546 38.503 1.00 68.75 529 SER A N 1
ATOM 4011 C CA . SER A 1 529 ? -44.849 -10.828 39.771 1.00 68.75 529 SER A CA 1
ATOM 4012 C C . SER A 1 529 ? -44.083 -9.512 39.612 1.00 68.75 529 SER A C 1
ATOM 4014 O O . SER A 1 529 ? -43.770 -8.874 40.612 1.00 68.75 529 SER A O 1
ATOM 4016 N N . VAL A 1 530 ? -43.743 -9.129 38.378 1.00 77.06 530 VAL A N 1
ATOM 4017 C CA . VAL A 1 530 ? -43.065 -7.865 38.075 1.00 77.06 530 VAL A CA 1
ATOM 4018 C C . VAL A 1 530 ? -44.095 -6.804 37.706 1.00 77.06 530 VAL A C 1
ATOM 4020 O O . VAL A 1 530 ? -44.960 -7.042 36.863 1.00 77.06 530 VAL A O 1
ATOM 4023 N N . ASP A 1 531 ? -43.963 -5.619 38.297 1.00 79.50 531 ASP A N 1
ATOM 4024 C CA . ASP A 1 531 ? -44.753 -4.447 37.926 1.00 79.50 531 ASP A CA 1
ATOM 4025 C C . ASP A 1 531 ? -44.180 -3.816 36.656 1.00 79.50 531 ASP A C 1
ATOM 4027 O O . ASP A 1 531 ? -43.312 -2.943 36.685 1.00 79.50 531 ASP A O 1
ATOM 4031 N N . TRP A 1 532 ? -44.649 -4.303 35.510 1.00 84.50 532 TRP A N 1
ATOM 4032 C CA . TRP A 1 532 ? -44.259 -3.776 34.207 1.00 84.50 532 TRP A CA 1
ATOM 4033 C C . TRP A 1 532 ? -44.831 -2.368 33.968 1.00 84.50 532 TRP A C 1
ATOM 4035 O O . TRP A 1 532 ? -45.973 -2.092 34.354 1.00 84.50 532 TRP A O 1
ATOM 4045 N N . PRO A 1 533 ? -44.090 -1.474 33.283 1.00 86.44 533 PRO A N 1
ATOM 4046 C CA . PRO A 1 533 ? -44.606 -0.161 32.920 1.00 86.44 533 PRO A CA 1
ATOM 4047 C C . PRO A 1 533 ? -45.814 -0.312 31.986 1.00 86.44 533 PRO A C 1
ATOM 4049 O O . PRO A 1 533 ? -45.783 -1.087 31.030 1.00 86.44 533 PRO A O 1
ATOM 4052 N N . LYS A 1 534 ? -46.891 0.436 32.259 1.00 82.94 534 LYS A N 1
ATOM 4053 C CA . LYS A 1 534 ? -48.182 0.305 31.552 1.00 82.94 534 LYS A CA 1
ATOM 4054 C C . LYS A 1 534 ? -48.093 0.579 30.048 1.00 82.94 534 LYS A C 1
ATOM 4056 O O . LYS A 1 534 ? -48.898 0.057 29.287 1.00 82.94 534 LYS A O 1
ATOM 4061 N N . ASP A 1 535 ? -47.154 1.422 29.637 1.00 88.75 535 ASP A N 1
ATOM 4062 C CA . ASP A 1 535 ? -46.868 1.776 28.244 1.00 88.75 535 ASP A CA 1
ATOM 4063 C C . ASP A 1 535 ? -45.705 0.957 27.656 1.00 88.75 535 ASP A C 1
ATOM 4065 O O . ASP A 1 535 ? -45.193 1.292 26.586 1.00 88.75 535 ASP A O 1
ATOM 4069 N N . HIS A 1 536 ? -45.265 -0.092 28.363 1.00 91.38 536 HIS A N 1
ATOM 4070 C CA . HIS A 1 536 ? -44.121 -0.929 28.007 1.00 91.38 536 HIS A CA 1
ATOM 4071 C C . HIS A 1 536 ? -42.843 -0.120 27.744 1.00 91.38 536 HIS A C 1
ATOM 4073 O O . HIS A 1 536 ? -41.999 -0.536 26.953 1.00 91.38 536 HIS A O 1
ATOM 4079 N N . THR A 1 537 ? -42.688 1.041 28.389 1.00 93.06 537 THR A N 1
ATOM 4080 C CA . THR A 1 537 ? -41.569 1.948 28.133 1.00 93.06 537 THR A CA 1
ATOM 4081 C C . THR A 1 537 ? -40.811 2.274 29.416 1.00 93.06 537 THR A C 1
ATOM 4083 O O . THR A 1 537 ? -41.397 2.567 30.456 1.00 93.06 537 THR A O 1
ATOM 4086 N N . CYS A 1 538 ? -39.483 2.261 29.338 1.00 93.31 538 CYS A N 1
ATOM 4087 C CA . CYS A 1 538 ? -38.610 2.837 30.355 1.00 93.31 538 CYS A CA 1
ATOM 4088 C C . CYS A 1 538 ? -37.624 3.831 29.731 1.00 93.31 538 CYS A C 1
ATOM 4090 O O . CYS A 1 538 ? -37.477 3.929 28.510 1.00 93.31 538 CYS A O 1
ATOM 4092 N N . TYR A 1 539 ? -36.981 4.625 30.581 1.00 94.69 539 TYR A N 1
ATOM 4093 C CA . TYR A 1 539 ? -36.213 5.793 30.171 1.00 94.69 539 TYR A CA 1
ATOM 4094 C C . TYR A 1 539 ? -34.817 5.788 30.784 1.00 94.69 539 TYR A C 1
ATOM 4096 O O . TYR A 1 539 ? -34.621 5.372 31.928 1.00 94.69 539 TYR A O 1
ATOM 4104 N N . ARG A 1 540 ? -33.847 6.322 30.039 1.00 95.06 540 ARG A N 1
ATOM 4105 C CA . ARG A 1 540 ? -32.496 6.605 30.535 1.00 95.06 540 ARG A CA 1
ATOM 4106 C C . ARG A 1 540 ? -32.026 7.959 30.026 1.00 95.06 540 ARG A C 1
ATOM 4108 O O . ARG A 1 540 ? -31.917 8.157 28.819 1.00 95.06 540 ARG A O 1
ATOM 4115 N N . GLY A 1 541 ? -31.737 8.878 30.942 1.00 94.62 541 GLY A N 1
ATOM 4116 C CA . GLY A 1 541 ? -30.994 10.093 30.617 1.00 94.62 541 GLY A CA 1
ATOM 4117 C C . GLY A 1 541 ? -29.496 9.826 30.627 1.00 94.62 541 GLY A C 1
ATOM 4118 O O . GLY A 1 541 ? -29.020 9.068 31.470 1.00 94.62 541 GLY A O 1
ATOM 4119 N N . ALA A 1 542 ? -28.767 10.438 29.699 1.00 94.44 542 ALA A N 1
ATOM 4120 C CA . ALA A 1 542 ? -27.313 10.349 29.623 1.00 94.44 542 ALA A CA 1
ATOM 4121 C C . ALA A 1 542 ? -26.725 11.554 28.870 1.00 94.44 542 ALA A C 1
ATOM 4123 O O . ALA A 1 542 ? -27.448 12.462 28.453 1.00 94.44 542 ALA A O 1
ATOM 4124 N N . GLY A 1 543 ? -25.405 11.537 28.679 1.00 92.44 543 GLY A N 1
ATOM 4125 C CA . GLY A 1 543 ? -24.694 12.425 27.763 1.00 92.44 543 GLY A CA 1
ATOM 4126 C C . GLY A 1 543 ? -24.241 11.672 26.516 1.00 92.44 543 GLY A C 1
ATOM 4127 O O . GLY A 1 543 ? -23.747 10.549 26.626 1.00 92.44 543 GLY A O 1
ATOM 4128 N N . LEU A 1 544 ? -24.386 12.286 25.342 1.00 90.75 544 LEU A N 1
ATOM 4129 C CA . LEU A 1 544 ? -23.950 11.716 24.068 1.00 90.75 544 LEU A CA 1
ATOM 4130 C C . LEU A 1 544 ? -23.049 12.706 23.317 1.00 90.75 544 LEU A C 1
ATOM 4132 O O . LEU A 1 544 ? -23.546 13.739 22.873 1.00 90.75 544 LEU A O 1
ATOM 4136 N N . PRO A 1 545 ? -21.751 12.399 23.133 1.00 86.25 545 PRO A N 1
ATOM 4137 C CA . PRO A 1 545 ? -20.868 13.219 22.310 1.00 86.25 545 PRO A CA 1
ATOM 4138 C C . PRO A 1 545 ? -21.340 13.288 20.854 1.00 86.25 545 PRO A C 1
ATOM 4140 O O . PRO A 1 545 ? -21.849 12.305 20.301 1.00 86.25 545 PRO A O 1
ATOM 4143 N N . ASP A 1 546 ? -21.135 14.435 20.214 1.00 80.69 546 ASP A N 1
ATOM 4144 C CA . ASP A 1 546 ? -21.678 14.713 18.883 1.00 80.69 546 ASP A CA 1
ATOM 4145 C C . ASP A 1 546 ? -21.111 13.795 17.801 1.00 80.69 546 ASP A C 1
ATOM 4147 O O . ASP A 1 546 ? -21.841 13.361 16.906 1.00 80.69 546 ASP A O 1
ATOM 4151 N N . GLU A 1 547 ? -19.851 13.389 17.943 1.00 79.75 547 GLU A N 1
ATOM 4152 C CA . GLU A 1 547 ? -19.172 12.476 17.021 1.00 79.75 547 GLU A CA 1
ATOM 4153 C C . GLU A 1 547 ? -19.786 11.067 17.047 1.00 79.75 547 GLU A C 1
ATOM 4155 O O . GLU A 1 547 ? -19.552 10.257 16.151 1.00 79.75 547 GLU A O 1
ATOM 4160 N N . ARG A 1 548 ? -20.576 10.746 18.080 1.00 84.12 548 ARG A N 1
ATOM 4161 C CA . ARG A 1 548 ? -21.180 9.423 18.283 1.00 84.12 548 ARG A CA 1
ATOM 4162 C C . ARG A 1 548 ? -22.626 9.340 17.807 1.00 84.12 548 ARG A C 1
ATOM 4164 O O . ARG A 1 548 ? -23.150 8.234 17.691 1.00 84.12 548 ARG A O 1
ATOM 4171 N N . ARG A 1 549 ? -23.255 10.465 17.440 1.00 88.19 549 ARG A N 1
ATOM 4172 C CA . ARG A 1 549 ? -24.632 10.500 16.905 1.00 88.19 549 ARG A CA 1
ATOM 4173 C C . ARG A 1 549 ? -24.805 9.567 15.701 1.00 88.19 549 ARG A C 1
ATOM 4175 O O . ARG A 1 549 ? -25.802 8.857 15.615 1.00 88.19 549 ARG A O 1
ATOM 4182 N N . GLY A 1 550 ? -23.802 9.502 14.818 1.00 83.44 550 GLY A N 1
ATOM 4183 C CA . GLY A 1 550 ? -23.821 8.662 13.612 1.00 83.44 550 GLY A CA 1
ATOM 4184 C C . GLY A 1 550 ? -23.930 7.153 13.874 1.00 83.44 550 GLY A C 1
ATOM 4185 O O . GLY A 1 550 ? -24.377 6.414 12.996 1.00 83.44 550 GLY A O 1
ATOM 4186 N N . PHE A 1 551 ? -23.584 6.691 15.082 1.00 87.06 551 PHE A N 1
ATOM 4187 C CA . PHE A 1 551 ? -23.784 5.298 15.486 1.00 87.06 551 PHE A CA 1
ATOM 4188 C C . PHE A 1 551 ? -25.276 4.939 15.561 1.00 87.06 551 PHE A C 1
ATOM 4190 O O . PHE A 1 551 ? -25.681 3.841 15.168 1.00 87.06 551 PHE A O 1
ATOM 4197 N N . PHE A 1 552 ? -26.104 5.874 16.036 1.00 91.25 552 PHE A N 1
ATOM 4198 C CA . PHE A 1 552 ? -27.533 5.671 16.243 1.00 91.25 552 PHE A CA 1
ATOM 4199 C C . PHE A 1 552 ? -28.308 5.989 14.965 1.00 91.25 552 PHE A C 1
ATOM 4201 O O . PHE A 1 552 ? -28.841 7.081 14.776 1.00 91.25 552 PHE A O 1
ATOM 4208 N N . ARG A 1 553 ? -28.382 5.000 14.074 1.00 91.19 553 ARG A N 1
ATOM 4209 C CA . ARG A 1 553 ? -29.182 5.052 12.844 1.00 91.19 553 ARG A CA 1
ATOM 4210 C C . ARG A 1 553 ? -30.313 4.023 12.890 1.00 91.19 553 ARG A C 1
ATOM 4212 O O . ARG A 1 553 ? -30.062 2.914 13.366 1.00 91.19 553 ARG A O 1
ATOM 4219 N N . PRO A 1 554 ? -31.523 4.341 12.393 1.00 94.31 554 PRO A N 1
ATOM 4220 C CA . PRO A 1 554 ? -32.635 3.392 12.352 1.00 94.31 554 PRO A CA 1
ATOM 4221 C C . PRO A 1 554 ? -32.226 2.023 11.787 1.00 94.31 554 PRO A C 1
ATOM 4223 O O . PRO A 1 554 ? -31.501 1.941 10.797 1.00 94.31 554 PRO A O 1
ATOM 4226 N N . GLY A 1 555 ? -32.659 0.950 12.447 1.00 89.94 555 GLY A N 1
ATOM 4227 C CA . GLY A 1 555 ? -32.326 -0.439 12.125 1.00 89.94 555 GLY A CA 1
ATOM 4228 C C . GLY A 1 555 ? -30.993 -0.946 12.691 1.00 89.94 555 GLY A C 1
ATOM 4229 O O . GLY A 1 555 ? -30.742 -2.149 12.645 1.00 89.94 555 GLY A O 1
ATOM 4230 N N . ARG A 1 556 ? -30.126 -0.087 13.251 1.00 91.94 556 ARG A N 1
ATOM 4231 C CA . ARG A 1 556 ? -28.874 -0.538 13.885 1.00 91.94 556 ARG A CA 1
ATOM 4232 C C . ARG A 1 556 ? -29.189 -1.319 15.160 1.00 91.94 556 ARG A C 1
ATOM 4234 O O . ARG A 1 556 ? -29.775 -0.771 16.089 1.00 91.94 556 ARG A O 1
ATOM 4241 N N . LYS A 1 557 ? -28.737 -2.570 15.219 1.00 93.88 557 LYS A N 1
ATOM 4242 C CA . LYS A 1 557 ? -28.745 -3.400 16.428 1.00 93.88 557 LYS A CA 1
ATOM 4243 C C . LYS A 1 557 ? -27.371 -3.359 17.104 1.00 93.88 557 LYS A C 1
ATOM 4245 O O . LYS A 1 557 ? -26.356 -3.341 16.406 1.00 93.88 557 LYS A O 1
ATOM 4250 N N . TYR A 1 558 ? -27.333 -3.301 18.432 1.00 93.56 558 TYR A N 1
ATOM 4251 C CA . TYR A 1 558 ? -26.095 -3.182 19.209 1.00 93.56 558 TYR A CA 1
ATOM 4252 C C . TYR A 1 558 ? -26.259 -3.721 20.640 1.00 93.56 558 TYR A C 1
ATOM 4254 O O . TYR A 1 558 ? -27.381 -3.954 21.094 1.00 93.56 558 TYR A O 1
ATOM 4262 N N . ARG A 1 559 ? -25.141 -3.905 21.353 1.00 94.06 559 ARG A N 1
ATOM 4263 C CA . ARG A 1 559 ? -25.093 -4.337 22.763 1.00 94.06 559 ARG A CA 1
ATOM 4264 C C . ARG A 1 559 ? -24.587 -3.220 23.681 1.00 94.06 559 ARG A C 1
ATOM 4266 O O . ARG A 1 559 ? -23.722 -2.441 23.288 1.00 94.06 559 ARG A O 1
ATOM 4273 N N . VAL A 1 560 ? -25.081 -3.153 24.917 1.00 95.25 560 VAL A N 1
ATOM 4274 C CA . VAL A 1 560 ? -24.562 -2.237 25.957 1.00 95.25 560 VAL A CA 1
ATOM 4275 C C . VAL A 1 560 ? -23.729 -3.038 26.956 1.00 95.25 560 VAL A C 1
ATOM 4277 O O . VAL A 1 560 ? -24.304 -3.869 27.648 1.00 95.25 560 VAL A O 1
ATOM 4280 N N . PRO A 1 561 ? -22.403 -2.839 27.064 1.00 93.50 561 PRO A N 1
ATOM 4281 C CA . PRO A 1 561 ? -21.512 -3.780 27.755 1.00 93.50 561 PRO A CA 1
ATOM 4282 C C . PRO A 1 561 ? -21.593 -3.752 29.288 1.00 93.50 561 PRO A C 1
ATOM 4284 O O . PRO A 1 561 ? -20.963 -4.567 29.950 1.00 93.50 561 PRO A O 1
ATOM 4287 N N . PHE A 1 562 ? -22.361 -2.834 29.869 1.00 94.69 562 PHE A N 1
ATOM 4288 C CA . PHE A 1 562 ? -22.475 -2.634 31.312 1.00 94.69 562 PHE A CA 1
ATOM 4289 C C . PHE A 1 562 ? -23.923 -2.774 31.792 1.00 94.69 562 PHE A C 1
ATOM 4291 O O . PHE A 1 562 ? -24.846 -2.863 30.982 1.00 94.69 562 PHE A O 1
ATOM 4298 N N . LEU A 1 563 ? -24.121 -2.803 33.112 1.00 94.44 563 LEU A N 1
ATOM 4299 C CA . LEU A 1 563 ? -25.452 -2.830 33.714 1.00 94.44 563 LEU A CA 1
ATOM 4300 C C . LEU A 1 563 ? -26.167 -1.500 33.440 1.00 94.44 563 LEU A C 1
ATOM 4302 O O . LEU A 1 563 ? -25.722 -0.434 33.886 1.00 94.44 563 LEU A O 1
ATOM 4306 N N . LEU A 1 564 ? -27.271 -1.558 32.694 1.00 94.31 564 LEU A N 1
ATOM 4307 C CA . LEU A 1 564 ? -27.997 -0.369 32.256 1.00 94.31 564 LEU A CA 1
ATOM 4308 C C . LEU A 1 564 ? -29.232 -0.135 33.132 1.00 94.31 564 LEU A C 1
ATOM 4310 O O . LEU A 1 564 ? -30.273 -0.766 32.956 1.00 94.31 564 LEU A O 1
ATOM 4314 N N . ALA A 1 565 ? -29.081 0.797 34.069 1.00 91.62 565 ALA A N 1
ATOM 4315 C CA . ALA A 1 565 ? -30.136 1.294 34.946 1.00 91.62 565 ALA A CA 1
ATOM 4316 C C . ALA A 1 565 ? -31.127 2.176 34.177 1.00 91.62 565 ALA A C 1
ATOM 4318 O O . ALA A 1 565 ? -30.719 3.119 33.496 1.00 91.62 565 ALA A O 1
ATOM 4319 N N . THR A 1 566 ? -32.423 1.909 34.311 1.00 91.88 566 THR A N 1
ATOM 4320 C CA . THR A 1 566 ? -33.508 2.653 33.653 1.00 91.88 566 THR A CA 1
ATOM 4321 C C . THR A 1 566 ? -34.651 2.918 34.620 1.00 91.88 566 THR A C 1
ATOM 4323 O O . THR A 1 566 ? -34.879 2.155 35.550 1.00 91.88 566 THR A O 1
ATOM 4326 N N . THR A 1 567 ? -35.397 3.989 34.384 1.00 89.56 567 THR A N 1
ATOM 4327 C CA . THR A 1 567 ? -36.497 4.438 35.248 1.00 89.56 567 THR A CA 1
ATOM 4328 C C . THR A 1 567 ? -37.813 4.472 34.479 1.00 89.56 567 THR A C 1
ATOM 4330 O O . THR A 1 567 ? -37.825 4.686 33.264 1.00 89.56 567 THR A O 1
ATOM 4333 N N . PHE A 1 568 ? -38.937 4.301 35.172 1.00 88.38 568 PHE A N 1
ATOM 4334 C CA . PHE A 1 568 ? -40.267 4.531 34.587 1.00 88.38 568 PHE A CA 1
ATOM 4335 C C . PHE A 1 568 ? -40.650 6.019 34.590 1.00 88.38 568 PHE A C 1
ATOM 4337 O O . PHE A 1 568 ? -41.610 6.427 33.939 1.00 88.38 568 PHE A O 1
ATOM 4344 N N . GLU A 1 569 ? -39.868 6.863 35.265 1.00 87.81 569 GLU A N 1
ATOM 4345 C CA . GLU A 1 569 ? -40.130 8.291 35.391 1.00 87.81 569 GLU A CA 1
ATOM 4346 C C . GLU A 1 569 ? -39.310 9.136 34.410 1.00 87.81 569 GLU A C 1
ATOM 4348 O O . GLU A 1 569 ? -38.186 9.570 34.681 1.00 87.81 569 GLU A O 1
ATOM 4353 N N . LYS A 1 570 ? -39.922 9.450 33.265 1.00 89.88 570 LYS A N 1
ATOM 4354 C CA . LYS A 1 570 ? -39.300 10.249 32.200 1.00 89.88 570 LYS A CA 1
ATOM 4355 C C . LYS A 1 570 ? -38.787 11.616 32.677 1.00 89.88 570 LYS A C 1
ATOM 4357 O O . LYS A 1 570 ? -37.622 11.950 32.475 1.00 89.88 570 LYS A O 1
ATOM 4362 N N . THR A 1 571 ? -39.658 12.437 33.263 1.00 87.00 571 THR A N 1
ATOM 4363 C CA . THR A 1 571 ? -39.357 13.863 33.483 1.00 87.00 571 THR A CA 1
ATOM 4364 C C . THR A 1 571 ? -38.554 14.109 34.752 1.00 87.00 571 THR A C 1
ATOM 4366 O O . THR A 1 571 ? -37.562 14.833 34.709 1.00 87.00 571 THR A O 1
ATOM 4369 N N . ARG A 1 572 ? -38.959 13.513 35.879 1.00 85.88 572 ARG A N 1
ATOM 4370 C CA . ARG A 1 572 ? -38.308 13.752 37.173 1.00 85.88 572 ARG A CA 1
ATOM 4371 C C . ARG A 1 572 ? -36.907 13.148 37.214 1.00 85.88 572 ARG A C 1
ATOM 4373 O O . ARG A 1 572 ? -35.976 13.829 37.622 1.00 85.88 572 ARG A O 1
ATOM 4380 N N . VAL A 1 573 ? -36.767 11.907 36.753 1.00 84.12 573 VAL A N 1
ATOM 4381 C CA . VAL A 1 573 ? -35.557 11.107 36.966 1.00 84.12 573 VAL A CA 1
ATOM 4382 C C . VAL A 1 573 ? -34.677 11.102 35.723 1.00 84.12 573 VAL A C 1
ATOM 4384 O O . VAL A 1 573 ? -33.559 11.615 35.760 1.00 84.12 573 VAL A O 1
ATOM 4387 N N . ALA A 1 574 ? -35.176 10.588 34.593 1.00 85.19 574 ALA A N 1
ATOM 4388 C CA . ALA A 1 574 ? -34.350 10.466 33.392 1.00 85.19 574 ALA A CA 1
ATOM 4389 C C . ALA A 1 574 ? -33.890 11.840 32.872 1.00 85.19 574 ALA A C 1
ATOM 4391 O O . ALA A 1 574 ? -32.700 12.043 32.646 1.00 85.19 574 ALA A O 1
ATOM 4392 N N . GLN A 1 575 ? -34.800 12.808 32.738 1.00 90.00 575 GLN A N 1
ATOM 4393 C CA . GLN A 1 575 ? -34.439 14.168 32.324 1.00 90.00 575 GLN A CA 1
ATOM 4394 C C . GLN A 1 575 ? -33.883 15.010 33.482 1.00 90.00 575 GLN A C 1
ATOM 4396 O O . GLN A 1 575 ? -32.793 15.570 33.369 1.00 90.00 575 GLN A O 1
ATOM 4401 N N . GLY A 1 576 ? -34.630 15.106 34.585 1.00 85.50 576 GLY A N 1
ATOM 4402 C CA . GLY A 1 576 ? -34.343 16.040 35.676 1.00 85.50 576 GLY A CA 1
ATOM 4403 C C . GLY A 1 576 ? -33.097 15.722 36.502 1.00 85.50 576 GLY A C 1
ATOM 4404 O O . GLY A 1 576 ? -32.487 16.650 37.022 1.00 85.50 576 GLY A O 1
ATOM 4405 N N . ILE A 1 577 ? -32.695 14.450 36.596 1.00 87.00 577 ILE A N 1
ATOM 4406 C CA . ILE A 1 577 ? -31.492 14.038 37.332 1.00 87.00 577 ILE A CA 1
ATOM 4407 C C . ILE A 1 577 ? -30.386 13.673 36.343 1.00 87.00 577 ILE A C 1
ATOM 4409 O O . ILE A 1 577 ? -29.383 14.377 36.253 1.00 87.00 577 ILE A O 1
ATOM 4413 N N . PHE A 1 578 ? -30.574 12.612 35.554 1.00 89.38 578 PHE A N 1
ATOM 4414 C CA . PHE A 1 578 ? -29.477 12.049 34.760 1.00 89.38 578 PHE A CA 1
ATOM 4415 C C . PHE A 1 578 ? -29.078 12.915 33.556 1.00 89.38 578 PHE A C 1
ATOM 4417 O O . PHE A 1 578 ? -27.893 13.195 33.374 1.00 89.38 578 PHE A O 1
ATOM 4424 N N . ALA A 1 579 ? -30.034 13.374 32.740 1.00 89.31 579 ALA A N 1
ATOM 4425 C CA . ALA A 1 579 ? -29.711 14.232 31.595 1.00 89.31 579 ALA A CA 1
ATOM 4426 C C . ALA A 1 579 ? -29.229 15.628 32.035 1.00 89.31 579 ALA A C 1
ATOM 4428 O O . ALA A 1 579 ? -28.337 16.188 31.400 1.00 89.31 579 ALA A O 1
ATOM 4429 N N . SER A 1 580 ? -29.771 16.174 33.133 1.00 91.81 580 SER A N 1
ATOM 4430 C CA . SER A 1 580 ? -29.267 17.422 33.728 1.00 91.81 580 SER A CA 1
ATOM 4431 C C . SER A 1 580 ? -27.818 17.274 34.178 1.00 91.81 580 SER A C 1
ATOM 4433 O O . SER A 1 580 ? -26.982 18.086 33.800 1.00 91.81 580 SER A O 1
ATOM 4435 N N . GLN A 1 581 ? -27.491 16.199 34.898 1.00 90.19 581 GLN A N 1
ATOM 4436 C CA . GLN A 1 581 ? -26.125 15.948 35.350 1.00 90.19 581 GLN A CA 1
ATOM 4437 C C . GLN A 1 581 ? -25.149 15.754 34.181 1.00 90.19 581 GLN A C 1
ATOM 4439 O O . GLN A 1 581 ? -24.015 16.223 34.236 1.00 90.19 581 GLN A O 1
ATOM 4444 N N . ALA A 1 582 ? -25.574 15.091 33.102 1.00 89.00 582 ALA A N 1
ATOM 4445 C CA . ALA A 1 582 ? -24.759 14.966 31.896 1.00 89.00 582 ALA A CA 1
ATOM 4446 C C . ALA A 1 582 ? -24.458 16.329 31.252 1.00 89.00 582 ALA A C 1
ATOM 4448 O O . ALA A 1 582 ? -23.315 16.580 30.868 1.00 89.00 582 ALA A O 1
ATOM 4449 N N . GLN A 1 583 ? -25.460 17.212 31.189 1.00 91.62 583 GLN A N 1
ATOM 4450 C CA . GLN A 1 583 ? -25.303 18.580 30.699 1.00 91.62 583 GLN A CA 1
ATOM 4451 C C . GLN A 1 583 ? -24.342 19.390 31.581 1.00 91.62 583 GLN A C 1
ATOM 4453 O O . GLN A 1 583 ? -23.463 20.068 31.053 1.00 91.62 583 GLN A O 1
ATOM 4458 N N . ASP A 1 584 ? -24.474 19.291 32.906 1.00 91.25 584 ASP A N 1
ATOM 4459 C CA . ASP A 1 584 ? -23.593 19.974 33.863 1.00 91.25 584 ASP A CA 1
ATOM 4460 C C . ASP A 1 584 ? -22.136 19.489 33.745 1.00 91.25 584 ASP A C 1
ATOM 4462 O O . ASP A 1 584 ? -21.198 20.261 33.935 1.00 91.25 584 ASP A O 1
ATOM 4466 N N . ASN A 1 585 ? -21.946 18.231 33.338 1.00 87.06 585 ASN A N 1
ATOM 4467 C CA . ASN A 1 585 ? -20.644 17.637 33.030 1.00 87.06 585 ASN A CA 1
ATOM 4468 C C . ASN A 1 585 ? -20.141 17.941 31.603 1.00 87.06 585 ASN A C 1
ATOM 4470 O O . ASN A 1 585 ? -19.136 17.373 31.176 1.00 87.06 585 ASN A O 1
ATOM 4474 N N . GLY A 1 586 ? -20.819 18.817 30.854 1.00 89.88 586 GLY A N 1
ATOM 4475 C CA . GLY A 1 586 ? -20.389 19.280 29.532 1.00 89.88 586 GLY A CA 1
ATOM 4476 C C . GLY A 1 586 ? -20.742 18.354 28.365 1.00 89.88 586 GLY A C 1
ATOM 4477 O O . GLY A 1 586 ? -20.252 18.570 27.258 1.00 89.88 586 GLY A O 1
ATOM 4478 N N . PHE A 1 587 ? -21.589 17.342 28.570 1.00 89.69 587 PHE A N 1
ATOM 4479 C CA . PHE A 1 587 ? -22.038 16.459 27.493 1.00 89.69 587 PHE A CA 1
ATOM 4480 C C . PHE A 1 587 ? -23.407 16.886 26.943 1.00 89.69 587 PHE A C 1
ATOM 4482 O O . PHE A 1 587 ? -24.302 17.208 27.728 1.00 89.69 587 PHE A O 1
ATOM 4489 N N . PRO A 1 588 ? -23.631 16.823 25.614 1.00 93.94 588 PRO A N 1
ATOM 4490 C CA . PRO A 1 588 ? -24.952 17.039 25.032 1.00 93.94 588 PRO A CA 1
ATOM 4491 C C . PRO A 1 588 ? -25.977 16.054 25.627 1.00 93.94 588 PRO A C 1
ATOM 4493 O O . PRO A 1 588 ? -25.779 14.837 25.528 1.00 93.94 588 PRO A O 1
ATOM 4496 N N . PRO A 1 589 ? -27.061 16.535 26.260 1.00 96.62 589 PRO A N 1
ATOM 4497 C CA . PRO A 1 589 ? -28.012 15.660 26.931 1.00 96.62 589 PRO A CA 1
ATOM 4498 C C . PRO A 1 589 ? -28.828 14.844 25.924 1.00 96.62 589 PRO A C 1
ATOM 4500 O O . PRO A 1 589 ? -29.347 15.370 24.935 1.00 96.62 589 PRO A O 1
ATOM 4503 N N . VAL A 1 590 ? -28.978 13.553 26.213 1.00 96.75 590 VAL A N 1
ATOM 4504 C CA . VAL A 1 590 ? -29.775 12.598 25.437 1.00 96.75 590 VAL A CA 1
ATOM 4505 C C . VAL A 1 590 ? -30.743 11.851 26.350 1.00 96.75 590 VAL A C 1
ATOM 4507 O O . VAL A 1 590 ? -30.439 11.548 27.506 1.00 96.75 590 VAL A O 1
ATOM 4510 N N . LEU A 1 591 ? -31.919 11.540 25.816 1.00 97.50 591 LEU A N 1
ATOM 4511 C CA . LEU A 1 591 ? -32.910 10.677 26.430 1.00 97.50 591 LEU A CA 1
ATOM 4512 C C . LEU A 1 591 ? -33.117 9.434 25.561 1.00 97.50 591 LEU A C 1
ATOM 4514 O O . LEU A 1 591 ? -33.631 9.506 24.442 1.00 97.50 591 LEU A O 1
ATOM 4518 N N . TYR A 1 592 ? -32.756 8.283 26.115 1.00 97.81 592 TYR A N 1
ATOM 4519 C CA . TYR A 1 592 ? -33.079 6.984 25.546 1.00 97.81 592 TYR A CA 1
ATOM 4520 C C . TYR A 1 592 ? -34.483 6.570 25.984 1.00 97.81 592 TYR A C 1
ATOM 4522 O O . TYR A 1 592 ? -34.787 6.541 27.180 1.00 97.81 592 TYR A O 1
ATOM 4530 N N . VAL A 1 593 ? -35.328 6.247 25.008 1.00 97.25 593 VAL A N 1
ATOM 4531 C CA . VAL A 1 593 ? -36.685 5.726 25.200 1.00 97.25 593 VAL A CA 1
ATOM 4532 C C . VAL A 1 593 ? -36.664 4.253 24.822 1.00 97.25 593 VAL A C 1
ATOM 4534 O O . VAL A 1 593 ? -36.583 3.923 23.640 1.00 97.25 593 VAL A O 1
ATOM 4537 N N . LEU A 1 594 ? -36.697 3.375 25.820 1.00 97.12 594 LEU A N 1
ATOM 4538 C CA . LEU A 1 594 ? -36.558 1.935 25.649 1.00 97.12 594 LEU A CA 1
ATOM 4539 C C . LEU A 1 594 ? -37.939 1.286 25.673 1.00 97.12 594 LEU A C 1
ATOM 4541 O O . LEU A 1 594 ? -38.630 1.331 26.688 1.00 97.12 594 LEU A O 1
ATOM 4545 N N . ARG A 1 595 ? -38.337 0.690 24.551 1.00 96.12 595 ARG A N 1
ATOM 4546 C CA . ARG A 1 595 ? -39.631 0.028 24.378 1.00 96.12 595 ARG A CA 1
ATOM 4547 C C . ARG A 1 595 ? -39.467 -1.476 24.505 1.00 96.12 595 ARG A C 1
ATOM 4549 O O . ARG A 1 595 ? -38.685 -2.088 23.780 1.00 96.12 595 ARG A O 1
ATOM 4556 N N . LEU A 1 596 ? -40.207 -2.051 25.435 1.00 93.75 596 LEU A N 1
ATOM 4557 C CA . LEU A 1 596 ? -40.287 -3.482 25.678 1.00 93.75 596 LEU A CA 1
ATOM 4558 C C . LEU A 1 596 ? -41.308 -4.102 24.723 1.00 93.75 596 LEU A C 1
ATOM 4560 O O . LEU A 1 596 ? -42.270 -3.445 24.318 1.00 93.75 596 LEU A O 1
ATOM 4564 N N . ASP A 1 597 ? -41.121 -5.377 24.395 1.00 91.56 597 ASP A N 1
ATOM 4565 C CA . ASP A 1 597 ? -42.117 -6.122 23.634 1.00 91.56 597 ASP A CA 1
ATOM 4566 C C . ASP A 1 597 ? -43.429 -6.228 24.435 1.00 91.56 597 ASP A C 1
ATOM 4568 O O . ASP A 1 597 ? -43.424 -6.530 25.632 1.00 91.56 597 ASP A O 1
ATOM 4572 N N . ALA A 1 598 ? -44.561 -5.937 23.792 1.00 86.38 598 ALA A N 1
ATOM 4573 C CA . ALA A 1 598 ? -45.856 -5.881 24.467 1.00 86.38 598 ALA A CA 1
ATOM 4574 C C . ALA A 1 598 ? -46.383 -7.270 24.872 1.00 86.38 598 ALA A C 1
ATOM 4576 O O . ALA A 1 598 ? -47.139 -7.376 25.837 1.00 86.38 598 ALA A O 1
ATOM 4577 N N . GLU A 1 599 ? -45.992 -8.324 24.152 1.00 84.75 599 GLU A N 1
ATOM 4578 C CA . GLU A 1 599 ? -46.457 -9.697 24.369 1.00 84.75 599 GLU A CA 1
ATOM 4579 C C . GLU A 1 599 ? -45.435 -10.512 25.169 1.00 84.75 599 GLU A C 1
ATOM 4581 O O . GLU A 1 599 ? -45.785 -11.185 26.140 1.00 84.75 599 GLU A O 1
ATOM 4586 N N . TYR A 1 600 ? -44.159 -10.423 24.792 1.00 83.19 600 TYR A N 1
ATOM 4587 C CA . TYR A 1 600 ? -43.082 -11.254 25.330 1.00 83.19 600 TYR A CA 1
ATOM 4588 C C . TYR A 1 600 ? -42.200 -10.544 26.360 1.00 83.19 600 TYR A C 1
ATOM 4590 O O . TYR A 1 600 ? -41.403 -11.205 27.034 1.00 83.19 600 TYR A O 1
ATOM 4598 N N . GLN A 1 601 ? -42.364 -9.227 26.520 1.00 87.25 601 GLN A N 1
ATOM 4599 C CA . GLN A 1 601 ? -41.635 -8.403 27.486 1.00 87.25 601 GLN A CA 1
ATOM 4600 C C . GLN A 1 601 ? -40.107 -8.559 27.333 1.00 87.25 601 GLN A C 1
ATOM 4602 O O . GLN A 1 601 ? -39.593 -8.582 26.216 1.00 87.25 601 GLN A O 1
ATOM 4607 N N . CYS A 1 602 ? -39.357 -8.616 28.438 1.00 89.44 602 CYS A N 1
ATOM 4608 C CA . CYS A 1 602 ? -37.901 -8.765 28.436 1.00 89.44 602 CYS A CA 1
ATOM 4609 C C . CYS A 1 602 ? -37.457 -9.844 29.430 1.00 89.44 602 CYS A C 1
ATOM 4611 O O . CYS A 1 602 ? -37.961 -9.918 30.551 1.00 89.44 602 CYS A O 1
ATOM 4613 N N . ARG A 1 603 ? -36.481 -10.669 29.034 1.00 88.75 603 ARG A N 1
ATOM 4614 C CA . ARG A 1 603 ? -35.949 -11.788 29.836 1.00 88.75 603 ARG A CA 1
ATOM 4615 C C . ARG A 1 603 ? -34.536 -11.560 30.377 1.00 88.75 603 ARG A C 1
ATOM 4617 O O . ARG A 1 603 ? -33.994 -12.421 31.065 1.00 88.75 603 ARG A O 1
ATOM 4624 N N . HIS A 1 604 ? -33.930 -10.421 30.054 1.00 90.44 604 HIS A N 1
ATOM 4625 C CA . HIS A 1 604 ? -32.566 -10.047 30.456 1.00 90.44 604 HIS A CA 1
ATOM 4626 C C . HIS A 1 604 ? -32.525 -8.760 31.293 1.00 90.44 604 HIS A C 1
ATOM 4628 O O . HIS A 1 604 ? -31.488 -8.111 31.420 1.00 90.44 604 HIS A O 1
ATOM 4634 N N . VAL A 1 605 ? -33.659 -8.414 31.904 1.00 90.56 605 VAL A N 1
ATOM 4635 C CA . VAL A 1 605 ? -33.784 -7.310 32.856 1.00 90.56 605 VAL A CA 1
ATOM 4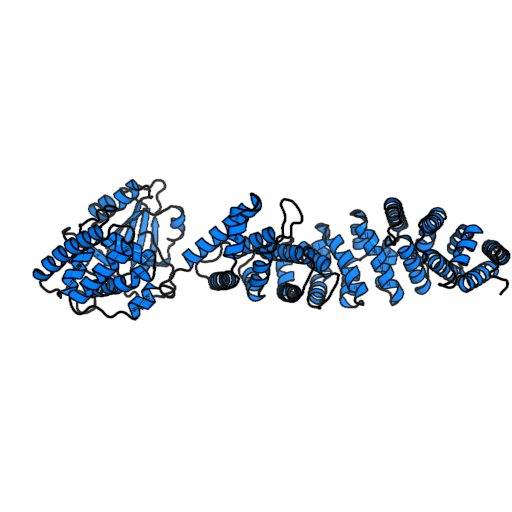636 C C . VAL A 1 605 ? -33.873 -7.843 34.281 1.00 90.56 605 VAL A C 1
ATOM 4638 O O . VAL A 1 605 ? -34.588 -8.810 34.543 1.00 90.56 605 VAL A O 1
ATOM 4641 N N . ASN A 1 606 ? -33.156 -7.208 35.201 1.00 87.25 606 ASN A N 1
ATOM 4642 C CA . ASN A 1 606 ? -33.275 -7.418 36.637 1.00 87.25 606 ASN A CA 1
ATOM 4643 C C . ASN A 1 606 ? -34.310 -6.441 37.200 1.00 87.25 606 ASN A C 1
ATOM 4645 O O . ASN A 1 606 ? -34.234 -5.235 36.944 1.00 87.25 606 ASN A O 1
ATOM 4649 N N . PHE A 1 607 ? -35.262 -6.955 37.979 1.00 80.12 607 PHE A N 1
ATOM 4650 C CA . PHE A 1 607 ? -36.244 -6.131 38.681 1.00 80.12 607 PHE A CA 1
ATOM 4651 C C . PHE A 1 607 ? -35.886 -6.045 40.164 1.00 80.12 607 PHE A C 1
ATOM 4653 O O . PHE A 1 607 ? -35.941 -7.046 40.877 1.00 80.12 607 PHE A O 1
ATOM 4660 N N . LEU A 1 608 ? -35.514 -4.848 40.623 1.00 72.06 608 LEU A N 1
ATOM 4661 C CA . LEU A 1 608 ? -35.052 -4.626 42.000 1.00 72.06 608 LEU A CA 1
ATOM 4662 C C . LEU A 1 608 ? -36.203 -4.329 42.992 1.00 72.06 608 LEU A C 1
ATOM 4664 O O . LEU A 1 608 ? -35.982 -4.320 44.203 1.00 72.06 608 LEU A O 1
ATOM 4668 N N . GLY A 1 609 ? -37.440 -4.157 42.498 1.00 63.62 609 GLY A N 1
ATOM 4669 C CA . GLY A 1 609 ? -38.652 -3.907 43.295 1.00 63.62 609 GLY A CA 1
ATOM 4670 C C . GLY A 1 609 ? -38.650 -2.584 44.083 1.00 63.62 609 GLY A C 1
ATOM 4671 O O . GLY A 1 609 ? -37.716 -1.793 43.995 1.00 63.62 609 GLY A O 1
ATOM 4672 N N . GLU A 1 610 ? -39.680 -2.362 44.914 1.00 53.78 610 GLU A N 1
ATOM 4673 C CA . GLU A 1 610 ? -39.819 -1.183 45.807 1.00 53.78 610 GLU A CA 1
ATOM 4674 C C . GLU A 1 610 ? -38.724 -1.071 46.893 1.00 53.78 610 GLU A C 1
ATOM 4676 O O . GLU A 1 610 ? -38.717 -0.131 47.680 1.00 53.78 610 GLU A O 1
ATOM 4681 N N . LYS A 1 611 ? -37.797 -2.035 46.976 1.00 49.88 611 LYS A N 1
ATOM 4682 C CA . LYS A 1 611 ? -36.755 -2.098 48.015 1.00 49.88 611 LYS A CA 1
ATOM 4683 C C . LYS A 1 611 ? -35.438 -1.416 47.628 1.00 49.88 611 LYS A C 1
ATOM 4685 O O . LYS A 1 611 ? -34.496 -1.447 48.420 1.00 49.88 611 LYS A O 1
ATOM 4690 N N . SER A 1 612 ? -35.355 -0.798 46.449 1.00 50.50 612 SER A N 1
ATOM 4691 C CA . SER A 1 612 ? -34.302 0.183 46.165 1.00 50.50 612 SER A CA 1
ATOM 4692 C C . SER A 1 612 ? -34.579 1.452 46.986 1.00 50.50 612 SER A C 1
ATOM 4694 O O . SER A 1 612 ? -35.721 1.902 47.049 1.00 50.50 612 SER A O 1
ATOM 4696 N N . LEU A 1 613 ? -33.554 2.030 47.627 1.00 45.03 613 LEU A N 1
ATOM 4697 C CA . LEU A 1 613 ? -33.656 3.181 48.552 1.00 45.03 613 LEU A CA 1
ATOM 4698 C C . LEU A 1 613 ? -34.429 4.396 48.001 1.00 45.03 613 LEU A C 1
ATOM 4700 O O . LEU A 1 613 ? -34.801 5.281 48.771 1.00 45.03 613 LEU A O 1
ATOM 4704 N N . CYS A 1 614 ? -34.624 4.474 46.686 1.00 46.19 614 CYS A N 1
ATOM 4705 C CA . CYS A 1 614 ? -35.169 5.641 46.007 1.00 46.19 614 CYS A CA 1
ATOM 4706 C C . CYS A 1 614 ? -36.693 5.618 45.805 1.00 46.19 614 CYS A C 1
ATOM 4708 O O . CYS A 1 614 ? -37.210 6.590 45.266 1.00 46.19 614 CYS A O 1
ATOM 4710 N N . ASN A 1 615 ? -37.429 4.577 46.231 1.00 51.09 615 ASN A N 1
ATOM 4711 C CA . ASN A 1 615 ? -38.878 4.435 45.967 1.00 51.09 615 ASN A CA 1
ATOM 4712 C C . ASN A 1 615 ? -39.250 4.583 44.473 1.00 51.09 615 ASN A C 1
ATOM 4714 O O . ASN A 1 615 ? -40.367 4.969 44.131 1.00 51.09 615 ASN A O 1
ATOM 4718 N N . GLU A 1 616 ? -38.310 4.284 43.579 1.00 60.41 616 GLU A N 1
ATOM 4719 C CA . GLU A 1 616 ? -38.488 4.383 42.136 1.00 60.41 616 GLU A CA 1
ATOM 4720 C C . GLU A 1 616 ? -38.459 2.984 41.536 1.00 60.41 616 GLU A C 1
ATOM 4722 O O . GLU A 1 616 ? -37.571 2.181 41.827 1.00 60.41 616 GLU A O 1
ATOM 4727 N N . SER A 1 617 ? -39.443 2.680 40.693 1.00 69.06 617 SER A N 1
ATOM 4728 C CA . SER A 1 617 ? -39.445 1.446 39.918 1.00 69.06 617 SER A CA 1
ATOM 4729 C C . SER A 1 617 ? -38.340 1.521 38.859 1.00 69.06 617 SER A C 1
ATOM 4731 O O . SER A 1 617 ? -38.430 2.287 37.894 1.00 69.06 617 SER A O 1
ATOM 4733 N N . GLU A 1 618 ? -37.281 0.742 39.077 1.00 77.62 618 GLU A N 1
ATOM 4734 C CA . GLU A 1 618 ? -36.093 0.684 38.227 1.00 77.62 618 GLU A CA 1
ATOM 4735 C C . GLU A 1 618 ? -35.998 -0.673 37.521 1.00 77.62 618 GLU A C 1
ATOM 4737 O O . GLU A 1 618 ? -36.171 -1.737 38.128 1.00 77.62 618 GLU A O 1
ATOM 4742 N N . PHE A 1 619 ? -35.666 -0.630 36.234 1.00 89.50 619 PHE A N 1
ATOM 4743 C CA . PHE A 1 619 ? -35.226 -1.796 35.483 1.00 89.50 619 PHE A CA 1
ATOM 4744 C C . PHE A 1 619 ? -33.727 -1.725 35.248 1.00 89.50 619 PHE A C 1
ATOM 4746 O O . PHE A 1 619 ? -33.226 -0.752 34.683 1.00 89.50 619 PHE A O 1
ATOM 4753 N N . LEU A 1 620 ? -33.034 -2.792 35.643 1.00 92.19 620 LEU A N 1
ATOM 4754 C CA . LEU A 1 620 ? -31.595 -2.921 35.495 1.00 92.19 620 LEU A CA 1
ATOM 4755 C C . LEU A 1 620 ? -31.268 -4.000 34.463 1.00 92.19 620 LEU A C 1
ATOM 4757 O O . LEU A 1 620 ? -31.264 -5.195 34.761 1.00 92.19 620 LEU A O 1
ATOM 4761 N N . PHE A 1 621 ? -30.993 -3.588 33.232 1.00 94.56 621 PHE A N 1
ATOM 4762 C CA . PHE A 1 621 ? -30.625 -4.505 32.156 1.00 94.56 621 PHE A CA 1
ATOM 4763 C C . PHE A 1 621 ? -29.260 -5.144 32.411 1.00 94.56 621 PHE A C 1
ATOM 4765 O O . PHE A 1 621 ? -28.312 -4.458 32.802 1.00 94.56 621 PHE A O 1
ATOM 4772 N N . ALA A 1 622 ? -29.159 -6.453 32.168 1.00 95.12 622 ALA A N 1
ATOM 4773 C CA . ALA A 1 622 ? -27.919 -7.206 32.312 1.00 95.12 622 ALA A CA 1
ATOM 4774 C C . ALA A 1 622 ? -26.816 -6.676 31.367 1.00 95.12 622 ALA A C 1
ATOM 4776 O O . ALA A 1 622 ? -27.131 -6.102 30.316 1.00 95.12 622 ALA A O 1
ATOM 4777 N N . PRO A 1 623 ? -25.522 -6.901 31.671 1.00 95.38 623 PRO A N 1
ATOM 4778 C CA . PRO A 1 623 ? -24.447 -6.552 30.750 1.00 95.38 623 PRO A CA 1
ATOM 4779 C C . PRO A 1 623 ? -24.653 -7.210 29.386 1.00 95.38 623 PRO A C 1
ATOM 4781 O O . PRO A 1 623 ? -25.101 -8.353 29.287 1.00 95.38 623 PRO A O 1
ATOM 4784 N N . TYR A 1 624 ? -24.313 -6.473 28.337 1.00 94.94 624 TYR A N 1
ATOM 4785 C CA . TYR A 1 624 ? -24.472 -6.851 26.934 1.00 94.94 624 TYR A CA 1
ATOM 4786 C C . TYR A 1 624 ? -25.922 -7.089 26.488 1.00 94.94 624 TYR A C 1
ATOM 4788 O O . TYR A 1 624 ? -26.165 -7.819 25.522 1.00 94.94 624 TYR A O 1
ATOM 4796 N N . SER A 1 625 ? -26.889 -6.439 27.143 1.00 96.38 625 SER A N 1
ATOM 4797 C CA . SER A 1 625 ? -28.276 -6.364 26.664 1.00 96.38 625 SER A CA 1
ATOM 4798 C C . SER A 1 625 ? -28.356 -5.721 25.278 1.00 96.38 625 SER A C 1
ATOM 4800 O O . SER A 1 625 ? -27.561 -4.835 24.951 1.00 96.38 625 SER A O 1
ATOM 4802 N N . VAL A 1 626 ? -29.299 -6.195 24.461 1.00 96.81 626 VAL A N 1
ATOM 4803 C CA . VAL A 1 626 ? -29.397 -5.861 23.034 1.00 96.81 626 VAL A CA 1
ATOM 4804 C C . VAL A 1 626 ? -30.535 -4.885 22.776 1.00 96.81 626 VAL A C 1
ATOM 4806 O O . VAL A 1 626 ? -31.659 -5.082 23.245 1.00 96.81 626 VAL A O 1
ATOM 4809 N N . PHE A 1 627 ? -30.240 -3.868 21.970 1.00 97.19 627 PHE A N 1
ATOM 4810 C CA . PHE A 1 627 ? -31.182 -2.827 21.578 1.00 97.19 627 PHE A CA 1
ATOM 4811 C C . PHE A 1 627 ? -31.121 -2.600 20.070 1.00 97.19 627 PHE A C 1
ATOM 4813 O O . PHE A 1 627 ? -30.054 -2.681 19.455 1.00 97.19 627 PHE A O 1
ATOM 4820 N N . THR A 1 628 ? -32.271 -2.294 19.476 1.00 97.31 628 THR A N 1
ATOM 4821 C CA . THR A 1 628 ? -32.384 -1.901 18.069 1.00 97.31 628 THR A CA 1
ATOM 4822 C C . THR A 1 628 ? -32.835 -0.453 17.987 1.00 97.31 628 THR A C 1
ATOM 4824 O O . THR A 1 628 ? -33.850 -0.082 18.570 1.00 97.31 628 THR A O 1
ATOM 4827 N N . VAL A 1 629 ? -32.094 0.379 17.257 1.00 97.38 629 VAL A N 1
ATOM 4828 C CA . VAL A 1 629 ? -32.467 1.777 17.032 1.00 97.38 629 VAL A CA 1
ATOM 4829 C C . VAL A 1 629 ? -33.702 1.829 16.146 1.00 97.38 629 VAL A C 1
ATOM 4831 O O . VAL A 1 629 ? -33.659 1.433 14.983 1.00 97.38 629 VAL A O 1
ATOM 4834 N N . ARG A 1 630 ? -34.795 2.360 16.682 1.00 96.94 630 ARG A N 1
ATOM 4835 C CA . ARG A 1 630 ? -36.052 2.541 15.958 1.00 96.94 630 ARG A CA 1
ATOM 4836 C C . ARG A 1 630 ? -36.083 3.875 15.225 1.00 96.94 630 ARG A C 1
ATOM 4838 O O . ARG A 1 630 ? -36.375 3.929 14.034 1.00 96.94 630 ARG A O 1
ATOM 4845 N N . SER A 1 631 ? -35.774 4.952 15.938 1.00 97.81 631 SER A N 1
ATOM 4846 C CA . SER A 1 631 ? -35.741 6.316 15.407 1.00 97.81 631 SER A CA 1
ATOM 4847 C C . SER A 1 631 ? -34.880 7.221 16.284 1.00 97.81 631 SER A C 1
ATOM 4849 O O . SER A 1 631 ? -34.646 6.926 17.457 1.00 97.81 631 SER A O 1
ATOM 4851 N N . VAL A 1 632 ? -34.421 8.333 15.715 1.00 97.19 632 VAL A N 1
ATOM 4852 C CA . VAL A 1 632 ? -33.625 9.351 16.411 1.00 97.19 632 VAL A CA 1
ATOM 4853 C C . VAL A 1 632 ? -34.162 10.743 16.105 1.00 97.19 632 VAL A C 1
ATOM 4855 O O . VAL A 1 632 ? -34.601 11.001 14.985 1.00 97.19 632 VAL A O 1
ATOM 4858 N N . GLU A 1 633 ? -34.123 11.631 17.092 1.00 97.19 633 GLU A N 1
ATOM 4859 C CA . GLU A 1 633 ? -34.486 13.043 16.956 1.00 97.19 633 GLU A CA 1
ATOM 4860 C C . GLU A 1 633 ? -33.351 13.882 17.549 1.00 97.19 633 GLU A C 1
ATOM 4862 O O . GLU A 1 633 ? -33.136 13.906 18.764 1.00 97.19 633 GLU A O 1
ATOM 4867 N N . TRP A 1 634 ? -32.598 14.548 16.676 1.00 96.06 634 TRP A N 1
ATOM 4868 C CA . TRP A 1 634 ? -31.458 15.370 17.069 1.00 96.06 634 TRP A CA 1
ATOM 4869 C C . TRP A 1 634 ? -31.872 16.835 17.202 1.00 96.06 634 TRP A C 1
ATOM 4871 O O . TRP A 1 634 ? -32.510 17.386 16.309 1.00 96.06 634 TRP A O 1
ATOM 4881 N N . GLN A 1 635 ? -31.473 17.468 18.299 1.00 94.88 635 GLN A N 1
ATOM 4882 C CA . GLN A 1 635 ? -31.664 18.892 18.553 1.00 94.88 635 GLN A CA 1
ATOM 4883 C C . GLN A 1 635 ? -30.441 19.690 18.086 1.00 94.88 635 GLN A C 1
ATOM 4885 O O . GLN A 1 635 ? -29.304 19.228 18.179 1.00 94.88 635 GLN A O 1
ATOM 4890 N N . GLU A 1 636 ? -30.652 20.914 17.612 1.00 91.62 636 GLU A N 1
ATOM 4891 C CA . GLU A 1 636 ? -29.540 21.811 17.269 1.00 91.62 636 GLU A CA 1
ATOM 4892 C C . GLU A 1 636 ? -28.794 22.267 18.534 1.00 91.62 636 GLU A C 1
ATOM 4894 O O . GLU A 1 636 ? -27.569 22.228 18.593 1.00 91.62 636 GLU A O 1
ATOM 4899 N N . THR A 1 637 ? -29.547 22.607 19.584 1.00 92.81 637 THR A N 1
ATOM 4900 C CA . THR A 1 637 ? -29.043 22.985 20.914 1.00 92.81 637 THR A CA 1
ATOM 4901 C C . THR A 1 637 ? -29.738 22.148 21.996 1.00 92.81 637 THR A C 1
ATOM 4903 O O . THR A 1 637 ? -30.761 22.561 22.550 1.00 92.81 637 THR A O 1
ATOM 4906 N N . PRO A 1 638 ? -29.236 20.931 22.282 1.00 93.94 638 PRO A N 1
ATOM 4907 C CA . PRO A 1 638 ? -29.857 20.034 23.251 1.00 93.94 638 PRO A CA 1
ATOM 4908 C C . PRO A 1 638 ? -29.722 20.588 24.674 1.00 93.94 638 PRO A C 1
ATOM 4910 O O . PRO A 1 638 ? -28.655 21.031 25.091 1.00 93.94 638 PRO A O 1
ATOM 4913 N N . THR A 1 639 ? -30.807 20.515 25.442 1.00 95.56 639 THR A N 1
ATOM 4914 C CA . THR A 1 639 ? -30.815 20.812 26.885 1.00 95.56 639 THR A CA 1
ATOM 4915 C C . THR A 1 639 ? -31.491 19.673 27.634 1.00 95.56 639 THR A C 1
ATOM 4917 O O . THR A 1 639 ? -32.245 18.919 27.037 1.00 95.56 639 THR A O 1
ATOM 4920 N N . TRP A 1 640 ? -31.311 19.528 28.944 1.00 93.19 640 TRP A N 1
ATOM 4921 C CA . TRP A 1 640 ? -31.977 18.441 29.679 1.00 93.19 640 TRP A CA 1
ATOM 4922 C C . TRP A 1 640 ? -33.518 18.498 29.599 1.00 93.19 640 TRP A C 1
ATOM 4924 O O . TRP A 1 640 ? -34.185 17.468 29.707 1.00 93.19 640 TRP A O 1
ATOM 4934 N N . ARG A 1 641 ? -34.096 19.687 29.347 1.00 93.50 641 ARG A N 1
ATOM 4935 C CA . ARG A 1 641 ? -35.538 19.883 29.090 1.00 93.50 641 ARG A CA 1
ATOM 4936 C C . ARG A 1 641 ? -35.950 19.548 27.658 1.00 93.50 641 ARG A C 1
ATOM 4938 O O . ARG A 1 641 ? -37.085 19.130 27.445 1.00 93.50 641 ARG A O 1
ATOM 4945 N N . ASN A 1 642 ? -35.042 19.726 26.703 1.00 94.75 642 ASN A N 1
ATOM 4946 C CA . ASN A 1 642 ? -35.218 19.378 25.295 1.00 94.75 642 ASN A CA 1
ATOM 4947 C C . ASN A 1 642 ? -33.987 18.595 24.797 1.00 94.75 642 ASN A C 1
ATOM 4949 O O . ASN A 1 642 ? -33.143 19.169 24.100 1.00 94.75 642 ASN A O 1
ATOM 4953 N N . PRO A 1 643 ? -33.807 17.340 25.250 1.00 96.31 643 PRO A N 1
ATOM 4954 C CA . PRO A 1 643 ? -32.616 16.564 24.933 1.00 96.31 643 PRO A CA 1
ATOM 4955 C C . PRO A 1 643 ? -32.727 15.969 23.529 1.00 96.31 643 PRO A C 1
ATOM 4957 O O . PRO A 1 643 ? -33.805 15.929 22.932 1.00 96.31 643 PRO A O 1
ATOM 4960 N N . HIS A 1 644 ? -31.621 15.431 23.023 1.00 96.81 644 HIS A N 1
ATOM 4961 C CA . HIS A 1 644 ? -31.695 14.473 21.920 1.00 96.81 644 HIS A CA 1
ATOM 4962 C C . HIS A 1 644 ? -32.573 13.285 22.315 1.00 96.81 644 HIS A C 1
ATOM 4964 O O . HIS A 1 644 ? -32.562 12.872 23.474 1.00 96.81 644 HIS A O 1
ATOM 4970 N N . MET A 1 645 ? -33.296 12.699 21.366 1.00 97.38 645 MET A N 1
ATOM 4971 C CA . MET A 1 645 ? -34.138 11.529 21.617 1.00 97.38 645 MET A CA 1
ATOM 4972 C C . MET A 1 645 ? -33.642 10.344 20.801 1.00 97.38 645 MET A C 1
ATOM 4974 O O . MET A 1 645 ? -33.502 10.435 19.582 1.00 97.38 645 MET A O 1
ATOM 4978 N N . VAL A 1 646 ? -33.433 9.207 21.458 1.00 97.69 646 VAL A N 1
ATOM 4979 C CA . VAL A 1 646 ? -33.105 7.942 20.792 1.00 97.69 646 VAL A CA 1
ATOM 4980 C C . VAL A 1 646 ? -34.137 6.904 21.215 1.00 97.69 646 VAL A C 1
ATOM 4982 O O . VAL A 1 646 ? -34.189 6.501 22.376 1.00 97.69 646 VAL A O 1
ATOM 4985 N N . HIS A 1 647 ? -34.979 6.479 20.275 1.00 98.12 647 HIS A N 1
ATOM 4986 C CA . HIS A 1 647 ? -35.998 5.458 20.514 1.00 98.12 647 HIS A CA 1
ATOM 4987 C C . HIS A 1 647 ? -35.428 4.089 20.174 1.00 98.12 647 HIS A C 1
ATOM 4989 O O . HIS A 1 647 ? -34.925 3.873 19.068 1.00 98.12 647 HIS A O 1
ATOM 4995 N N . LEU A 1 648 ? -35.524 3.168 21.124 1.00 98.12 648 LEU A N 1
ATOM 4996 C CA . LEU A 1 648 ? -34.937 1.840 21.060 1.00 98.12 648 LEU A CA 1
ATOM 4997 C C . LEU A 1 648 ? -36.017 0.788 21.272 1.00 98.12 648 LEU A C 1
ATOM 4999 O O . LEU A 1 648 ? -36.824 0.915 22.190 1.00 98.12 648 LEU A O 1
ATOM 5003 N N . ASP A 1 649 ? -35.986 -0.269 20.471 1.00 97.69 649 ASP A N 1
ATOM 5004 C CA . ASP A 1 649 ? -36.718 -1.498 20.757 1.00 97.69 649 ASP A CA 1
ATOM 5005 C C . ASP A 1 649 ? -35.763 -2.467 21.482 1.00 97.69 649 ASP A C 1
ATOM 5007 O O . ASP A 1 649 ? -34.638 -2.721 21.034 1.00 97.69 649 ASP A O 1
ATOM 5011 N N . VAL A 1 650 ? -36.189 -2.958 22.644 1.00 97.00 650 VAL A N 1
ATOM 5012 C CA . VAL A 1 650 ? -35.429 -3.881 23.496 1.00 97.00 650 VAL A CA 1
ATOM 5013 C C . VAL A 1 650 ? -35.616 -5.306 22.977 1.00 97.00 650 VAL A C 1
ATOM 5015 O O . VAL A 1 650 ? -36.745 -5.730 22.743 1.00 97.00 650 VAL A O 1
ATOM 5018 N N . ALA A 1 651 ? -34.531 -6.070 22.818 1.00 95.75 651 ALA A N 1
ATOM 5019 C CA . ALA A 1 651 ? -34.645 -7.484 22.450 1.00 95.75 651 ALA A CA 1
ATOM 5020 C C . ALA A 1 651 ? -35.383 -8.283 23.542 1.00 95.75 651 ALA A C 1
ATOM 5022 O O . ALA A 1 651 ? -35.206 -8.014 24.728 1.00 95.75 651 ALA A O 1
ATOM 5023 N N . VAL A 1 652 ? -36.161 -9.302 23.176 1.00 92.50 652 VAL A N 1
ATOM 5024 C CA . VAL A 1 652 ? -36.882 -10.137 24.158 1.00 92.50 652 VAL A CA 1
ATOM 5025 C C . VAL A 1 652 ? -35.910 -10.991 24.982 1.00 92.50 652 VAL A C 1
ATOM 5027 O O . VAL A 1 652 ? -35.994 -11.034 26.213 1.00 92.50 652 VAL A O 1
ATOM 5030 N N . ASP A 1 653 ? -34.963 -11.652 24.315 1.00 90.75 653 ASP A N 1
ATOM 5031 C CA . ASP A 1 653 ? -33.927 -12.491 24.922 1.00 90.75 653 ASP A CA 1
ATOM 5032 C C . ASP A 1 653 ? -32.568 -12.158 24.290 1.00 90.75 653 ASP A C 1
ATOM 5034 O O . ASP A 1 653 ? -32.386 -12.247 23.079 1.00 90.75 653 ASP A O 1
ATOM 5038 N N . ASN A 1 654 ? -31.592 -11.760 25.108 1.00 88.44 654 ASN A N 1
ATOM 5039 C CA . ASN A 1 654 ? -30.273 -11.351 24.623 1.00 88.44 654 ASN A CA 1
ATOM 5040 C C . ASN A 1 654 ? -29.424 -12.533 24.121 1.00 88.44 654 ASN A C 1
ATOM 5042 O O . ASN A 1 654 ? -28.392 -12.305 23.484 1.00 88.44 654 ASN A O 1
ATOM 5046 N N . LYS A 1 655 ? -29.846 -13.774 24.407 1.00 87.88 655 LYS A N 1
ATOM 5047 C CA . LYS A 1 655 ? -29.204 -15.011 23.940 1.00 87.88 655 LYS A CA 1
ATOM 5048 C C . LYS A 1 655 ? -29.585 -15.402 22.515 1.00 87.88 655 LYS A C 1
ATOM 5050 O O . LYS A 1 655 ? -28.907 -16.235 21.927 1.00 87.88 655 LYS A O 1
ATOM 5055 N N . GLU A 1 656 ? -30.664 -14.840 21.977 1.00 91.00 656 GLU A N 1
ATOM 5056 C CA . GLU A 1 656 ? -31.109 -15.092 20.596 1.00 91.00 656 GLU A CA 1
ATOM 5057 C C . GLU A 1 656 ? -30.399 -14.178 19.583 1.00 91.00 656 GLU A C 1
ATOM 5059 O O . GLU A 1 656 ? -30.580 -14.303 18.374 1.00 91.00 656 GLU A O 1
ATOM 5064 N N . GLU A 1 657 ? -29.571 -13.261 20.077 1.00 92.00 657 GLU A N 1
ATOM 5065 C CA . GLU A 1 657 ? -28.916 -12.214 19.306 1.00 92.00 657 GLU A CA 1
ATOM 5066 C C . GLU A 1 657 ? -27.421 -12.500 19.131 1.00 92.00 657 GLU A C 1
ATOM 5068 O O . GLU A 1 657 ? -26.793 -13.137 19.974 1.00 92.00 657 GLU A O 1
ATOM 5073 N N . SER A 1 658 ? -26.818 -11.996 18.050 1.00 89.12 658 SER A N 1
ATOM 5074 C CA . SER A 1 658 ? -25.398 -12.238 17.744 1.00 89.12 658 SER A CA 1
ATOM 5075 C C . SER A 1 658 ? -24.459 -11.653 18.810 1.00 89.12 658 SER A C 1
ATOM 5077 O O . SER A 1 658 ? -24.644 -10.527 19.280 1.00 89.12 658 SER A O 1
ATOM 5079 N N . ASP A 1 659 ? -23.427 -12.406 19.193 1.00 87.31 659 ASP A N 1
ATOM 5080 C CA . ASP A 1 659 ? -22.372 -11.950 20.111 1.00 87.31 659 ASP A CA 1
ATOM 5081 C C . ASP A 1 659 ? -21.398 -10.957 19.441 1.00 87.31 659 ASP A C 1
ATOM 5083 O O . ASP A 1 659 ? -20.695 -10.219 20.132 1.00 87.31 659 ASP A O 1
ATOM 5087 N N . ASP A 1 660 ? -21.410 -10.871 18.109 1.00 84.62 660 ASP A N 1
ATOM 5088 C CA . ASP A 1 660 ? -20.560 -9.983 17.302 1.00 84.62 660 ASP A CA 1
ATOM 5089 C C . ASP A 1 660 ? -21.168 -8.592 17.078 1.00 84.62 660 ASP A C 1
ATOM 5091 O O . ASP A 1 660 ? -20.603 -7.757 16.371 1.00 84.62 660 ASP A O 1
ATOM 5095 N N . LEU A 1 661 ? -22.334 -8.319 17.674 1.00 85.88 661 LEU A N 1
ATOM 5096 C CA . LEU A 1 661 ? -22.961 -7.004 17.589 1.00 85.88 661 LEU A CA 1
ATOM 5097 C C . LEU A 1 661 ? -22.034 -5.909 18.152 1.00 85.88 661 LEU A C 1
ATOM 5099 O O . LEU A 1 661 ? -21.390 -6.116 19.185 1.00 85.88 661 LEU A O 1
ATOM 5103 N N . PRO A 1 662 ? -22.019 -4.716 17.527 1.00 87.00 662 PRO A N 1
ATOM 5104 C CA . PRO A 1 662 ? -21.203 -3.601 17.990 1.00 87.00 662 PRO A CA 1
ATOM 5105 C C . PRO A 1 662 ? -21.641 -3.143 19.384 1.00 87.00 662 PRO A C 1
ATOM 5107 O O . PRO A 1 662 ? -22.814 -3.261 19.751 1.00 87.00 662 PRO A O 1
ATOM 5110 N N . LEU A 1 663 ? -20.709 -2.573 20.150 1.00 88.88 663 LEU A N 1
ATOM 5111 C CA . LEU A 1 663 ? -20.969 -2.092 21.508 1.00 88.88 663 LEU A CA 1
ATOM 5112 C C . LEU A 1 663 ? -21.275 -0.589 21.542 1.00 88.88 663 LEU A C 1
ATOM 5114 O O . LEU A 1 663 ? -20.631 0.199 20.849 1.00 88.88 663 LEU A O 1
ATOM 5118 N N . ALA A 1 664 ? -22.217 -0.181 22.393 1.00 89.94 664 ALA A N 1
ATOM 5119 C CA . ALA A 1 664 ? -22.498 1.221 22.697 1.00 89.94 664 ALA A CA 1
ATOM 5120 C C . ALA A 1 664 ? -22.128 1.548 24.146 1.00 89.94 664 ALA A C 1
ATOM 5122 O O . ALA A 1 664 ? -22.655 0.957 25.088 1.00 89.94 664 ALA A O 1
ATOM 5123 N N . PHE A 1 665 ? -21.245 2.532 24.323 1.00 86.69 665 PHE A N 1
ATOM 5124 C CA . PHE A 1 665 ? -20.713 2.905 25.638 1.00 86.69 665 PHE A CA 1
ATOM 5125 C C . PHE A 1 665 ? -21.409 4.124 26.273 1.00 86.69 665 PHE A C 1
ATOM 5127 O O . PHE A 1 665 ? -21.116 4.459 27.420 1.00 86.69 665 PHE A O 1
ATOM 5134 N N . TRP A 1 666 ? -22.321 4.772 25.539 1.00 85.81 666 TRP A N 1
ATOM 5135 C CA . TRP A 1 666 ? -22.839 6.121 25.817 1.00 85.81 666 TRP A CA 1
ATOM 5136 C C . TRP A 1 666 ? -24.283 6.124 26.349 1.00 85.81 666 TRP A C 1
ATOM 5138 O O . TRP A 1 666 ? -25.122 6.888 25.879 1.00 85.81 666 TRP A O 1
ATOM 5148 N N . HIS A 1 667 ? -24.568 5.248 27.312 1.00 81.19 667 HIS A N 1
ATOM 5149 C CA . HIS A 1 667 ? -25.814 5.192 28.090 1.00 81.19 667 HIS A CA 1
ATOM 5150 C C . HIS A 1 667 ? -25.513 5.444 29.572 1.00 81.19 667 HIS A C 1
ATOM 5152 O O . HIS A 1 667 ? -26.397 5.981 30.282 1.00 81.19 667 HIS A O 1
#

Sequence (667 aa):
MEISEADGIVALVELLMCSENHANCNAAAALRYVMDPGGKVLAQRFMDAGGLEPLVDLTLTSNSEASEHAARIFRLISLEKSTERRKAMFDAGSVAALARLLHKGNPPTKGDAARALHNLSDNASELCEESVTKELIVAMVEAGLIVPVVELLRSDNSDAHLASLSILVQIVECDDKAFLGRIVDAGGLEVLVMQMSSGGPDERDEAVVVLNFILGEPKFRKAAAEAGCIVPMVKILGVSDNFCHYYLVAALDKLAREEDLKEALVVADSLSALVQMLRSDHSDLTFYAACCFLRNLAKDATMKRREAILTAGSIAPLAEMLKNSYQLDTTTSTRSEAAETFAHLSKPDLPDGCSFYQSLLAEMDAAGWNTPIDDMIKNGNAAAKERAERVVANMNTLRASSKSLAASNFKKLYDECRPPQKMHELLLALDTFIDAALEGMAASDRQDFFHALQHEAVSASAQKGNLSEVQAIATRLWSSTLRSTNDNREMCSYINQALREDQPKMLESLVVIIRAINELCVNRRTASSVDWPKDHTCYRGAGLPDERRGFFRPGRKYRVPFLLATTFEKTRVAQGIFASQAQDNGFPPVLYVLRLDAEYQCRHVNFLGEKSLCNESEFLFAPYSVFTVRSVEWQETPTWRNPHMVHLDVAVDNKEESDDLPLAFWH

Radius of gyration: 41.21 Å; chains: 1; bounding box: 102×43×116 Å

pLDDT: mean 88.41, std 9.57, range [45.03, 98.44]